Protein AF-0000000069867162 (afdb_homodimer)

Foldseek 3Di:
DQFQVVLCVVVVVCLVVLLVLLVVQWEFATADPSHTDIDHQQPDDDPADDQRSKGKHKDFADDDPPDDAAEEEEEEAQAQLGGRHQCCLFQNDCVVVCLQVLADPNYMYMYITQDGRYRHQLCPPCLPSVVVVVVVVCVVRVHDQLRYEYEYEASRLSSQLLNCLQSQHQYERELYCQACVCQQCDPVRDGNSNSCPVVYDRGCLVVSVVSLVVGDYDQASYEYEDEVLLVVSCVSVVVVCVSHHYHYDYDPDHDPNNVVVSVVRCVVCVVVRSVSVRVSNVD/DQFQVVLCVVVVVCLVVLLVLLVVQWEFATADPSHTDIDHQQPDDDPADDQGSKGKHKDFADDDPPDDAAEEEEEEAQAQLGGRHQCCLFQNDCVVVCLQVLADPNYMYMYITQDGRYRHQLCPPCLPSVVVVVVVVCVVRVHDQLRYEYEYEASRLSSQLLSCLQSQHQYERELYCQACVCQQCDPVRDGNSNSCPVVYDRGCLVVSVVSLVPGDYDQASYEYEDEVLLVVSCVSVVVVCVSHHYHYDYDPDHDPNNVVVSVVRCVVCVVVRSVSVRVSNVD

Organism: Enterococcus faecalis (strain ATCC 700802 / V583) (NCBI:txid226185)

Solvent-accessible surface area (backbone atoms only — not comparable to full-atom values): 29470 Å² total; per-residue (Å²): 134,68,40,42,55,62,52,38,72,76,35,60,71,52,54,58,52,51,53,56,39,28,76,72,45,21,24,46,56,29,69,54,94,93,33,80,33,73,39,46,56,87,73,60,76,70,90,54,47,72,54,89,76,42,38,30,49,76,46,76,57,82,69,58,78,44,51,70,69,35,34,39,38,35,28,38,36,69,72,16,45,46,37,21,38,38,47,30,12,20,40,20,71,69,72,59,80,59,50,67,77,60,38,55,77,30,34,29,41,37,37,38,36,24,57,34,57,54,39,22,43,56,48,63,76,51,47,66,56,51,55,48,50,52,51,51,51,30,59,73,70,69,48,57,73,81,37,34,34,29,29,19,36,34,39,4,4,30,26,19,47,53,50,19,39,61,66,51,28,36,23,43,16,33,50,38,57,40,57,46,56,68,56,34,64,29,87,86,66,53,68,34,64,48,54,44,76,87,81,41,78,53,59,43,58,63,60,49,51,50,41,60,71,72,31,92,46,62,40,90,36,28,35,36,37,40,29,70,45,25,49,76,51,31,67,58,48,57,82,52,40,87,60,29,41,71,45,70,47,78,52,61,58,91,64,86,53,52,70,61,39,48,53,48,55,54,63,77,34,47,42,49,52,44,12,54,53,22,51,52,72,66,95,134,68,40,42,54,62,52,37,71,76,35,61,72,51,55,59,51,51,52,55,41,28,76,72,45,20,24,45,55,30,70,56,95,93,33,81,34,75,39,47,54,87,74,60,78,70,90,54,48,73,55,88,75,42,39,30,50,74,47,77,57,83,70,59,78,44,50,70,69,34,33,39,39,36,28,37,34,70,73,16,46,44,37,23,38,38,46,31,11,19,40,20,74,68,73,60,81,59,51,67,78,61,38,53,78,30,34,29,40,38,37,38,36,25,59,34,56,52,38,24,43,55,47,63,77,51,47,67,56,51,54,49,50,51,51,51,48,30,60,73,70,69,47,56,74,80,36,35,34,29,29,18,37,34,40,4,4,32,26,19,46,54,50,18,40,62,68,51,28,37,22,43,18,33,49,39,57,40,56,44,57,67,57,33,64,26,90,85,67,52,71,35,63,47,54,43,75,86,80,42,78,56,58,42,58,64,59,48,51,51,39,59,71,73,29,91,44,60,40,87,36,27,37,36,36,39,29,73,44,25,50,75,50,32,67,59,47,58,81,51,39,90,62,30,41,71,45,70,48,80,52,59,56,90,63,86,53,53,70,61,39,48,52,48,54,56,64,76,32,48,42,49,52,42,12,55,53,23,50,52,71,68,96

InterPro domains:
  IPR029058 Alpha/Beta hydrolase fold [SSF53474] (63-166)

Sequence (566 aa):
MNDLWNFLDNHPEEKELIKAKALQGYTVDGILNDQLNFVALDTLSIGLEKFGNIHYSIQIPEFNELLSKKMVVLFVPADGVGHSGAKERYFGLRQWNTLSQSVRKNTIILRIADVGFVSGSYYTLFEQEILDLIEAKKTEFGLKHQDIIFYGNSRGGTGALLLGITGNYKTVSVDPVIDREPWVNSADGRIDRQLMFDFVEMDFSNRIKDKMEQSNYELENITVIASEANKKMYEKIYPLSNGFTLKKLELMIDSENTIGIHGLTIMESIHLQLALINNYLFDMNDLWNFLDNHPEEKELIKAKALQGYTVDGILNDQLNFVALDTLSIGLEKFGNIHYSIQIPEFNELLSKKMVVLFVPADGVGHSGAKERYFGLRQWNTLSQSVRKNTIILRIADVGFVSGSYYTLFEQEILDLIEAKKTEFGLKHQDIIFYGNSRGGTGALLLGITGNYKTVSVDPVIDREPWVNSADGRIDRQLMFDFVEMDFSNRIKDKMEQSNYELENITVIASEANKKMYEKIYPLSNGFTLKKLELMIDSENTIGIHGLTIMESIHLQLALINNYLFD

Structure (mmCIF, N/CA/C/O backbone):
data_AF-0000000069867162-model_v1
#
loop_
_entity.id
_entity.type
_entity.pdbx_description
1 polymer 'Uncharacterized protein'
#
loop_
_atom_site.group_PDB
_atom_site.id
_atom_site.type_symbol
_atom_site.label_atom_id
_atom_site.label_alt_id
_atom_site.label_comp_id
_atom_site.label_asym_id
_atom_site.label_entity_id
_atom_site.label_seq_id
_atom_site.pdbx_PDB_ins_code
_atom_site.Cartn_x
_atom_site.Cartn_y
_atom_site.Cartn_z
_atom_site.occupancy
_atom_site.B_iso_or_equiv
_atom_site.auth_seq_id
_atom_site.auth_comp_id
_atom_site.auth_asym_id
_atom_site.auth_atom_id
_atom_site.pdbx_PDB_model_num
ATOM 1 N N . MET A 1 1 ? -1.412 37.344 -8.758 1 46.69 1 MET A N 1
ATOM 2 C CA . MET A 1 1 ? -0.54 36.312 -8.211 1 46.69 1 MET A CA 1
ATOM 3 C C . MET A 1 1 ? -0.609 36.281 -6.688 1 46.69 1 MET A C 1
ATOM 5 O O . MET A 1 1 ? -0.152 37.219 -6.027 1 46.69 1 MET A O 1
ATOM 9 N N . ASN A 1 2 ? -1.767 35.719 -5.938 1 67.12 2 ASN A N 1
ATOM 10 C CA . ASN A 1 2 ? -2.279 35.875 -4.582 1 67.12 2 ASN A CA 1
ATOM 11 C C . ASN A 1 2 ? -1.373 35.219 -3.551 1 67.12 2 ASN A C 1
ATOM 13 O O . ASN A 1 2 ? -1.725 34.188 -2.988 1 67.12 2 ASN A O 1
ATOM 17 N N . ASP A 1 3 ? -0.21 35.75 -3.475 1 87.31 3 ASP A N 1
ATOM 18 C CA . ASP A 1 3 ? 0.905 35.375 -2.621 1 87.31 3 ASP A CA 1
ATOM 19 C C . ASP A 1 3 ? 0.984 36.25 -1.373 1 87.31 3 ASP A C 1
ATOM 21 O O . ASP A 1 3 ? 1.402 37.406 -1.447 1 87.31 3 ASP A O 1
ATOM 25 N N . LEU A 1 4 ? 0.585 35.812 -0.273 1 92.12 4 LEU A N 1
ATOM 26 C CA . LEU A 1 4 ? 0.542 36.531 0.999 1 92.12 4 LEU A CA 1
ATOM 27 C C . LEU A 1 4 ? 1.944 36.938 1.447 1 92.12 4 LEU A C 1
ATOM 29 O O . LEU A 1 4 ? 2.135 38 2.029 1 92.12 4 LEU A O 1
ATOM 33 N N . TRP A 1 5 ? 2.941 36.156 1.087 1 90.19 5 TRP A N 1
ATOM 34 C CA . TRP A 1 5 ? 4.316 36.469 1.473 1 90.19 5 TRP A CA 1
ATOM 35 C C . TRP A 1 5 ? 4.84 37.688 0.719 1 90.19 5 TRP A C 1
ATOM 37 O O . TRP A 1 5 ? 5.402 38.594 1.322 1 90.19 5 TRP A O 1
ATOM 47 N N . ASN A 1 6 ? 4.605 37.625 -0.545 1 89.75 6 ASN A N 1
ATOM 48 C CA . ASN A 1 6 ? 5.02 38.781 -1.354 1 89.75 6 ASN A CA 1
ATOM 49 C C . ASN A 1 6 ? 4.332 40.062 -0.902 1 89.75 6 ASN A C 1
ATOM 51 O O . ASN A 1 6 ? 4.957 41.125 -0.867 1 89.75 6 ASN A O 1
ATOM 55 N N . PHE A 1 7 ? 3.08 40 -0.658 1 93.31 7 PHE A N 1
ATOM 56 C CA . PHE A 1 7 ? 2.332 41.156 -0.16 1 93.31 7 PHE A CA 1
ATOM 57 C C . PHE A 1 7 ? 2.967 41.719 1.113 1 93.31 7 PHE A C 1
ATOM 59 O O . PHE A 1 7 ? 3.186 42.906 1.235 1 93.31 7 PHE A O 1
ATOM 66 N N . LEU A 1 8 ? 3.328 40.812 2.039 1 92.12 8 LEU A N 1
ATOM 67 C CA . LEU A 1 8 ? 3.854 41.219 3.336 1 92.12 8 LEU A CA 1
ATOM 68 C C . LEU A 1 8 ? 5.285 41.75 3.205 1 92.12 8 LEU A C 1
ATOM 70 O O . LEU A 1 8 ? 5.734 42.562 4.008 1 92.12 8 LEU A O 1
ATOM 74 N N . ASP A 1 9 ? 5.984 41.188 2.238 1 89.5 9 ASP A N 1
ATOM 75 C CA . ASP A 1 9 ? 7.312 41.719 1.955 1 89.5 9 ASP A CA 1
ATOM 76 C C . ASP A 1 9 ? 7.238 43.188 1.553 1 89.5 9 ASP A C 1
ATOM 78 O O . ASP A 1 9 ? 8.133 43.969 1.88 1 89.5 9 ASP A O 1
ATOM 82 N N . ASN A 1 10 ? 6.211 43.531 0.871 1 91.31 10 ASN A N 1
ATOM 83 C CA . ASN A 1 10 ? 6.027 44.906 0.378 1 91.31 10 ASN A CA 1
ATOM 84 C C . ASN A 1 10 ? 5.312 45.781 1.401 1 91.31 10 ASN A C 1
ATOM 86 O O . ASN A 1 10 ? 5.383 47 1.334 1 91.31 10 AS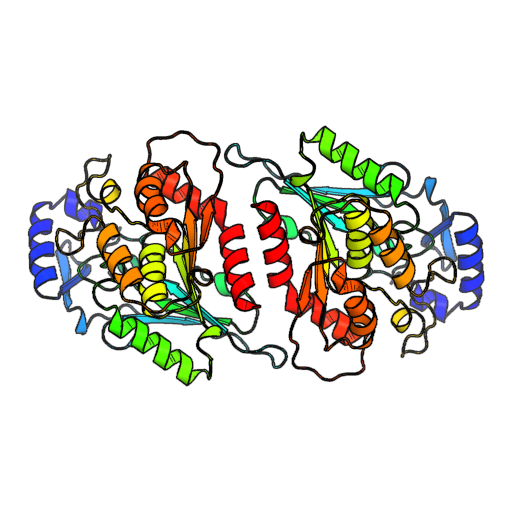N A O 1
ATOM 90 N N . HIS A 1 11 ? 4.59 45.156 2.311 1 92.62 11 HIS A N 1
ATOM 91 C CA . HIS A 1 11 ? 3.842 45.844 3.35 1 92.62 11 HIS A CA 1
ATOM 92 C C . HIS A 1 11 ? 4.094 45.219 4.719 1 92.62 11 HIS A C 1
ATOM 94 O O . HIS A 1 11 ? 3.168 44.719 5.355 1 92.62 11 HIS A O 1
ATOM 100 N N . PRO A 1 12 ? 5.254 45.312 5.27 1 90.38 12 PRO A N 1
ATOM 101 C CA . PRO A 1 12 ? 5.598 44.625 6.516 1 90.38 12 PRO A CA 1
ATOM 102 C C . PRO A 1 12 ? 4.754 45.094 7.699 1 90.38 12 PRO A C 1
ATOM 104 O O . PRO A 1 12 ? 4.523 44.312 8.633 1 90.38 12 PRO A O 1
ATOM 107 N N . GLU A 1 13 ? 4.242 46.281 7.602 1 91.75 13 GLU A N 1
ATOM 108 C CA . GLU A 1 13 ? 3.424 46.812 8.68 1 91.75 13 GLU A CA 1
ATOM 109 C C . GLU A 1 13 ? 2.105 46.062 8.812 1 91.75 13 GLU A C 1
ATOM 111 O O . GLU A 1 13 ? 1.513 46.031 9.891 1 91.75 13 GLU A O 1
ATOM 116 N N . GLU A 1 14 ? 1.674 45.469 7.754 1 93.88 14 GLU A N 1
ATOM 117 C CA . GLU A 1 14 ? 0.401 44.75 7.73 1 93.88 14 GLU A CA 1
ATOM 118 C C . GLU A 1 14 ? 0.459 43.5 8.594 1 93.88 14 GLU A C 1
ATOM 120 O O . GLU A 1 14 ? -0.579 42.938 8.977 1 93.88 14 GLU A O 1
ATOM 125 N N . LYS A 1 15 ? 1.62 43.031 8.922 1 93.31 15 LYS A N 1
ATOM 126 C CA . LYS A 1 15 ? 1.768 41.844 9.758 1 93.31 15 LYS A CA 1
ATOM 127 C C . LYS A 1 15 ? 1.146 42.062 11.141 1 93.31 15 LYS A C 1
ATOM 129 O O . LYS A 1 15 ? 0.477 41.188 11.672 1 93.31 15 LYS A O 1
ATOM 134 N N . GLU A 1 16 ? 1.35 43.25 11.633 1 94.19 16 GLU A N 1
ATOM 135 C CA . GLU A 1 16 ? 0.775 43.562 12.938 1 94.19 16 GLU A CA 1
ATOM 136 C C . GLU A 1 16 ? -0.748 43.656 12.867 1 94.19 16 GLU A C 1
ATOM 138 O O . GLU A 1 16 ? -1.437 43.281 13.82 1 94.19 16 GLU A O 1
ATOM 143 N N . LEU A 1 17 ? -1.17 44.188 11.828 1 95.94 17 LEU A N 1
ATOM 144 C CA . LEU A 1 17 ? -2.613 44.219 11.625 1 95.94 17 LEU A CA 1
ATOM 145 C C . LEU A 1 17 ? -3.201 42.812 11.555 1 95.94 17 LEU A C 1
ATOM 147 O O . LEU A 1 17 ? -4.254 42.562 12.141 1 95.94 17 LEU A O 1
ATOM 151 N N . ILE A 1 18 ? -2.568 41.906 10.852 1 96.38 18 ILE A N 1
ATOM 152 C CA . ILE A 1 18 ? -3.004 40.531 10.742 1 96.38 18 ILE A CA 1
ATOM 153 C C . ILE A 1 18 ? -3.057 39.906 12.133 1 96.38 18 ILE A C 1
ATOM 155 O O . ILE A 1 18 ? -4.031 39.219 12.477 1 96.38 18 ILE A O 1
ATOM 159 N N . LYS A 1 19 ? -2.049 40.125 12.883 1 95.94 19 LYS A N 1
ATOM 160 C CA . LYS A 1 19 ? -1.985 39.562 14.242 1 95.94 19 LYS A CA 1
ATOM 161 C C . LYS A 1 19 ? -3.168 40.062 15.078 1 95.94 19 LYS A C 1
ATOM 163 O O . LYS A 1 19 ? -3.838 39.25 15.727 1 95.94 19 LYS A O 1
ATOM 168 N N . ALA A 1 20 ? -3.447 41.344 15.023 1 96.56 20 ALA A N 1
ATOM 169 C CA . ALA A 1 20 ? -4.531 41.938 15.805 1 96.56 20 ALA A CA 1
ATOM 170 C C . ALA A 1 20 ? -5.887 41.375 15.367 1 96.56 20 ALA A C 1
ATOM 172 O O . ALA A 1 20 ? -6.73 41.062 16.203 1 96.56 20 ALA A O 1
ATOM 173 N N . LYS A 1 21 ? -6.086 41.312 14.117 1 97.12 21 LYS A N 1
ATOM 174 C CA . LYS A 1 21 ? -7.348 40.812 13.578 1 97.12 21 LYS A CA 1
ATOM 175 C C . LYS A 1 21 ? -7.539 39.344 13.898 1 97.12 21 LYS A C 1
ATOM 177 O O . LYS A 1 21 ? -8.656 38.906 14.172 1 97.12 21 LYS A O 1
ATOM 182 N N . ALA A 1 22 ? -6.477 38.562 13.852 1 95.88 22 ALA A N 1
ATOM 183 C CA . ALA A 1 22 ? -6.547 37.156 14.18 1 95.88 22 ALA A CA 1
ATOM 184 C C . ALA A 1 22 ? -7.004 36.938 15.625 1 95.88 22 ALA A C 1
ATOM 186 O O . ALA A 1 22 ? -7.812 36.062 15.906 1 95.88 22 ALA A O 1
ATOM 187 N N . LEU A 1 23 ? -6.551 37.75 16.5 1 93.88 23 LEU A N 1
ATOM 188 C CA . LEU A 1 23 ? -6.926 37.656 17.906 1 93.88 23 LEU A CA 1
ATOM 189 C C . LEU A 1 23 ? -8.406 38 18.094 1 93.88 23 LEU A C 1
ATOM 191 O O . LEU A 1 23 ? -9.023 37.562 19.078 1 93.88 23 LEU A O 1
ATOM 195 N N . GLN A 1 24 ? -8.93 38.719 17.125 1 95.56 24 GLN A N 1
ATOM 196 C CA . GLN A 1 24 ? -10.336 39.125 17.172 1 95.56 24 GLN A CA 1
ATOM 197 C C . GLN A 1 24 ? -11.211 38.094 16.469 1 95.56 24 GLN A C 1
ATOM 199 O O . GLN A 1 24 ? -12.43 38.25 16.359 1 95.56 24 GLN A O 1
ATOM 204 N N . GLY A 1 25 ? -10.602 37.031 15.992 1 93.88 25 GLY A N 1
ATOM 205 C CA . GLY A 1 25 ? -11.383 35.969 15.398 1 93.88 25 GLY A CA 1
ATOM 206 C C . GLY A 1 25 ? -11.516 36.094 13.891 1 93.88 25 GLY A C 1
ATOM 207 O O . GLY A 1 25 ? -12.414 35.5 13.297 1 93.88 25 GLY A O 1
ATOM 208 N N . TYR A 1 26 ? -10.625 36.906 13.328 1 96.69 26 TYR A N 1
ATOM 209 C CA . TYR A 1 26 ? -10.656 37.094 11.883 1 96.69 26 TYR A CA 1
ATOM 210 C C . TYR A 1 26 ? -9.484 36.344 11.219 1 96.69 26 TYR A C 1
ATOM 212 O O . TYR A 1 26 ? -8.492 36.031 11.883 1 96.69 26 TYR A O 1
ATOM 220 N N . THR A 1 27 ? -9.688 36.031 9.938 1 96.69 27 THR A N 1
ATOM 221 C CA . THR A 1 27 ? -8.602 35.531 9.094 1 96.69 27 THR A CA 1
ATOM 222 C C . THR A 1 27 ? -8.508 36.375 7.812 1 96.69 27 THR A C 1
ATOM 224 O O . THR A 1 27 ? -9.273 37.312 7.621 1 96.69 27 THR A O 1
ATOM 227 N N . VAL A 1 28 ? -7.434 36.094 7.066 1 96.44 28 VAL A N 1
ATOM 228 C CA . VAL A 1 28 ? -7.281 36.688 5.754 1 96.44 28 VAL A CA 1
ATOM 229 C C . VAL A 1 28 ? -7.801 35.75 4.676 1 96.44 28 VAL A C 1
ATOM 231 O O . VAL A 1 28 ? -7.434 34.562 4.645 1 96.44 28 VAL A O 1
ATOM 234 N N . ASP A 1 29 ? -8.711 36.281 3.811 1 96.62 29 ASP A N 1
ATOM 235 C CA . ASP A 1 29 ? -9.188 35.469 2.691 1 96.62 29 ASP A CA 1
ATOM 236 C C . ASP A 1 29 ? -9.102 36.25 1.379 1 96.62 29 ASP A C 1
ATOM 238 O O . ASP A 1 29 ? -10.125 36.594 0.791 1 96.62 29 ASP A O 1
ATOM 242 N N . GLY A 1 30 ? -7.859 36.406 0.965 1 95.75 30 GLY A N 1
ATOM 243 C CA . GLY A 1 30 ? -7.617 37.062 -0.303 1 95.75 30 GLY A CA 1
ATOM 244 C C . GLY A 1 30 ? -7.109 38.5 -0.139 1 95.75 30 GLY A C 1
ATOM 245 O O . GLY A 1 30 ? -7.105 39.031 0.97 1 95.75 30 GLY A O 1
ATOM 246 N N . ILE A 1 31 ? -6.57 38.969 -1.239 1 94.81 31 ILE A N 1
ATOM 247 C CA . ILE A 1 31 ? -6.133 40.344 -1.384 1 94.81 31 ILE A CA 1
ATOM 248 C C . ILE A 1 31 ? -6.93 41.031 -2.492 1 94.81 31 ILE A C 1
ATOM 250 O O . ILE A 1 31 ? -6.93 40.562 -3.639 1 94.81 31 ILE A O 1
ATOM 254 N N . LEU A 1 32 ? -7.656 42 -2.074 1 90.94 32 LEU A N 1
ATOM 255 C CA . LEU A 1 32 ? -8.477 42.75 -3.008 1 90.94 32 LEU A CA 1
ATOM 256 C C . LEU A 1 32 ? -8.023 44.219 -3.082 1 90.94 32 LEU A C 1
ATOM 258 O O . LEU A 1 32 ? -7.938 44.906 -2.061 1 90.94 32 LEU A O 1
ATOM 262 N N . ASN A 1 33 ? -7.703 44.719 -4.332 1 90 33 ASN A N 1
ATOM 263 C CA . ASN A 1 33 ? -7.242 46.094 -4.539 1 90 33 ASN A CA 1
ATOM 264 C C . ASN A 1 33 ? -6.09 46.469 -3.605 1 90 33 ASN A C 1
ATOM 266 O O . ASN A 1 33 ? -6.141 47.469 -2.908 1 90 33 ASN A O 1
ATOM 270 N N . ASP A 1 34 ? -5.137 45.531 -3.443 1 90 34 ASP A N 1
ATOM 271 C CA . ASP A 1 34 ? -3.914 45.719 -2.664 1 90 34 ASP A CA 1
ATOM 272 C C . ASP A 1 34 ? -4.227 45.875 -1.179 1 90 34 ASP A C 1
ATOM 274 O O . ASP A 1 34 ? -3.494 46.562 -0.458 1 90 34 ASP A O 1
ATOM 278 N N . GLN A 1 35 ? -5.34 45.344 -0.793 1 94 35 GLN A N 1
ATOM 279 C CA . GLN A 1 35 ? -5.711 45.312 0.618 1 94 35 GLN A CA 1
ATOM 280 C C . GLN A 1 35 ? -6.09 43.906 1.062 1 94 35 GLN A C 1
ATOM 282 O O . GLN A 1 35 ? -6.68 43.156 0.293 1 94 35 GLN A O 1
ATOM 287 N N . LEU A 1 36 ? -5.793 43.625 2.303 1 96.38 36 LEU A N 1
ATOM 288 C CA . LEU A 1 36 ? -6.156 42.344 2.877 1 96.38 36 LEU A CA 1
ATOM 289 C C . LEU A 1 36 ? -7.668 42.25 3.082 1 96.38 36 LEU A C 1
ATOM 291 O O . LEU A 1 36 ? -8.297 43.219 3.529 1 96.38 36 LEU A O 1
ATOM 295 N N . ASN A 1 37 ? -8.203 41.188 2.639 1 96.81 37 ASN A N 1
ATOM 296 C CA . ASN A 1 37 ? -9.609 40.906 2.904 1 96.81 37 ASN A CA 1
ATOM 297 C C . ASN A 1 37 ? -9.789 40.094 4.191 1 96.81 37 ASN A C 1
ATOM 299 O O . ASN A 1 37 ? -9.547 38.906 4.207 1 96.81 37 ASN A O 1
ATOM 303 N N . PHE A 1 38 ? -10.211 40.719 5.32 1 97.5 38 PHE A N 1
ATOM 304 C CA . PHE A 1 38 ? -10.422 40.062 6.602 1 97.5 38 PHE A CA 1
ATOM 305 C C . PHE A 1 38 ? -11.828 39.5 6.695 1 97.5 38 PHE A C 1
ATOM 307 O O . PHE A 1 38 ? -12.805 40.188 6.379 1 97.5 38 PHE A O 1
ATOM 314 N N . VAL A 1 39 ? -11.891 38.281 7.07 1 97.06 39 VAL A N 1
ATOM 315 C CA . VAL A 1 39 ? -13.172 37.594 7.219 1 97.06 39 VAL A CA 1
ATOM 316 C C . VAL A 1 39 ? -13.242 36.938 8.586 1 97.06 39 VAL A C 1
ATOM 318 O O . VAL A 1 39 ? -12.258 36.344 9.047 1 97.06 39 VAL A O 1
ATOM 321 N N . ALA A 1 40 ? -14.391 37.031 9.25 1 96.31 40 ALA A N 1
ATOM 322 C CA . ALA A 1 40 ? -14.57 36.344 10.531 1 96.31 40 ALA A CA 1
ATOM 323 C C . ALA A 1 40 ? -14.562 34.844 10.359 1 96.31 40 ALA A C 1
ATOM 325 O O . ALA A 1 40 ? -15.148 34.312 9.406 1 96.31 40 ALA A O 1
ATOM 326 N N . LEU A 1 41 ? -13.969 34.062 11.352 1 93.62 41 LEU A N 1
ATOM 327 C CA . LEU A 1 41 ? -13.828 32.625 11.258 1 93.62 41 LEU A CA 1
ATOM 328 C C . LEU A 1 41 ? -15.195 31.938 11.289 1 93.62 41 LEU A C 1
ATOM 330 O O . LEU A 1 41 ? -15.414 30.938 10.586 1 93.62 41 LEU A O 1
ATOM 334 N N . ASP A 1 42 ? -16.062 32.438 12.023 1 90.81 42 ASP A N 1
ATOM 335 C CA . ASP A 1 42 ? -17.359 31.797 12.211 1 90.81 42 ASP A CA 1
ATOM 336 C C . ASP A 1 42 ? -18.219 31.891 10.953 1 90.81 42 ASP A C 1
ATOM 338 O O . ASP A 1 42 ? -19.109 31.078 10.742 1 90.81 42 ASP A O 1
ATOM 342 N N . THR A 1 43 ? -17.938 32.906 10.078 1 93.94 43 THR A N 1
ATOM 343 C CA . THR A 1 43 ? -18.734 33.094 8.867 1 93.94 43 THR A CA 1
ATOM 344 C C . THR A 1 43 ? -17.922 32.719 7.633 1 93.94 43 THR A C 1
ATOM 346 O O . THR A 1 43 ? -18.422 32.812 6.504 1 93.94 43 THR A O 1
ATOM 349 N N . LEU A 1 44 ? -16.734 32.344 7.867 1 95.81 44 LEU A N 1
ATOM 350 C CA . LEU A 1 44 ? -15.836 31.984 6.766 1 95.81 44 LEU A CA 1
ATOM 351 C C . LEU A 1 44 ? -16.406 30.828 5.953 1 95.81 44 LEU A C 1
ATOM 353 O O . LEU A 1 44 ? -16.859 29.828 6.52 1 95.81 44 LEU A O 1
ATOM 357 N N . SER A 1 45 ? -16.5 31.016 4.625 1 94.81 45 SER A N 1
ATOM 358 C CA . SER A 1 45 ? -16.891 29.969 3.682 1 94.81 45 SER A CA 1
ATOM 359 C C . SER A 1 45 ? -15.836 29.781 2.6 1 94.81 45 SER A C 1
ATOM 361 O O . SER A 1 45 ? -15.625 30.672 1.771 1 94.81 45 SER A O 1
ATOM 363 N N . ILE A 1 46 ? -15.266 28.609 2.631 1 95.56 46 ILE A N 1
ATOM 364 C CA . ILE A 1 46 ? -14.164 28.422 1.693 1 95.56 46 ILE A CA 1
ATOM 365 C C . ILE A 1 46 ? -14.5 27.281 0.727 1 95.56 46 ILE A C 1
ATOM 367 O O . ILE A 1 46 ? -13.609 26.594 0.23 1 95.56 46 ILE A O 1
ATOM 371 N N . GLY A 1 47 ? -15.742 26.969 0.496 1 95.69 47 GLY A N 1
ATOM 372 C CA . GLY A 1 47 ? -16.188 25.984 -0.478 1 95.69 47 GLY A CA 1
ATOM 373 C C . GLY A 1 47 ? -16.141 24.562 0.055 1 95.69 47 GLY A C 1
ATOM 374 O O . GLY A 1 47 ? -16.156 23.609 -0.718 1 95.69 47 GLY A O 1
ATOM 375 N N . LEU A 1 48 ? -16.062 24.406 1.389 1 97.44 48 LEU A N 1
ATOM 376 C CA . LEU A 1 48 ? -16.078 23.109 2.053 1 97.44 48 LEU A CA 1
ATOM 377 C C . LEU A 1 48 ? -17.312 22.953 2.926 1 97.44 48 LEU A C 1
ATOM 379 O O . LEU A 1 48 ? -18 23.938 3.211 1 97.44 48 LEU A O 1
ATOM 383 N N . GLU A 1 49 ? -17.594 21.75 3.258 1 97.62 49 GLU A N 1
ATOM 384 C CA . GLU A 1 49 ? -18.625 21.531 4.258 1 97.62 49 GLU A CA 1
ATOM 385 C C . GLU A 1 49 ? -18.203 22.047 5.629 1 97.62 49 GLU A C 1
ATOM 387 O O . GLU A 1 49 ? -17 22.219 5.883 1 97.62 49 GLU A O 1
ATOM 392 N N . LYS A 1 50 ? -19.25 22.25 6.449 1 97.06 50 LYS A N 1
ATOM 393 C CA . LYS A 1 50 ? -18.938 22.797 7.77 1 97.06 50 LYS A CA 1
ATOM 394 C C . LYS A 1 50 ? -19.609 21.984 8.875 1 97.06 50 LYS A C 1
ATOM 396 O O . LYS A 1 50 ? -20.734 21.5 8.695 1 97.06 50 LYS A O 1
ATOM 401 N N . PHE A 1 51 ? -19 21.812 9.914 1 97.5 51 PHE A N 1
ATOM 402 C CA . PHE A 1 51 ? -19.453 21.312 11.203 1 97.5 51 PHE A CA 1
ATOM 403 C C . PHE A 1 51 ? -18.922 22.172 12.336 1 97.5 51 PHE A C 1
ATOM 405 O O . PHE A 1 51 ? -17.75 22.062 12.719 1 97.5 51 PHE A O 1
ATOM 412 N N . GLY A 1 52 ? -19.766 23.125 12.82 1 94.94 52 GLY A N 1
ATOM 413 C CA . GLY A 1 52 ? -19.219 24.156 13.695 1 94.94 52 GLY A CA 1
ATOM 414 C C . GLY A 1 52 ? -18.172 25.016 13.023 1 94.94 52 GLY A C 1
ATOM 415 O O . GLY A 1 52 ? -18.406 25.562 11.953 1 94.94 52 GLY A O 1
ATOM 416 N N . ASN A 1 53 ? -17.031 25.031 13.578 1 94.56 53 ASN A N 1
ATOM 417 C CA . ASN A 1 53 ? -15.938 25.812 13.016 1 94.56 53 ASN A CA 1
ATOM 418 C C . ASN A 1 53 ? -15.094 24.984 12.047 1 94.56 53 ASN A C 1
ATOM 420 O O . ASN A 1 53 ? -14.219 25.516 11.367 1 94.56 53 ASN A O 1
ATOM 424 N N . ILE A 1 54 ? -15.406 23.719 11.977 1 97.25 54 ILE A N 1
ATOM 425 C CA . ILE A 1 54 ? -14.555 22.812 11.203 1 97.25 54 ILE A CA 1
ATOM 426 C C . ILE A 1 54 ? -14.992 22.812 9.742 1 97.25 54 ILE A C 1
ATOM 428 O O . ILE A 1 54 ? -16.172 22.719 9.438 1 97.25 54 ILE A O 1
ATOM 432 N N . HIS A 1 55 ? -14.062 23.047 8.883 1 98 55 HIS A N 1
ATOM 433 C CA . HIS A 1 55 ? -14.266 22.875 7.449 1 98 55 HIS A CA 1
ATOM 434 C C . HIS A 1 55 ? -13.734 21.516 6.984 1 98 55 HIS A C 1
ATOM 436 O O . HIS A 1 55 ? -12.664 21.094 7.418 1 98 55 HIS A O 1
ATOM 442 N N . TYR A 1 56 ? -14.492 20.812 6.184 1 98.12 56 TYR A N 1
ATOM 443 C CA . TYR A 1 56 ? -14.07 19.469 5.785 1 98.12 56 TYR A CA 1
ATOM 4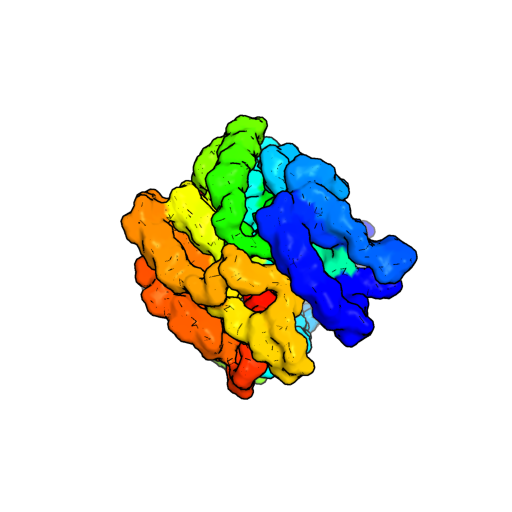44 C C . TYR A 1 56 ? -14.641 19.109 4.422 1 98.12 56 TYR A C 1
ATOM 446 O O . TYR A 1 56 ? -15.555 19.781 3.922 1 98.12 56 TYR A O 1
ATOM 454 N N . SER A 1 57 ? -14.039 18.203 3.762 1 97.69 57 SER A N 1
ATOM 455 C CA . SER A 1 57 ? -14.578 17.547 2.576 1 97.69 57 SER A CA 1
ATOM 456 C C . SER A 1 57 ? -14.719 16.047 2.793 1 97.69 57 SER A C 1
ATOM 458 O O . SER A 1 57 ? -14.023 15.461 3.627 1 97.69 57 SER A O 1
ATOM 460 N N . ILE A 1 58 ? -15.672 15.453 2.125 1 97.94 58 ILE A N 1
ATOM 461 C CA . ILE A 1 58 ? -15.914 14.031 2.301 1 97.94 58 ILE A CA 1
ATOM 462 C C . ILE A 1 58 ? -16.094 13.367 0.937 1 97.94 58 ILE A C 1
ATOM 464 O O . ILE A 1 58 ? -16.781 13.891 0.067 1 97.94 58 ILE A O 1
ATOM 468 N N . GLN A 1 59 ? -15.336 12.352 0.704 1 97.75 59 GLN A N 1
ATOM 469 C CA . GLN A 1 59 ? -15.438 11.516 -0.488 1 97.75 59 GLN A CA 1
ATOM 470 C C . GLN A 1 59 ? -16.016 10.141 -0.151 1 97.75 59 GLN A C 1
ATOM 472 O O . GLN A 1 59 ? -15.406 9.383 0.607 1 97.75 59 GLN A O 1
ATOM 477 N N . ILE A 1 60 ? -17.172 9.852 -0.677 1 98 60 ILE A N 1
ATOM 478 C CA . ILE A 1 60 ? -17.859 8.602 -0.414 1 98 60 ILE A CA 1
ATOM 479 C C . ILE A 1 60 ? -17.719 7.664 -1.613 1 98 60 ILE A C 1
ATOM 481 O O . ILE A 1 60 ? -18.078 8.023 -2.736 1 98 60 ILE A O 1
ATOM 485 N N . PRO A 1 61 ? -17.172 6.477 -1.406 1 97.06 61 PRO A N 1
ATOM 486 C CA . PRO A 1 61 ? -17.016 5.543 -2.525 1 97.06 61 PRO A CA 1
ATOM 487 C C . PRO A 1 61 ? -18.312 4.852 -2.902 1 97.06 61 PRO A C 1
ATOM 489 O O . PRO A 1 61 ? -19.312 4.98 -2.186 1 97.06 61 PRO A O 1
ATOM 492 N N . GLU A 1 62 ? -18.234 4.32 -4.145 1 96.19 62 GLU A N 1
ATOM 493 C CA . GLU A 1 62 ? -19.281 3.332 -4.41 1 96.19 62 GLU A CA 1
ATOM 494 C C . GLU A 1 62 ? -19.062 2.072 -3.572 1 96.19 62 GLU A C 1
ATOM 496 O O . GLU A 1 62 ? -18.062 1.381 -3.725 1 96.19 62 GLU A O 1
ATOM 501 N N . PHE A 1 63 ? -19.984 1.8 -2.734 1 96.25 63 PHE A N 1
ATOM 502 C CA . PHE A 1 63 ? -19.844 0.656 -1.839 1 96.25 63 PHE A CA 1
ATOM 503 C C . PHE A 1 63 ? -20.188 -0.641 -2.566 1 96.25 63 PHE A C 1
ATOM 505 O O . PHE A 1 63 ? -21.078 -0.671 -3.412 1 96.25 63 PHE A O 1
ATOM 512 N N . ASN A 1 64 ? -19.438 -1.672 -2.273 1 93.94 64 ASN A N 1
ATOM 513 C CA . ASN A 1 64 ? -19.844 -3.012 -2.689 1 93.94 64 ASN A CA 1
ATOM 514 C C . ASN A 1 64 ? -20.281 -3.861 -1.5 1 93.94 64 ASN A C 1
ATOM 516 O O . ASN A 1 64 ? -20.031 -3.498 -0.348 1 93.94 64 ASN A O 1
ATOM 520 N N . GLU A 1 65 ? -20.922 -4.93 -1.707 1 95.06 65 GLU A N 1
ATOM 521 C CA . GLU A 1 65 ? -21.531 -5.723 -0.637 1 95.06 65 GLU A CA 1
ATOM 522 C C . GLU A 1 65 ? -20.547 -6.758 -0.098 1 95.06 65 GLU A C 1
ATOM 524 O O . GLU A 1 65 ? -20.828 -7.438 0.89 1 95.06 65 GLU A O 1
ATOM 529 N N . LEU A 1 66 ? -19.375 -6.816 -0.633 1 96.44 66 LEU A N 1
ATOM 530 C CA . LEU A 1 66 ? -18.422 -7.852 -0.269 1 96.44 66 LEU A CA 1
ATOM 531 C C . LEU A 1 66 ? -17.609 -7.438 0.953 1 96.44 66 LEU A C 1
ATOM 533 O O . LEU A 1 66 ? -17.109 -8.289 1.699 1 96.44 66 LEU A O 1
ATOM 537 N N . LEU A 1 67 ? -17.438 -6.102 1.105 1 97.5 67 LEU A N 1
ATOM 538 C CA . LEU A 1 67 ? -16.547 -5.59 2.141 1 97.5 67 LEU A CA 1
ATOM 539 C C . LEU A 1 67 ? -17.297 -4.664 3.096 1 97.5 67 LEU A C 1
ATOM 541 O O . LEU A 1 67 ? -18.234 -3.971 2.689 1 97.5 67 LEU A O 1
ATOM 545 N N . SER A 1 68 ? -16.844 -4.625 4.332 1 97.5 68 SER A N 1
ATOM 546 C CA . SER A 1 68 ? -17.375 -3.676 5.305 1 97.5 68 SER A CA 1
ATOM 547 C C . SER A 1 68 ? -16.922 -2.252 4.992 1 97.5 68 SER A C 1
ATOM 549 O O . SER A 1 68 ? -16 -2.047 4.207 1 97.5 68 SER A O 1
ATOM 551 N N . LYS A 1 69 ? -17.594 -1.301 5.543 1 98.19 69 LYS A N 1
ATOM 552 C CA . LYS A 1 69 ? -17.266 0.108 5.367 1 98.19 69 LYS A CA 1
ATOM 553 C C . LYS A 1 69 ? -16.141 0.528 6.316 1 98.19 69 LYS A C 1
ATOM 555 O O . LYS A 1 69 ? -16.078 0.067 7.457 1 98.19 69 LYS A O 1
ATOM 560 N N . LYS A 1 70 ? -15.281 1.354 5.836 1 98.75 70 LYS A N 1
ATOM 561 C CA . LYS A 1 70 ? -14.203 1.963 6.613 1 98.75 70 LYS A CA 1
ATOM 562 C C . LYS A 1 70 ? -14.109 3.463 6.34 1 98.75 70 LYS A C 1
ATOM 564 O O . LYS A 1 70 ? -14.766 3.977 5.434 1 98.75 70 LYS A O 1
ATOM 569 N N . MET A 1 71 ? -13.305 4.18 7.129 1 98.88 71 MET A N 1
ATOM 570 C CA . MET A 1 71 ? -13.102 5.609 6.918 1 98.88 71 MET A CA 1
ATOM 571 C C . MET A 1 71 ? -11.672 6.012 7.273 1 98.88 71 MET A C 1
ATOM 573 O O . MET A 1 71 ? -11.141 5.586 8.297 1 98.88 71 MET A O 1
ATOM 577 N N . VAL A 1 72 ? -11.078 6.719 6.41 1 98.88 72 VAL A N 1
ATOM 578 C CA . VAL A 1 72 ? -9.82 7.387 6.695 1 98.88 72 VAL A CA 1
ATOM 579 C C . VAL A 1 72 ? -10.062 8.875 6.918 1 98.88 72 VAL A C 1
ATOM 581 O O . VAL A 1 72 ? -10.703 9.539 6.102 1 98.88 72 VAL A O 1
ATOM 584 N N . VAL A 1 73 ? -9.625 9.359 8.039 1 98.88 73 VAL A N 1
ATOM 585 C CA . VAL A 1 73 ? -9.641 10.789 8.328 1 98.88 73 VAL A CA 1
ATOM 586 C C . VAL A 1 73 ? -8.273 11.391 8.031 1 98.88 73 VAL A C 1
ATOM 588 O O . VAL A 1 73 ? -7.289 11.078 8.703 1 98.88 73 VAL A O 1
ATOM 591 N N . LEU A 1 74 ? -8.258 12.227 7.027 1 98.56 74 LEU A N 1
ATOM 592 C CA . LEU A 1 74 ? -7.016 12.867 6.598 1 98.56 74 LEU A CA 1
ATOM 593 C C . LEU A 1 74 ? -6.887 14.266 7.199 1 98.56 74 LEU A C 1
ATOM 595 O O . LEU A 1 74 ? -7.73 15.133 6.957 1 98.56 74 LEU A O 1
ATOM 599 N N . PHE A 1 75 ? -5.883 14.453 8.016 1 98.44 75 PHE A N 1
ATOM 600 C CA . PHE A 1 75 ? -5.461 15.773 8.461 1 98.44 75 PHE A CA 1
ATOM 601 C C . PHE A 1 75 ? -4.484 16.391 7.465 1 98.44 75 PHE A C 1
ATOM 603 O O . PHE A 1 75 ? -3.381 15.875 7.273 1 98.44 75 PHE A O 1
ATOM 610 N N . VAL A 1 76 ? -4.812 17.5 6.93 1 97.31 76 VAL A N 1
ATOM 611 C CA . VAL A 1 76 ? -4.094 18.016 5.762 1 97.31 76 VAL A CA 1
ATOM 612 C C . VAL A 1 76 ? -2.799 18.688 6.203 1 97.31 76 VAL A C 1
ATOM 614 O O . VAL A 1 76 ? -2.756 19.328 7.25 1 97.31 76 VAL A O 1
ATOM 617 N N . PRO A 1 77 ? -1.778 18.578 5.402 1 96.44 77 PRO A N 1
ATOM 618 C CA . PRO A 1 77 ? -0.509 19.25 5.707 1 96.44 77 PRO A CA 1
ATOM 619 C C . PRO A 1 77 ? -0.543 20.75 5.414 1 96.44 77 PRO A C 1
ATOM 621 O O . PRO A 1 77 ? -1.544 21.266 4.906 1 96.44 77 PRO A O 1
ATOM 624 N N . ALA A 1 78 ? 0.526 21.453 5.785 1 93.88 78 ALA A N 1
ATOM 625 C CA . ALA A 1 78 ? 0.641 22.891 5.566 1 93.88 78 ALA A CA 1
ATOM 626 C C . ALA A 1 78 ? 1.41 23.188 4.285 1 93.88 78 ALA A C 1
ATOM 628 O O . ALA A 1 78 ? 2.512 23.734 4.328 1 93.88 78 ALA A O 1
ATOM 629 N N . ASP A 1 79 ? 0.801 23 3.105 1 91.19 79 ASP A N 1
ATOM 630 C CA . ASP A 1 79 ? 1.56 23.156 1.869 1 91.19 79 ASP A CA 1
ATOM 631 C C . ASP A 1 79 ? 1.086 24.391 1.095 1 91.19 79 ASP A C 1
ATOM 633 O O . ASP A 1 79 ? 1.564 24.656 -0.01 1 91.19 79 ASP A O 1
ATOM 637 N N . GLY A 1 80 ? 0.187 25.156 1.715 1 92.5 80 GLY A N 1
ATOM 638 C CA . GLY A 1 80 ? -0.308 26.344 1.038 1 92.5 80 GLY A CA 1
ATOM 639 C C . GLY A 1 80 ? -0.191 27.609 1.878 1 92.5 80 GLY A C 1
ATOM 640 O O . GLY A 1 80 ? -0.964 28.547 1.703 1 92.5 80 GLY A O 1
ATOM 641 N N . VAL A 1 81 ? 0.727 27.688 2.781 1 89.75 81 VAL A N 1
ATOM 642 C CA . VAL A 1 81 ? 0.758 28.703 3.836 1 89.75 81 VAL A CA 1
ATOM 643 C C . VAL A 1 81 ? 1.053 30.062 3.232 1 89.75 81 VAL A C 1
ATOM 645 O O . VAL A 1 81 ? 0.744 31.094 3.834 1 89.75 81 VAL A O 1
ATOM 648 N N . GLY A 1 82 ? 1.541 30.156 2.064 1 90.12 82 GLY A N 1
ATOM 649 C CA . GLY A 1 82 ? 1.883 31.438 1.46 1 90.12 82 GLY A CA 1
ATOM 650 C C . GLY A 1 82 ? 0.744 32.031 0.663 1 90.12 82 GLY A C 1
ATOM 651 O O . GLY A 1 82 ? 0.807 33.219 0.27 1 90.12 82 GLY A O 1
ATOM 652 N N . HIS A 1 83 ? -0.278 31.328 0.498 1 94.56 83 HIS A N 1
ATOM 653 C CA . HIS A 1 83 ? -1.399 31.781 -0.314 1 94.56 83 HIS A CA 1
ATOM 654 C C . HIS A 1 83 ? -2.256 32.781 0.446 1 94.56 83 HIS A C 1
ATOM 656 O O . HIS A 1 83 ? -2.406 32.688 1.665 1 94.56 83 HIS A O 1
ATOM 662 N N . SER A 1 84 ? -2.832 33.656 -0.291 1 95 84 SER A N 1
ATOM 663 C CA . SER A 1 84 ? -3.68 34.656 0.339 1 95 84 SER A CA 1
ATOM 664 C C . SER A 1 84 ? -5.059 34.094 0.66 1 95 84 SER A C 1
ATOM 666 O O . SER A 1 84 ? -5.758 34.625 1.536 1 95 84 SER A O 1
ATOM 668 N N . GLY A 1 85 ? -5.426 33.062 -0.046 1 95.69 85 GLY A N 1
ATOM 669 C CA . GLY A 1 85 ? -6.707 32.438 0.211 1 95.69 85 GLY A CA 1
ATOM 670 C C . GLY A 1 85 ? -6.699 31.547 1.436 1 95.69 85 GLY A C 1
ATOM 671 O O . GLY A 1 85 ? -5.75 30.781 1.647 1 95.69 85 GLY A O 1
ATOM 672 N N . ALA A 1 86 ? -7.723 31.719 2.252 1 96.5 86 ALA A N 1
ATOM 673 C CA . ALA A 1 86 ? -7.836 30.922 3.475 1 96.5 86 ALA A CA 1
ATOM 674 C C . ALA A 1 86 ? -7.926 29.438 3.156 1 96.5 86 ALA A C 1
ATOM 676 O O . ALA A 1 86 ? -7.379 28.594 3.881 1 96.5 86 ALA A O 1
ATOM 677 N N . LYS A 1 87 ? -8.578 29.078 2.072 1 96.44 87 LYS A N 1
ATOM 678 C CA . LYS A 1 87 ? -8.75 27.672 1.709 1 96.44 87 LYS A CA 1
ATOM 679 C C . LYS A 1 87 ? -7.395 26.984 1.534 1 96.44 87 LYS A C 1
ATOM 681 O O . LYS A 1 87 ? -7.156 25.922 2.111 1 96.44 87 LYS A O 1
ATOM 686 N N . GLU A 1 88 ? -6.496 27.641 0.774 1 96.06 88 GLU A N 1
ATOM 687 C CA . GLU A 1 88 ? -5.184 27.062 0.511 1 96.06 88 GLU A CA 1
ATOM 688 C C . GLU A 1 88 ? -4.363 26.953 1.793 1 96.06 88 GLU A C 1
ATOM 690 O O . GLU A 1 88 ? -3.633 25.969 1.987 1 96.06 88 GLU A O 1
ATOM 695 N N . ARG A 1 89 ? -4.516 27.875 2.691 1 96.25 89 ARG A N 1
ATOM 696 C CA . ARG A 1 89 ? -3.725 27.875 3.918 1 96.25 89 ARG A CA 1
ATOM 697 C C . ARG A 1 89 ? -4.234 26.812 4.895 1 96.25 89 ARG A C 1
ATOM 699 O O . ARG A 1 89 ? -3.445 26.125 5.547 1 96.25 89 ARG A O 1
ATOM 706 N N . TYR A 1 90 ? -5.559 26.641 4.906 1 96.88 90 TYR A N 1
ATOM 707 C CA . TYR A 1 90 ? -6.152 25.75 5.895 1 96.88 90 TYR A CA 1
ATOM 708 C C . TYR A 1 90 ? -6.242 24.328 5.355 1 96.88 90 TYR A C 1
ATOM 710 O O . TYR A 1 90 ? -6.125 23.359 6.113 1 96.88 90 TYR A O 1
ATOM 718 N N . PHE A 1 91 ? -6.48 24.172 4.035 1 96.62 91 PHE A N 1
ATOM 719 C CA . PHE A 1 91 ? -6.84 22.891 3.461 1 96.62 91 PHE A CA 1
ATOM 720 C C . PHE A 1 91 ? -5.766 22.406 2.498 1 96.62 91 PHE A C 1
ATOM 722 O O . PHE A 1 91 ? -5.828 21.266 2 1 96.62 91 PHE A O 1
ATOM 729 N N . GLY A 1 92 ? -4.793 23.234 2.361 1 92.12 92 GLY A N 1
ATOM 730 C CA . GLY A 1 92 ? -3.645 22.812 1.575 1 92.12 92 GLY A CA 1
ATOM 731 C C . GLY A 1 92 ? -3.893 22.875 0.079 1 92.12 92 GLY A C 1
ATOM 732 O O . GLY A 1 92 ? -4.988 23.219 -0.36 1 92.12 92 GLY A O 1
ATOM 733 N N . LEU A 1 93 ? -2.799 22.562 -0.646 1 89.88 93 LEU A N 1
ATOM 734 C CA . LEU A 1 93 ? -2.824 22.531 -2.105 1 89.88 93 LEU A CA 1
ATOM 735 C C . LEU A 1 93 ? -3.078 21.125 -2.619 1 89.88 93 LEU A C 1
ATOM 737 O O . LEU A 1 93 ? -3.717 20.938 -3.658 1 89.88 93 LEU A O 1
ATOM 741 N N . ARG A 1 94 ? -2.506 20.172 -1.896 1 80.25 94 ARG A N 1
ATOM 742 C CA . ARG A 1 94 ? -2.639 18.75 -2.252 1 80.25 94 ARG A CA 1
ATOM 743 C C . ARG A 1 94 ? -3.66 18.062 -1.358 1 80.25 94 ARG A C 1
ATOM 745 O O . ARG A 1 94 ? -3.533 18.078 -0.132 1 80.25 94 ARG A O 1
ATOM 752 N N . GLN A 1 95 ? -4.703 17.688 -1.916 1 74 95 GLN A N 1
ATOM 753 C CA . GLN A 1 95 ? -5.801 17.125 -1.141 1 74 95 GLN A CA 1
ATOM 754 C C . GLN A 1 95 ? -5.801 15.594 -1.208 1 74 95 GLN A C 1
ATOM 756 O O . GLN A 1 95 ? -6.758 14.945 -0.783 1 74 95 GLN A O 1
ATOM 761 N N . TRP A 1 96 ? -4.68 15.125 -1.743 1 84.12 96 TRP A N 1
ATOM 762 C CA . TRP A 1 96 ? -4.523 13.672 -1.827 1 84.12 96 TRP A CA 1
ATOM 763 C C . TRP A 1 96 ? -5.746 13.031 -2.473 1 84.12 96 TRP A C 1
ATOM 765 O O . TRP A 1 96 ? -6.293 12.055 -1.95 1 84.12 96 TRP A O 1
ATOM 775 N N . ASN A 1 97 ? -6.176 13.555 -3.52 1 83.62 97 ASN A N 1
ATOM 776 C CA . ASN A 1 97 ? -7.406 13.141 -4.191 1 83.62 97 ASN A CA 1
ATOM 777 C C . ASN A 1 97 ? -7.344 11.688 -4.641 1 83.62 97 ASN A C 1
ATOM 779 O O . ASN A 1 97 ? -8.375 11.039 -4.801 1 83.62 97 ASN A O 1
ATOM 783 N N . THR A 1 98 ? -6.09 11.227 -4.695 1 89 98 THR A N 1
ATOM 784 C CA . THR A 1 98 ? -5.949 9.867 -5.199 1 89 98 THR A CA 1
ATOM 785 C C . THR A 1 98 ? -5.852 8.867 -4.051 1 89 98 THR A C 1
ATOM 787 O O . THR A 1 98 ? -5.691 7.668 -4.277 1 89 98 THR A O 1
ATOM 790 N N . LEU A 1 99 ? -5.977 9.391 -2.859 1 94.75 99 LEU A N 1
ATOM 791 C CA . LEU A 1 99 ? -5.875 8.5 -1.709 1 94.75 99 LEU A CA 1
ATOM 792 C C . LEU A 1 99 ? -6.91 7.383 -1.795 1 94.75 99 LEU A C 1
ATOM 794 O O . LEU A 1 99 ? -6.609 6.227 -1.491 1 94.75 99 LEU A O 1
ATOM 798 N N . SER A 1 100 ? -8.086 7.695 -2.299 1 94.38 100 SER A N 1
ATOM 799 C CA . SER A 1 100 ? -9.188 6.73 -2.375 1 94.38 100 SER A CA 1
ATOM 800 C C . SER A 1 100 ? -8.836 5.574 -3.303 1 94.38 100 SER A C 1
ATOM 802 O O . SER A 1 100 ? -9.352 4.465 -3.143 1 94.38 100 SER A O 1
ATOM 804 N N . GLN A 1 101 ? -7.938 5.797 -4.234 1 94.31 101 GLN A N 1
ATOM 805 C CA . GLN A 1 101 ? -7.547 4.766 -5.188 1 94.31 101 GLN A CA 1
ATOM 806 C C . GLN A 1 101 ? -6.449 3.873 -4.617 1 94.31 101 GLN A C 1
ATOM 808 O O . GLN A 1 101 ? -6.18 2.793 -5.148 1 94.31 101 GLN A O 1
ATOM 813 N N . SER A 1 102 ? -5.898 4.348 -3.547 1 96.25 102 SER A N 1
ATOM 814 C CA . SER A 1 102 ? -4.715 3.672 -3.025 1 96.25 102 SER A CA 1
ATOM 815 C C . SER A 1 102 ? -5.02 2.947 -1.719 1 96.25 102 SER A C 1
ATOM 817 O O . SER A 1 102 ? -4.121 2.393 -1.084 1 96.25 102 SER A O 1
ATOM 819 N N . VAL A 1 103 ? -6.297 2.98 -1.313 1 97.81 103 VAL A N 1
ATOM 820 C CA . VAL A 1 103 ? -6.668 2.295 -0.081 1 97.81 103 VAL A CA 1
ATOM 821 C C . VAL A 1 103 ? -7.785 1.295 -0.361 1 97.81 103 VAL A C 1
ATOM 823 O O . VAL A 1 103 ? -8.336 1.264 -1.464 1 97.81 103 VAL A O 1
ATOM 826 N N . ARG A 1 104 ? -8.078 0.484 0.626 1 97.5 104 ARG A N 1
ATOM 827 C CA . ARG A 1 104 ? -9.102 -0.555 0.569 1 97.5 104 ARG A CA 1
ATOM 828 C C . ARG A 1 104 ? -10.398 -0.013 -0.019 1 97.5 104 ARG A C 1
ATOM 830 O O . ARG A 1 104 ? -10.82 1.094 0.319 1 97.5 104 ARG A O 1
ATOM 837 N N . LYS A 1 105 ? -11.062 -0.792 -0.885 1 97.12 105 LYS A N 1
ATOM 838 C CA . LYS A 1 105 ? -12.398 -0.419 -1.328 1 97.12 105 LYS A CA 1
ATOM 839 C C . LYS A 1 105 ? -13.344 -0.239 -0.14 1 97.12 105 LYS A C 1
ATOM 841 O O . LYS A 1 105 ? -13.039 -0.687 0.969 1 97.12 105 LYS A O 1
ATOM 846 N N . ASN A 1 106 ? -14.422 0.51 -0.313 1 98.31 106 ASN A N 1
ATOM 847 C CA . ASN A 1 106 ? -15.414 0.779 0.721 1 98.31 106 ASN A CA 1
ATOM 848 C C . ASN A 1 106 ? -14.859 1.681 1.816 1 98.31 106 ASN A C 1
ATOM 850 O O . ASN A 1 106 ? -15.258 1.582 2.977 1 98.31 106 ASN A O 1
ATOM 854 N N . THR A 1 107 ? -13.883 2.52 1.441 1 98.69 107 THR A N 1
ATOM 855 C CA . THR A 1 107 ? -13.305 3.422 2.428 1 98.69 107 THR A CA 1
ATOM 856 C C . THR A 1 107 ? -13.711 4.867 2.146 1 98.69 107 THR A C 1
ATOM 858 O O . THR A 1 107 ? -13.406 5.406 1.079 1 98.69 107 THR A O 1
ATOM 861 N N . ILE A 1 108 ? -14.391 5.484 3.068 1 98.81 108 ILE A N 1
ATOM 862 C CA . ILE A 1 108 ? -14.719 6.902 3.039 1 98.81 108 ILE A CA 1
ATOM 863 C C . ILE A 1 108 ? -13.477 7.73 3.361 1 98.81 108 ILE A C 1
ATOM 865 O O . ILE A 1 108 ? -12.695 7.367 4.242 1 98.81 108 ILE A O 1
ATOM 869 N N . ILE A 1 109 ? -13.289 8.812 2.629 1 98.69 109 ILE A N 1
ATOM 870 C CA . ILE A 1 109 ? -12.203 9.734 2.939 1 98.69 109 ILE A CA 1
ATOM 871 C C . ILE A 1 109 ? -12.773 11.039 3.486 1 98.69 109 ILE A C 1
ATOM 873 O O . ILE A 1 109 ? -13.469 11.766 2.773 1 98.69 109 ILE A O 1
ATOM 877 N N . LEU A 1 110 ? -12.531 11.305 4.738 1 98.75 110 LEU A N 1
ATOM 878 C CA . LEU A 1 110 ? -12.859 12.57 5.379 1 98.75 110 LEU A CA 1
ATOM 879 C C . LEU A 1 110 ? -11.625 13.445 5.535 1 98.75 110 LEU A C 1
ATOM 881 O O . LEU A 1 110 ? -10.672 13.07 6.219 1 98.75 110 LEU A O 1
ATOM 885 N N . ARG A 1 111 ? -11.609 14.586 4.91 1 98.44 111 ARG A N 1
ATOM 886 C CA . ARG A 1 111 ? -10.477 15.508 4.992 1 98.44 111 ARG A CA 1
ATOM 887 C C . ARG A 1 111 ? -10.812 16.703 5.867 1 98.44 111 ARG A C 1
ATOM 889 O O . ARG A 1 111 ? -11.82 17.391 5.637 1 98.44 111 ARG A O 1
ATOM 896 N N . ILE A 1 112 ? -9.961 16.969 6.781 1 98.38 112 ILE A N 1
ATOM 897 C CA . ILE A 1 112 ? -10.242 18.031 7.742 1 98.38 112 ILE A CA 1
ATOM 898 C C . ILE A 1 112 ? -9.25 19.172 7.555 1 98.38 112 ILE A C 1
ATOM 900 O O . ILE A 1 112 ? -8.039 18.953 7.551 1 98.38 112 ILE A O 1
ATOM 904 N N . ALA A 1 113 ? -9.758 20.344 7.406 1 97.62 113 ALA A N 1
ATOM 905 C CA . ALA A 1 113 ? -8.93 21.547 7.332 1 97.62 113 ALA A CA 1
ATOM 906 C C . ALA A 1 113 ? -8.43 21.953 8.711 1 97.62 113 ALA A C 1
ATOM 908 O O . ALA A 1 113 ? -9.102 21.719 9.719 1 97.62 113 ALA A O 1
ATOM 909 N N . ASP A 1 114 ? -7.266 22.469 8.75 1 97.38 114 ASP A N 1
ATOM 910 C CA . ASP A 1 114 ? -6.754 23.047 9.992 1 97.38 114 ASP A CA 1
ATOM 911 C C . ASP A 1 114 ? -7.176 24.5 10.133 1 97.38 114 ASP A C 1
ATOM 913 O O . ASP A 1 114 ? -6.371 25.406 9.898 1 97.38 114 ASP A O 1
ATOM 917 N N . VAL A 1 115 ? -8.344 24.625 10.641 1 94.44 115 VAL A N 1
ATOM 918 C CA . VAL A 1 115 ? -8.867 25.984 10.805 1 94.44 115 VAL A CA 1
ATOM 919 C C . VAL A 1 115 ? -8.336 26.594 12.109 1 94.44 115 VAL A C 1
ATOM 921 O O . VAL A 1 115 ? -8.266 25.906 13.133 1 94.44 115 VAL A O 1
ATOM 924 N N . GLY A 1 116 ? -7.836 27.844 11.945 1 91.62 116 GLY A N 1
ATOM 925 C CA . GLY A 1 116 ? -7.363 28.562 13.125 1 91.62 116 GLY A CA 1
ATOM 926 C C . GLY A 1 116 ? -6.531 29.781 12.781 1 91.62 116 GLY A C 1
ATOM 927 O O . GLY A 1 116 ? -5.594 29.703 11.977 1 91.62 116 GLY A O 1
ATOM 928 N N . PHE A 1 117 ? -6.887 30.797 13.32 1 93.19 117 PHE A N 1
ATOM 929 C CA . PHE A 1 117 ? -6.145 32.031 13.148 1 93.19 117 PHE A CA 1
ATOM 930 C C . PHE A 1 117 ? -5.957 32.344 11.672 1 93.19 117 PHE A C 1
ATOM 932 O O . PHE A 1 117 ? -6.934 32.469 10.93 1 93.19 117 PHE A O 1
ATOM 939 N N . VAL A 1 118 ? -4.637 32.406 11.266 1 94.12 118 VAL A N 1
ATOM 940 C CA . VAL A 1 118 ? -4.406 32.844 9.891 1 94.12 118 VAL A CA 1
ATOM 941 C C . VAL A 1 118 ? -4.109 31.641 9 1 94.12 118 VAL A C 1
ATOM 943 O O . VAL A 1 118 ? -4.645 31.547 7.891 1 94.12 118 VAL A O 1
ATOM 946 N N . SER A 1 119 ? -3.258 30.766 9.484 1 94.5 119 SER A N 1
ATOM 947 C CA . SER A 1 119 ? -2.812 29.656 8.664 1 94.5 119 SER A CA 1
ATOM 948 C C . SER A 1 119 ? -2.938 28.328 9.406 1 94.5 119 SER A C 1
ATOM 950 O O . SER A 1 119 ? -2.156 27.406 9.18 1 94.5 119 SER A O 1
ATOM 952 N N . GLY A 1 120 ? -3.91 28.281 10.367 1 94.62 120 GLY A N 1
ATOM 953 C CA . GLY A 1 120 ? -4.102 27.047 11.102 1 94.62 120 GLY A CA 1
ATOM 954 C C . GLY A 1 120 ? -3.494 27.078 12.492 1 94.62 120 GLY A C 1
ATOM 955 O O . GLY A 1 120 ? -3.027 28.125 12.945 1 94.62 120 GLY A O 1
ATOM 956 N N . SER A 1 121 ? -3.582 26.016 13.203 1 95.31 121 SER A N 1
ATOM 957 C CA . SER A 1 121 ? -3.137 25.922 14.594 1 95.31 121 SER A CA 1
ATOM 958 C C . SER A 1 121 ? -2.521 24.547 14.875 1 95.31 121 SER A C 1
ATOM 960 O O . SER A 1 121 ? -2.412 24.141 16.031 1 95.31 121 SER A O 1
ATOM 962 N N . TYR A 1 122 ? -2.234 23.719 13.812 1 97.38 122 TYR A N 1
ATOM 963 C CA . TYR A 1 122 ? -1.796 22.328 13.945 1 97.38 122 TYR A CA 1
ATOM 964 C C . TYR A 1 122 ? -2.85 21.5 14.664 1 97.38 122 TYR A C 1
ATOM 966 O O . TYR A 1 122 ? -2.516 20.625 15.477 1 97.38 122 TYR A O 1
ATOM 974 N N . TYR A 1 123 ? -4.133 21.859 14.492 1 97.75 123 TYR A N 1
ATOM 975 C CA . TYR A 1 123 ? -5.32 21.156 14.961 1 97.75 123 TYR A CA 1
ATOM 976 C C . TYR A 1 123 ? -5.43 21.219 16.484 1 97.75 123 TYR A C 1
ATOM 978 O O . TYR A 1 123 ? -5.98 20.312 17.109 1 97.75 123 TYR A O 1
ATOM 986 N N . THR A 1 124 ? -4.895 22.312 17.062 1 96.44 124 THR A N 1
ATOM 987 C CA . THR A 1 124 ? -4.922 22.406 18.531 1 96.44 124 THR A CA 1
ATOM 988 C C . THR A 1 124 ? -6.07 23.297 18.984 1 96.44 124 THR A C 1
ATOM 990 O O . THR A 1 124 ? -6.441 23.281 20.156 1 96.44 124 THR A O 1
ATOM 993 N N . LEU A 1 125 ? -6.664 24.094 18.141 1 94.19 125 LEU A N 1
ATOM 994 C CA . LEU A 1 125 ? -7.664 25.078 18.547 1 94.19 125 LEU A CA 1
ATOM 995 C C . LEU A 1 125 ? -9.039 24.422 18.672 1 94.19 125 LEU A C 1
ATOM 997 O O . LEU A 1 125 ? -9.781 24.719 19.609 1 94.19 125 LEU A O 1
ATOM 1001 N N . PHE A 1 126 ? -9.438 23.531 17.797 1 95.5 126 PHE A N 1
ATOM 1002 C CA . PHE A 1 126 ? -10.781 22.969 17.766 1 95.5 126 PHE A CA 1
ATOM 1003 C C . PHE A 1 126 ? -10.734 21.453 17.891 1 95.5 126 PHE A C 1
ATOM 1005 O O . PHE A 1 126 ? -11.406 20.734 17.125 1 95.5 126 PHE A O 1
ATOM 1012 N N . GLU A 1 127 ? -10 20.938 18.875 1 97.56 127 GLU A N 1
ATOM 1013 C CA . GLU A 1 127 ? -9.773 19.5 19.016 1 97.56 127 GLU A CA 1
ATOM 1014 C C . GLU A 1 127 ? -11.086 18.75 19.234 1 97.56 127 GLU A C 1
ATOM 1016 O O . GLU A 1 127 ? -11.383 17.781 18.531 1 97.56 127 GLU A O 1
ATOM 1021 N N . GLN A 1 128 ? -11.891 19.266 20.172 1 97.81 128 GLN A N 1
ATOM 1022 C CA . GLN A 1 128 ? -13.117 18.562 20.516 1 97.81 128 GLN A CA 1
ATOM 1023 C C . GLN A 1 128 ? -14.117 18.625 19.359 1 97.81 128 GLN A C 1
ATOM 1025 O O . GLN A 1 128 ? -14.82 17.641 19.094 1 97.81 128 GLN A O 1
ATOM 1030 N N . GLU A 1 129 ? -14.203 19.703 18.703 1 97.81 129 GLU A N 1
ATOM 1031 C CA . GLU A 1 129 ? -15.125 19.828 17.578 1 97.81 129 GLU A CA 1
ATOM 1032 C C . GLU A 1 129 ? -14.742 18.859 16.453 1 97.81 129 GLU A C 1
ATOM 1034 O O . GLU A 1 129 ? -15.617 18.328 15.766 1 97.81 129 GLU A O 1
ATOM 1039 N N . ILE A 1 130 ? -13.477 18.688 16.25 1 98.69 130 ILE A N 1
ATOM 1040 C CA . ILE A 1 130 ? -13.008 17.734 15.242 1 98.69 130 ILE A CA 1
ATOM 1041 C C . ILE A 1 130 ? -13.445 16.328 15.617 1 98.69 130 ILE A C 1
ATOM 1043 O O . ILE A 1 130 ? -13.992 15.602 14.781 1 98.69 130 ILE A O 1
ATOM 1047 N N . LEU A 1 131 ? -13.234 15.922 16.875 1 98.69 131 LEU A N 1
ATOM 1048 C CA . LEU A 1 131 ? -13.625 14.594 17.328 1 98.69 131 LEU A CA 1
ATOM 1049 C C . LEU A 1 131 ? -15.141 14.414 17.25 1 98.69 131 LEU A C 1
ATOM 1051 O O . LEU A 1 131 ? -15.625 13.328 16.906 1 98.69 131 LEU A O 1
ATOM 1055 N N . ASP A 1 132 ? -15.891 15.516 17.484 1 98.81 132 ASP A N 1
ATOM 1056 C CA . ASP A 1 132 ? -17.344 15.461 17.359 1 98.81 132 ASP A CA 1
ATOM 1057 C C . ASP A 1 132 ? -17.766 15.219 15.914 1 98.81 132 ASP A C 1
ATOM 1059 O O . ASP A 1 132 ? -18.719 14.469 15.656 1 98.81 132 ASP A O 1
ATOM 1063 N N . LEU A 1 133 ? -17.125 15.883 15.039 1 98.81 133 LEU A N 1
ATOM 1064 C CA . LEU A 1 133 ? -17.406 15.664 13.625 1 98.81 133 LEU A CA 1
ATOM 1065 C C . LEU A 1 133 ? -17.188 14.203 13.242 1 98.81 133 LEU A C 1
ATOM 1067 O O . LEU A 1 133 ? -18.016 13.602 12.57 1 98.81 133 LEU A O 1
ATOM 1071 N N . ILE A 1 134 ? -16.047 13.633 13.641 1 98.88 134 ILE A N 1
ATOM 1072 C CA . ILE A 1 134 ? -15.695 12.258 13.305 1 98.88 134 ILE A CA 1
ATOM 1073 C C . ILE A 1 134 ? -16.719 11.297 13.898 1 98.88 134 ILE A C 1
ATOM 1075 O O . ILE A 1 134 ? -17.156 10.359 13.234 1 98.88 134 ILE A O 1
ATOM 1079 N N . GLU A 1 135 ? -17.156 11.555 15.109 1 98.69 135 GLU A N 1
ATOM 1080 C CA . GLU A 1 135 ? -18.188 10.742 15.742 1 98.69 135 GLU A CA 1
ATOM 1081 C C . GLU A 1 135 ? -19.516 10.844 15 1 98.69 135 GLU A C 1
ATOM 1083 O O . GLU A 1 135 ? -20.234 9.852 14.867 1 98.69 135 GLU A O 1
ATOM 1088 N N . ALA A 1 136 ? -19.828 12.023 14.609 1 98.81 136 ALA A N 1
ATOM 1089 C CA . ALA A 1 136 ? -21.062 12.211 13.836 1 98.81 136 ALA A CA 1
ATOM 1090 C C . ALA A 1 136 ? -21.016 11.406 12.539 1 98.81 136 ALA A C 1
ATOM 1092 O O . ALA A 1 136 ? -22 10.766 12.172 1 98.81 136 ALA A O 1
ATOM 1093 N N . LYS A 1 137 ? -19.891 11.453 11.859 1 98.88 137 LYS A N 1
ATOM 1094 C CA . LYS A 1 137 ? -19.75 10.711 10.609 1 98.88 137 LYS A CA 1
ATOM 1095 C C . LYS A 1 137 ? -19.734 9.211 10.859 1 98.88 137 LYS A C 1
ATOM 1097 O O . LYS A 1 137 ? -20.281 8.438 10.07 1 98.88 137 LYS A O 1
ATOM 1102 N N . LYS A 1 138 ? -19.078 8.805 11.945 1 98.81 138 LYS A N 1
ATOM 1103 C CA . LYS A 1 138 ? -19.109 7.41 12.375 1 98.81 138 LYS A CA 1
ATOM 1104 C C . LYS A 1 138 ? -20.531 6.902 12.484 1 98.81 138 LYS A C 1
ATOM 1106 O O . LYS A 1 138 ? -20.875 5.844 11.945 1 98.81 138 LYS A O 1
ATOM 1111 N N . THR A 1 139 ? -21.375 7.664 13.117 1 98.69 139 THR A N 1
ATOM 1112 C CA . THR A 1 139 ? -22.781 7.305 13.312 1 98.69 139 THR A CA 1
ATOM 1113 C C . THR A 1 139 ? -23.531 7.332 11.992 1 98.69 139 THR A C 1
ATOM 1115 O O . THR A 1 139 ? -24.281 6.406 11.68 1 98.69 139 THR A O 1
ATOM 1118 N N . GLU A 1 140 ? -23.297 8.359 11.242 1 98.62 140 GLU A N 1
ATOM 1119 C CA . GLU A 1 140 ? -23.984 8.547 9.969 1 98.62 140 GLU A CA 1
ATOM 1120 C C . GLU A 1 140 ? -23.75 7.348 9.047 1 98.62 140 GLU A C 1
ATOM 1122 O O . GLU A 1 140 ? -24.688 6.902 8.367 1 98.62 140 GLU A O 1
ATOM 1127 N N . PHE A 1 141 ? -22.562 6.738 9.07 1 98.56 141 PHE A N 1
ATOM 1128 C CA . PHE A 1 141 ? -22.219 5.695 8.109 1 98.56 141 PHE A CA 1
ATOM 1129 C C . PHE A 1 141 ? -22.25 4.32 8.766 1 98.56 141 PHE A C 1
ATOM 1131 O O . PHE A 1 141 ? -21.891 3.318 8.141 1 98.56 141 PHE A O 1
ATOM 1138 N N . GLY A 1 142 ? -22.594 4.281 10.023 1 98.31 142 GLY A N 1
ATOM 1139 C CA . GLY A 1 142 ? -22.703 3.02 10.734 1 98.31 142 GLY A CA 1
ATOM 1140 C C . GLY A 1 142 ? -21.375 2.334 10.961 1 98.31 142 GLY A C 1
ATOM 1141 O O . GLY A 1 142 ? -21.266 1.115 10.812 1 98.31 142 GLY A O 1
ATOM 1142 N N . LEU A 1 143 ? -20.359 3.086 11.242 1 98.75 143 LEU A N 1
ATOM 1143 C CA . LEU A 1 143 ? -19.016 2.557 11.445 1 98.75 143 LEU A CA 1
ATOM 1144 C C . LEU A 1 143 ? -18.781 2.262 12.922 1 98.75 143 LEU A C 1
ATOM 1146 O O . LEU A 1 143 ? -19.406 2.869 13.797 1 98.75 143 LEU A O 1
ATOM 1150 N N . LYS A 1 144 ? -17.922 1.334 13.156 1 98.44 144 LYS A N 1
ATOM 1151 C CA . LYS A 1 144 ? -17.359 1.13 14.484 1 98.44 144 LYS A CA 1
ATOM 1152 C C . LYS A 1 144 ? -16.094 1.962 14.68 1 98.44 144 LYS A C 1
ATOM 1154 O O . LYS A 1 144 ? -15.484 2.42 13.703 1 98.44 144 LYS A O 1
ATOM 1159 N N . HIS A 1 145 ? -15.672 2.17 15.914 1 98.38 145 HIS A N 1
ATOM 1160 C CA . HIS A 1 145 ? -14.492 2.949 16.25 1 98.38 145 HIS A CA 1
ATOM 1161 C C . HIS A 1 145 ? -13.25 2.406 15.555 1 98.38 145 HIS A C 1
ATOM 1163 O O . HIS A 1 145 ? -12.438 3.174 15.031 1 98.38 145 HIS A O 1
ATOM 1169 N N . GLN A 1 146 ? -13.164 1.055 15.461 1 97.75 146 GLN A N 1
ATOM 1170 C CA . GLN A 1 146 ? -11.992 0.393 14.898 1 97.75 146 GLN A CA 1
ATOM 1171 C C . GLN A 1 146 ? -11.977 0.499 13.375 1 97.75 146 GLN A C 1
ATOM 1173 O O . GLN A 1 146 ? -10.977 0.176 12.734 1 97.75 146 GLN A O 1
ATOM 1178 N N . ASP A 1 147 ? -13.062 0.967 12.766 1 98.44 147 ASP A N 1
ATOM 1179 C CA . ASP A 1 147 ? -13.164 1.11 11.32 1 98.44 147 ASP A CA 1
ATOM 1180 C C . ASP A 1 147 ? -12.555 2.432 10.852 1 98.44 147 ASP A C 1
ATOM 1182 O O . ASP A 1 147 ? -12.461 2.686 9.648 1 98.44 147 ASP A O 1
ATOM 1186 N N . ILE A 1 148 ? -12.141 3.273 11.781 1 98.88 148 ILE A N 1
ATOM 1187 C CA . ILE A 1 148 ? -11.703 4.629 11.453 1 98.88 148 ILE A CA 1
ATOM 1188 C C . ILE A 1 148 ? -10.195 4.754 11.672 1 98.88 148 ILE A C 1
ATOM 1190 O O . ILE A 1 148 ? -9.688 4.391 12.734 1 98.88 148 ILE A O 1
ATOM 1194 N N . ILE A 1 149 ? -9.492 5.23 10.656 1 98.94 149 ILE A N 1
ATOM 1195 C CA . ILE A 1 149 ? -8.047 5.406 10.68 1 98.94 149 ILE A CA 1
ATOM 1196 C C . ILE A 1 149 ? -7.699 6.879 10.492 1 98.94 149 ILE A C 1
ATOM 1198 O O . ILE A 1 149 ? -8.188 7.52 9.555 1 98.94 149 ILE A O 1
ATOM 1202 N N . PHE A 1 150 ? -6.922 7.441 11.398 1 98.94 150 PHE A N 1
ATOM 1203 C CA . PHE A 1 150 ? -6.383 8.789 11.242 1 98.94 150 PHE A CA 1
ATOM 1204 C C . PHE A 1 150 ? -5.078 8.758 10.453 1 98.94 150 PHE A C 1
ATOM 1206 O O . PHE A 1 150 ? -4.246 7.867 10.648 1 98.94 150 PHE A O 1
ATOM 1213 N N . TYR A 1 151 ? -4.961 9.672 9.547 1 98.88 151 TYR A N 1
ATOM 1214 C CA . TYR A 1 151 ? -3.754 9.805 8.742 1 98.88 151 TYR A CA 1
ATOM 1215 C C . TYR A 1 151 ? -3.385 11.266 8.547 1 98.88 151 TYR A C 1
ATOM 1217 O O . TYR A 1 151 ? -4.262 12.117 8.367 1 98.88 151 TYR A O 1
ATOM 1225 N N . GLY A 1 152 ? -2.125 11.555 8.586 1 98.5 152 GLY A N 1
ATOM 1226 C CA . GLY A 1 152 ? -1.616 12.875 8.234 1 98.5 152 GLY A CA 1
ATOM 1227 C C . GLY A 1 152 ? -0.101 12.93 8.18 1 98.5 152 GLY A C 1
ATOM 1228 O O . GLY A 1 152 ? 0.58 12.117 8.805 1 98.5 152 GLY A O 1
ATOM 1229 N N . ASN A 1 153 ? 0.394 13.883 7.438 1 98.19 153 ASN A N 1
ATOM 1230 C CA . ASN A 1 153 ? 1.822 14.18 7.418 1 98.19 153 ASN A CA 1
ATOM 1231 C C . ASN A 1 153 ? 2.098 15.641 7.77 1 98.19 153 ASN A C 1
ATOM 1233 O O . ASN A 1 153 ? 1.193 16.469 7.723 1 98.19 153 ASN A O 1
ATOM 1237 N N . SER A 1 154 ? 3.311 15.93 8.281 1 97.75 154 SER A N 1
ATOM 1238 C CA . SER A 1 154 ? 3.695 17.297 8.609 1 97.75 154 SER A CA 1
ATOM 1239 C C . SER A 1 154 ? 2.742 17.922 9.625 1 97.75 154 SER A C 1
ATOM 1241 O O . SER A 1 154 ? 2.521 17.344 10.695 1 97.75 154 SER A O 1
ATOM 1243 N N . ARG A 1 155 ? 2.135 19.016 9.352 1 97.12 155 ARG A N 1
ATOM 1244 C CA . ARG A 1 155 ? 1.105 19.594 10.203 1 97.12 155 ARG A CA 1
ATOM 1245 C C . ARG A 1 155 ? -0.018 18.609 10.461 1 97.12 155 ARG A C 1
ATOM 1247 O O . ARG A 1 155 ? -0.49 18.469 11.594 1 97.12 155 ARG A O 1
ATOM 1254 N N . GLY A 1 156 ? -0.418 17.969 9.406 1 97.94 156 GLY A N 1
ATOM 1255 C CA . GLY A 1 156 ? -1.453 16.969 9.547 1 97.94 156 GLY A CA 1
ATOM 1256 C C . GLY A 1 156 ? -1.036 15.797 10.422 1 97.94 156 GLY A C 1
ATOM 1257 O O . GLY A 1 156 ? -1.867 15.211 11.117 1 97.94 156 GLY A O 1
ATOM 1258 N N . GLY A 1 157 ? 0.259 15.461 10.344 1 98.75 157 GLY A N 1
ATOM 1259 C CA . GLY A 1 157 ? 0.781 14.43 11.227 1 98.75 157 GLY A CA 1
ATOM 1260 C C . GLY A 1 157 ? 0.648 14.789 12.695 1 98.75 157 GLY A C 1
ATOM 1261 O O . GLY A 1 157 ? 0.341 13.93 13.523 1 98.75 157 GLY A O 1
ATOM 1262 N N . THR A 1 158 ? 0.885 16.047 13 1 98.62 158 THR A N 1
ATOM 1263 C CA . THR A 1 158 ? 0.723 16.531 14.367 1 98.62 158 THR A CA 1
ATOM 1264 C C . THR A 1 158 ? -0.728 16.391 14.82 1 98.62 158 THR A C 1
ATOM 1266 O O . THR A 1 158 ? -1 15.859 15.898 1 98.62 158 THR A O 1
ATOM 1269 N N . GLY A 1 159 ? -1.615 16.828 13.945 1 98.62 159 GLY A N 1
ATOM 1270 C CA . GLY A 1 159 ? -3.031 16.703 14.258 1 98.62 159 GLY A CA 1
ATOM 1271 C C . GLY A 1 159 ? -3.479 15.258 14.438 1 98.62 159 GLY A C 1
ATOM 1272 O O . GLY A 1 159 ? -4.164 14.938 15.414 1 98.62 159 GLY A O 1
ATOM 1273 N N . ALA A 1 160 ? -3.072 14.422 13.516 1 98.88 160 ALA A N 1
ATOM 1274 C CA . ALA A 1 160 ? -3.436 13.008 13.578 1 98.88 160 ALA A CA 1
ATOM 1275 C C . ALA A 1 160 ? -2.924 12.367 14.867 1 98.88 160 ALA A C 1
ATOM 1277 O O . ALA A 1 160 ? -3.641 11.609 15.516 1 98.88 160 ALA A O 1
ATOM 1278 N N . LEU A 1 161 ? -1.697 12.68 15.219 1 98.88 161 LEU A N 1
ATOM 1279 C CA . LEU A 1 161 ? -1.077 12.117 16.406 1 98.88 161 LEU A CA 1
ATOM 1280 C C . LEU A 1 161 ? -1.806 12.57 17.672 1 98.88 161 LEU A C 1
ATOM 1282 O O . LEU A 1 161 ? -2.229 11.742 18.484 1 98.88 161 LEU A O 1
ATOM 1286 N N . LEU A 1 162 ? -2.018 13.883 17.781 1 98.62 162 LEU A N 1
ATOM 1287 C CA . LEU A 1 162 ? -2.662 14.445 18.969 1 98.62 162 LEU A CA 1
ATOM 1288 C C . LEU A 1 162 ? -4.074 13.891 19.125 1 98.62 162 LEU A C 1
ATOM 1290 O O . LEU A 1 162 ? -4.426 13.375 20.188 1 98.62 162 LEU A O 1
ATOM 1294 N N . LEU A 1 163 ? -4.824 13.93 18.062 1 98.69 163 LEU A N 1
ATOM 1295 C CA . LEU A 1 163 ? -6.238 13.562 18.156 1 98.69 163 LEU A CA 1
ATOM 1296 C C . LEU A 1 163 ? -6.414 12.055 18.125 1 98.69 163 LEU A C 1
ATOM 1298 O O . LEU A 1 163 ? -7.363 11.516 18.703 1 98.69 163 LEU A O 1
ATOM 1302 N N . GLY A 1 164 ? -5.496 11.367 17.453 1 98.75 164 GLY A N 1
ATOM 1303 C CA . GLY A 1 164 ? -5.52 9.914 17.5 1 98.75 164 GLY A CA 1
ATOM 1304 C C . GLY A 1 164 ? -5.324 9.359 18.906 1 98.75 164 GLY A C 1
ATOM 1305 O O . GLY A 1 164 ? -6.031 8.438 19.312 1 98.75 164 GLY A O 1
ATOM 1306 N N . ILE A 1 165 ? -4.359 9.938 19.594 1 98.62 165 ILE A N 1
ATOM 1307 C CA . ILE A 1 165 ? -4.109 9.562 20.984 1 98.62 165 ILE A CA 1
ATOM 1308 C C . ILE A 1 165 ? -5.332 9.891 21.844 1 98.62 165 ILE A C 1
ATOM 1310 O O . ILE A 1 165 ? -5.836 9.031 22.562 1 98.62 165 ILE A O 1
ATOM 1314 N N . THR A 1 166 ? -5.867 11.07 21.641 1 98.12 166 THR A N 1
ATOM 1315 C CA . THR A 1 166 ? -6.977 11.562 22.453 1 98.12 166 THR A CA 1
ATOM 1316 C C . THR A 1 166 ? -8.219 10.711 22.234 1 98.12 166 THR A C 1
ATOM 1318 O O . THR A 1 166 ? -8.922 10.367 23.188 1 98.12 166 THR A O 1
ATOM 1321 N N . GLY A 1 167 ? -8.422 10.344 21 1 97.62 167 GLY A N 1
ATOM 1322 C CA . GLY A 1 167 ? -9.633 9.617 20.656 1 97.62 167 GLY A CA 1
ATOM 1323 C C . GLY A 1 167 ? -9.438 8.117 20.578 1 97.62 167 GLY A C 1
ATOM 1324 O O . GLY A 1 167 ? -10.383 7.371 20.328 1 97.62 167 GLY A O 1
ATOM 1325 N N . ASN A 1 168 ? -8.227 7.652 20.734 1 97.94 168 ASN A N 1
ATOM 1326 C CA . ASN A 1 168 ? -7.883 6.238 20.641 1 97.94 168 ASN A CA 1
ATOM 1327 C C . ASN A 1 168 ? -8.242 5.664 19.266 1 97.94 168 ASN A C 1
ATOM 1329 O O . ASN A 1 168 ? -8.938 4.648 19.172 1 97.94 168 ASN A O 1
ATOM 1333 N N . TYR A 1 169 ? -7.852 6.352 18.25 1 98.69 169 TYR A N 1
ATOM 1334 C CA . TYR A 1 169 ? -8.055 5.887 16.891 1 98.69 169 TYR A CA 1
ATOM 1335 C C . TYR A 1 169 ? -6.762 5.316 16.312 1 98.69 169 TYR A C 1
ATOM 1337 O O . TYR A 1 169 ? -5.668 5.801 16.609 1 98.69 169 TYR A O 1
ATOM 1345 N N . LYS A 1 170 ? -6.844 4.293 15.523 1 98.81 170 LYS A N 1
ATOM 1346 C CA . LYS A 1 170 ? -5.695 3.885 14.719 1 98.81 170 LYS A CA 1
ATOM 1347 C C . LYS A 1 170 ? -5.141 5.059 13.922 1 98.81 170 LYS A C 1
ATOM 1349 O O . LYS A 1 170 ? -5.898 5.828 13.328 1 98.81 170 LYS A O 1
ATOM 1354 N N . THR A 1 171 ? -3.805 5.242 13.984 1 98.94 171 THR A N 1
ATOM 1355 C CA . THR A 1 171 ? -3.238 6.48 13.461 1 98.94 171 THR A CA 1
ATOM 1356 C C . THR A 1 171 ? -1.919 6.211 12.742 1 98.94 171 THR A C 1
ATOM 1358 O O . THR A 1 171 ? -1.08 5.457 13.234 1 98.94 171 THR A O 1
ATOM 1361 N N . VAL A 1 172 ? -1.853 6.734 11.562 1 98.94 172 VAL A N 1
ATOM 1362 C CA . VAL A 1 172 ? -0.572 6.848 10.875 1 98.94 172 VAL A CA 1
ATOM 1363 C C . VAL A 1 172 ? -0.154 8.312 10.797 1 98.94 172 VAL A C 1
ATOM 1365 O O . VAL A 1 172 ? -0.79 9.109 10.102 1 98.94 172 VAL A O 1
ATOM 1368 N N . SER A 1 173 ? 0.831 8.695 11.523 1 98.94 173 SER A N 1
ATOM 1369 C CA . SER A 1 173 ? 1.398 10.039 11.57 1 98.94 173 SER A CA 1
ATOM 1370 C C . SER A 1 173 ? 2.785 10.078 10.938 1 98.94 173 SER A C 1
ATOM 1372 O O . SER A 1 173 ? 3.678 9.328 11.336 1 98.94 173 SER A O 1
ATOM 1374 N N . VAL A 1 174 ? 2.977 10.992 9.945 1 98.88 174 VAL A N 1
ATOM 1375 C CA . VAL A 1 174 ? 4.211 10.961 9.164 1 98.88 174 VAL A CA 1
ATOM 1376 C C . VAL A 1 174 ? 5.004 12.25 9.398 1 98.88 174 VAL A C 1
ATOM 1378 O O . VAL A 1 174 ? 4.555 13.336 9.031 1 98.88 174 VAL A O 1
ATOM 1381 N N . ASP A 1 175 ? 6.145 12.062 9.992 1 98.81 175 ASP A N 1
ATOM 1382 C CA . ASP A 1 175 ? 7.062 13.148 10.312 1 98.81 175 ASP A CA 1
ATOM 1383 C C . ASP A 1 175 ? 6.309 14.359 10.875 1 98.81 175 ASP A C 1
ATOM 1385 O O . ASP A 1 175 ? 6.449 15.469 10.375 1 98.81 175 ASP A O 1
ATOM 1389 N N . PRO A 1 176 ? 5.574 14.125 11.938 1 98.81 176 PRO A N 1
ATOM 1390 C CA . PRO A 1 176 ? 4.828 15.242 12.523 1 98.81 176 PRO A CA 1
ATOM 1391 C C . PRO A 1 176 ? 5.734 16.391 12.953 1 98.81 176 PRO A C 1
ATOM 1393 O O . PRO A 1 176 ? 6.797 16.172 13.539 1 98.81 176 PRO A O 1
ATOM 1396 N N . VAL A 1 177 ? 5.289 17.562 12.648 1 98.06 177 VAL A N 1
ATOM 1397 C CA . VAL A 1 177 ? 6.008 18.734 13.133 1 98.06 177 VAL A CA 1
ATOM 1398 C C . VAL A 1 177 ? 5.754 18.906 14.633 1 98.06 177 VAL A C 1
ATOM 1400 O O . VAL A 1 177 ? 4.656 19.281 15.047 1 98.06 177 VAL A O 1
ATOM 1403 N N . ILE A 1 178 ? 6.758 18.594 15.383 1 98.25 178 ILE A N 1
ATOM 1404 C CA . ILE A 1 178 ? 6.648 18.719 16.828 1 98.25 178 ILE A CA 1
ATOM 1405 C C . ILE A 1 178 ? 7.258 20.047 17.281 1 98.25 178 ILE A C 1
ATOM 1407 O O . ILE A 1 178 ? 6.754 20.688 18.203 1 98.25 178 ILE A O 1
ATOM 1411 N N . ASP A 1 179 ? 8.281 20.453 16.531 1 96.62 179 ASP A N 1
ATOM 1412 C CA . ASP A 1 179 ? 8.953 21.734 16.75 1 96.62 179 ASP A CA 1
ATOM 1413 C C . ASP A 1 179 ? 8.82 22.625 15.508 1 96.62 179 ASP A C 1
ATOM 1415 O O . ASP A 1 179 ? 9.375 22.312 14.453 1 96.62 179 ASP A O 1
ATOM 1419 N N . ARG A 1 180 ? 8.227 23.75 15.703 1 94.44 180 ARG A N 1
ATOM 1420 C CA . ARG A 1 180 ? 7.926 24.625 14.57 1 94.44 180 ARG A CA 1
ATOM 1421 C C . ARG A 1 180 ? 9.094 25.562 14.281 1 94.44 180 ARG A C 1
ATOM 1423 O O . ARG A 1 180 ? 9.078 26.281 13.281 1 94.44 180 ARG A O 1
ATOM 1430 N N . GLU A 1 181 ? 10.148 25.484 15.031 1 93.44 181 GLU A N 1
ATOM 1431 C CA . GLU A 1 181 ? 11.242 26.438 14.992 1 93.44 181 GLU A CA 1
ATOM 1432 C C . GLU A 1 181 ? 11.805 26.594 13.578 1 93.44 181 GLU A C 1
ATOM 1434 O O . GLU A 1 181 ? 12.023 27.703 13.102 1 93.44 181 GLU A O 1
ATOM 1439 N N . PRO A 1 182 ? 11.977 25.547 12.859 1 91.69 182 PRO A N 1
ATOM 1440 C CA . PRO A 1 182 ? 12.523 25.688 11.516 1 91.69 182 PRO A CA 1
ATOM 1441 C C . PRO A 1 182 ? 11.617 26.516 10.594 1 91.69 182 PRO A C 1
ATOM 1443 O O . PRO A 1 182 ? 12.102 27.172 9.672 1 91.69 182 PRO A O 1
ATOM 1446 N N . TRP A 1 183 ? 10.344 26.562 10.867 1 90.56 183 TRP A N 1
ATOM 1447 C CA . TRP A 1 183 ? 9.391 27.266 10.016 1 90.56 183 TRP A CA 1
ATOM 1448 C C . TRP A 1 183 ? 9.188 28.688 10.5 1 90.56 183 TRP A C 1
ATOM 1450 O O . TRP A 1 183 ? 8.734 29.547 9.742 1 90.56 183 TRP A O 1
ATOM 1460 N N . VAL A 1 184 ? 9.492 28.906 11.719 1 90.56 184 VAL A N 1
ATOM 1461 C CA . VAL A 1 184 ? 9.352 30.234 12.297 1 90.56 184 VAL A CA 1
ATOM 1462 C C . VAL A 1 184 ? 10.586 31.062 11.984 1 90.56 184 VAL A C 1
ATOM 1464 O O . VAL A 1 184 ? 10.477 32.25 11.609 1 90.56 184 VAL A O 1
ATOM 1467 N N . ASN A 1 185 ? 11.734 30.453 12.156 1 83.62 185 ASN A N 1
ATOM 1468 C CA . ASN A 1 185 ? 12.992 31.125 11.883 1 83.62 185 ASN A CA 1
ATOM 1469 C C . ASN A 1 185 ? 13.625 30.641 10.586 1 83.62 185 ASN A C 1
ATOM 1471 O O . ASN A 1 185 ? 14.727 30.078 10.602 1 83.62 185 ASN A O 1
ATOM 1475 N N . SER A 1 186 ? 12.953 30.969 9.453 1 71.81 186 SER A N 1
ATOM 1476 C CA . SER A 1 186 ? 13.352 30.391 8.172 1 71.81 186 SER A CA 1
ATOM 1477 C C . SER A 1 186 ? 14.688 30.953 7.707 1 71.81 186 SER A C 1
ATOM 1479 O O . SER A 1 186 ? 15.047 32.094 8.039 1 71.81 186 SER A O 1
ATOM 1481 N N . ALA A 1 187 ? 15.367 30.172 6.996 1 65.06 187 ALA A N 1
ATOM 1482 C CA . ALA A 1 187 ? 16.703 30.469 6.5 1 65.06 187 ALA A CA 1
ATOM 1483 C C . ALA A 1 187 ? 16.688 31.641 5.531 1 65.06 187 ALA A C 1
ATOM 1485 O O . ALA A 1 187 ? 17.688 32.344 5.375 1 65.06 187 ALA A O 1
ATOM 1486 N N . ASP A 1 188 ? 15.586 31.75 4.949 1 66.31 188 ASP A N 1
ATOM 1487 C CA . ASP A 1 188 ? 15.531 32.844 3.961 1 66.31 188 ASP A CA 1
ATOM 1488 C C . ASP A 1 188 ? 15.336 34.188 4.637 1 66.31 188 ASP A C 1
ATOM 1490 O O . ASP A 1 188 ? 15.18 35.219 3.959 1 66.31 188 ASP A O 1
ATOM 1494 N N . GLY A 1 189 ? 15.203 34.156 5.93 1 69.06 189 GLY A N 1
ATOM 1495 C CA . GLY A 1 189 ? 15.125 35.406 6.664 1 69.06 189 GLY A CA 1
ATOM 1496 C C . GLY A 1 189 ? 13.703 35.812 7.02 1 69.06 189 GLY A C 1
ATOM 1497 O O . GLY A 1 189 ? 13.492 36.688 7.855 1 69.06 189 GLY A O 1
ATOM 1498 N N . ARG A 1 190 ? 12.695 35.188 6.316 1 72.19 190 ARG A N 1
ATOM 1499 C CA 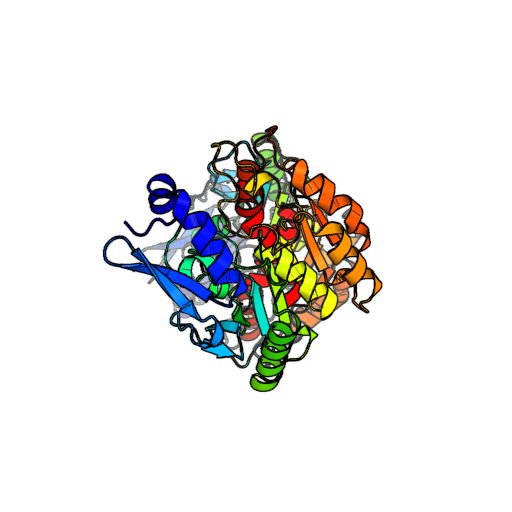. ARG A 1 190 ? 11.312 35.5 6.684 1 72.19 190 ARG A CA 1
ATOM 1500 C C . ARG A 1 190 ? 10.961 34.875 8.031 1 72.19 190 ARG A C 1
ATOM 1502 O O . ARG A 1 190 ? 11.227 33.719 8.273 1 72.19 190 ARG A O 1
ATOM 1509 N N . ILE A 1 191 ? 10.453 35.75 8.867 1 78.5 191 ILE A N 1
ATOM 1510 C CA . ILE A 1 191 ? 10.102 35.281 10.203 1 78.5 191 ILE A CA 1
ATOM 1511 C C . ILE A 1 191 ? 8.625 34.906 10.25 1 78.5 191 ILE A C 1
ATOM 1513 O O . ILE A 1 191 ? 7.77 35.656 9.789 1 78.5 191 ILE A O 1
ATOM 1517 N N . ASP A 1 192 ? 8.328 33.656 10.625 1 85 192 ASP A N 1
ATOM 1518 C CA . ASP A 1 192 ? 6.996 33.125 10.859 1 85 192 ASP A CA 1
ATOM 1519 C C . ASP A 1 192 ? 6.16 33.125 9.578 1 85 192 ASP A C 1
ATOM 1521 O O . ASP A 1 192 ? 5.098 33.75 9.539 1 85 192 ASP A O 1
ATOM 1525 N N . ARG A 1 193 ? 6.543 32.438 8.625 1 82.5 193 ARG A N 1
ATOM 1526 C CA . ARG A 1 193 ? 5.871 32.344 7.336 1 82.5 193 ARG A CA 1
ATOM 1527 C C . ARG A 1 193 ? 4.449 31.812 7.504 1 82.5 193 ARG A C 1
ATOM 1529 O O . ARG A 1 193 ? 3.582 32.094 6.672 1 82.5 193 ARG A O 1
ATOM 1536 N N . GLN A 1 194 ? 4.168 31.25 8.586 1 87.94 194 GLN A N 1
ATOM 1537 C CA . GLN A 1 194 ? 2.85 30.656 8.797 1 87.94 194 GLN A CA 1
ATOM 1538 C C . GLN A 1 194 ? 1.925 31.625 9.523 1 87.94 194 GLN A C 1
ATOM 1540 O O . GLN A 1 194 ? 0.725 31.375 9.656 1 87.94 194 GLN A O 1
ATOM 1545 N N . LEU A 1 195 ? 2.486 32.719 9.984 1 90.62 195 LEU A N 1
ATOM 1546 C CA . LEU A 1 195 ? 1.717 33.781 10.625 1 90.62 195 LEU A CA 1
ATOM 1547 C C . LEU A 1 195 ? 0.903 33.25 11.789 1 90.62 195 LEU A C 1
ATOM 1549 O O . LEU A 1 195 ? -0.299 33.5 11.891 1 90.62 195 LEU A O 1
ATOM 1553 N N . MET A 1 196 ? 1.539 32.469 12.578 1 92.38 196 MET A N 1
ATOM 1554 C CA . MET A 1 196 ? 0.881 31.859 13.742 1 92.38 196 MET A CA 1
ATOM 1555 C C . MET A 1 196 ? 1.239 32.625 15.016 1 92.38 196 MET A C 1
ATOM 1557 O O . MET A 1 196 ? 0.567 32.469 16.031 1 92.38 196 MET A O 1
ATOM 1561 N N . PHE A 1 197 ? 2.295 33.344 14.922 1 90.81 197 PHE A N 1
ATOM 1562 C CA . PHE A 1 197 ? 2.693 34.25 16 1 90.81 197 PHE A CA 1
ATOM 1563 C C . PHE A 1 197 ? 2.852 33.469 17.312 1 90.81 197 PHE A C 1
ATOM 1565 O O . PHE A 1 197 ? 3.508 32.438 17.359 1 90.81 197 PHE A O 1
ATOM 1572 N N . ASP A 1 198 ? 2.41 33.938 18.391 1 90.81 198 ASP A N 1
ATOM 1573 C CA . ASP A 1 198 ? 2.514 33.25 19.672 1 90.81 198 ASP A CA 1
ATOM 1574 C C . ASP A 1 198 ? 1.177 32.625 20.062 1 90.81 198 ASP A C 1
ATOM 1576 O O . ASP A 1 198 ? 0.959 32.312 21.234 1 90.81 198 ASP A O 1
ATOM 1580 N N . PHE A 1 199 ? 0.338 32.469 19.031 1 92.94 199 PHE A N 1
ATOM 1581 C CA . PHE A 1 199 ? -0.973 31.891 19.281 1 92.94 199 PHE A CA 1
ATOM 1582 C C . PHE A 1 199 ? -0.872 30.375 19.438 1 92.94 199 PHE A C 1
ATOM 1584 O O . PHE A 1 199 ? -1.722 29.75 20.078 1 92.94 199 PHE A O 1
ATOM 1591 N N . VAL A 1 200 ? 0.183 29.828 18.75 1 92.81 200 VAL A N 1
ATOM 1592 C CA . VAL A 1 200 ? 0.398 28.391 18.703 1 92.81 200 VAL A CA 1
ATOM 1593 C C . VAL A 1 200 ? 1.744 28.047 19.344 1 92.81 200 VAL A C 1
ATOM 1595 O O . VAL A 1 200 ? 2.734 28.75 19.125 1 92.81 200 VAL A O 1
ATOM 1598 N N . GLU A 1 201 ? 1.751 27.047 20.094 1 94 201 GLU A N 1
ATOM 1599 C CA . GLU A 1 201 ? 2.986 26.656 20.75 1 94 201 GLU A CA 1
ATOM 1600 C C . GLU A 1 201 ? 4.09 26.359 19.75 1 94 201 GLU A C 1
ATOM 1602 O O . GLU A 1 201 ? 3.822 25.828 18.656 1 94 201 GLU A O 1
ATOM 1607 N N . MET A 1 202 ? 5.285 26.656 20.125 1 94.5 202 MET A N 1
ATOM 1608 C CA . MET A 1 202 ? 6.449 26.406 19.297 1 94.5 202 MET A CA 1
ATOM 1609 C C . MET A 1 202 ? 6.809 24.922 19.297 1 94.5 202 MET A C 1
ATOM 1611 O O . MET A 1 202 ? 7.172 24.359 18.266 1 94.5 202 MET A O 1
ATOM 1615 N N . ASP A 1 203 ? 6.691 24.344 20.453 1 97.19 203 ASP A N 1
ATOM 1616 C CA . ASP A 1 203 ? 7.059 22.953 20.719 1 97.19 203 ASP A CA 1
ATOM 1617 C C . ASP A 1 203 ? 5.879 22.172 21.297 1 97.19 203 ASP A C 1
ATOM 1619 O O . ASP A 1 203 ? 5.383 22.5 22.375 1 97.19 203 ASP A O 1
ATOM 1623 N N . PHE A 1 204 ? 5.457 21.109 20.578 1 98.06 204 PHE A N 1
ATOM 1624 C CA . PHE A 1 204 ? 4.262 20.375 20.969 1 98.06 204 PHE A CA 1
ATOM 1625 C C . PHE A 1 204 ? 4.617 19.188 21.859 1 98.06 204 PHE A C 1
ATOM 1627 O O . PHE A 1 204 ? 3.748 18.406 22.234 1 98.06 204 PHE A O 1
ATOM 1634 N N . SER A 1 205 ? 5.902 19.016 22.234 1 98.25 205 SER A N 1
ATOM 1635 C CA . SER A 1 205 ? 6.355 17.844 22.984 1 98.25 205 SER A CA 1
ATOM 1636 C C . SER A 1 205 ? 5.555 17.656 24.266 1 98.25 205 SER A C 1
ATOM 1638 O O . SER A 1 205 ? 5.047 16.562 24.547 1 98.25 205 SER A O 1
ATOM 1640 N N . ASN A 1 206 ? 5.426 18.719 24.984 1 97.94 206 ASN A N 1
ATOM 1641 C CA . ASN A 1 206 ? 4.73 18.609 26.266 1 97.94 206 ASN A CA 1
ATOM 1642 C C . ASN A 1 206 ? 3.246 18.328 26.078 1 97.94 206 ASN A C 1
ATOM 1644 O O . ASN A 1 206 ? 2.652 17.562 26.828 1 97.94 206 ASN A O 1
ATOM 1648 N N . ARG A 1 207 ? 2.652 18.953 25.125 1 97.81 207 ARG A N 1
ATOM 1649 C CA . ARG A 1 207 ? 1.245 18.703 24.828 1 97.81 207 ARG A CA 1
ATOM 1650 C C . ARG A 1 207 ? 1.012 17.234 24.484 1 97.81 207 ARG A C 1
ATOM 1652 O O . ARG A 1 207 ? 0.059 16.625 24.969 1 97.81 207 ARG A O 1
ATOM 1659 N N . ILE A 1 208 ? 1.854 16.672 23.625 1 98.31 208 ILE A N 1
ATOM 1660 C CA . ILE A 1 208 ? 1.739 15.266 23.219 1 98.31 208 ILE A CA 1
ATOM 1661 C C . ILE A 1 208 ? 1.92 14.359 24.438 1 98.31 208 ILE A C 1
ATOM 1663 O O . ILE A 1 208 ? 1.135 13.438 24.656 1 98.31 208 ILE A O 1
ATOM 1667 N N . LYS A 1 209 ? 2.898 14.648 25.234 1 97.81 209 LYS A N 1
ATOM 1668 C CA . LYS A 1 209 ? 3.143 13.867 26.438 1 97.81 209 LYS A CA 1
ATOM 1669 C C . LYS A 1 209 ? 1.928 13.891 27.359 1 97.81 209 LYS A C 1
ATOM 1671 O O . LYS A 1 209 ? 1.534 12.852 27.891 1 97.81 209 LYS A O 1
ATOM 1676 N N . ASP A 1 210 ? 1.406 15.07 27.562 1 97.69 210 ASP A N 1
ATOM 1677 C CA . ASP A 1 210 ? 0.224 15.219 28.406 1 97.69 210 ASP A CA 1
ATOM 1678 C C . ASP A 1 210 ? -0.936 14.375 27.875 1 97.69 210 ASP A C 1
ATOM 1680 O O . ASP A 1 210 ? -1.622 13.703 28.641 1 97.69 210 ASP A O 1
ATOM 1684 N N . LYS A 1 211 ? -1.136 14.438 26.562 1 97.62 211 LYS A N 1
ATOM 1685 C CA . LYS A 1 211 ? -2.201 13.641 25.953 1 97.62 211 LYS A CA 1
ATOM 1686 C C . LYS A 1 211 ? -1.959 12.148 26.156 1 97.62 211 LYS A C 1
ATOM 1688 O O . LYS A 1 211 ? -2.896 11.391 26.422 1 97.62 211 LYS A O 1
ATOM 1693 N N . MET A 1 212 ? -0.728 11.695 25.984 1 97.88 212 MET A N 1
ATOM 1694 C CA . MET A 1 212 ? -0.373 10.297 26.188 1 97.88 212 MET A CA 1
ATOM 1695 C C . MET A 1 212 ? -0.675 9.844 27.609 1 97.88 212 MET A C 1
ATOM 1697 O O . MET A 1 212 ? -1.178 8.742 27.812 1 97.88 212 MET A O 1
ATOM 1701 N N . GLU A 1 213 ? -0.457 10.68 28.531 1 97.31 213 GLU A N 1
ATOM 1702 C CA . GLU A 1 213 ? -0.638 10.359 29.938 1 97.31 213 GLU A CA 1
ATOM 1703 C C . GLU A 1 213 ? -2.115 10.375 30.328 1 97.31 213 GLU A C 1
ATOM 1705 O O . GLU A 1 213 ? -2.547 9.602 31.172 1 97.31 213 GLU A O 1
ATOM 1710 N N . GLN A 1 214 ? -2.857 11.18 29.672 1 96.81 214 GLN A N 1
ATOM 1711 C CA . GLN A 1 214 ? -4.23 11.422 30.094 1 96.81 214 GLN A CA 1
ATOM 1712 C C . GLN A 1 214 ? -5.207 10.523 29.328 1 96.81 214 GLN A C 1
ATOM 1714 O O . GLN A 1 214 ? -6.363 10.375 29.734 1 96.81 214 GLN A O 1
ATOM 1719 N N . SER A 1 215 ? -4.695 9.984 28.281 1 95.62 215 SER A N 1
ATOM 1720 C CA . SER A 1 215 ? -5.602 9.219 27.422 1 95.62 215 SER A CA 1
ATOM 1721 C C . SER A 1 215 ? -5.445 7.723 27.656 1 95.62 215 SER A C 1
ATOM 1723 O O . SER A 1 215 ? -4.379 7.258 28.062 1 95.62 215 SER A O 1
ATOM 1725 N N . ASN A 1 216 ? -6.594 7.012 27.484 1 94.88 216 ASN A N 1
ATOM 1726 C CA . ASN A 1 216 ? -6.586 5.555 27.516 1 94.88 216 ASN A CA 1
ATOM 1727 C C . ASN A 1 216 ? -6.531 4.965 26.109 1 94.88 216 ASN A C 1
ATOM 1729 O O . ASN A 1 216 ? -7.5 4.363 25.641 1 94.88 216 ASN A O 1
ATOM 1733 N N . TYR A 1 217 ? -5.418 5.125 25.422 1 96.81 217 TYR A N 1
ATOM 1734 C CA . TYR A 1 217 ? -5.273 4.621 24.062 1 96.81 217 TYR A CA 1
ATOM 1735 C C . TYR A 1 217 ? -4.352 3.41 24.016 1 96.81 217 TYR A C 1
ATOM 1737 O O . TYR A 1 217 ? -3.615 3.152 24.969 1 96.81 217 TYR A O 1
ATOM 1745 N N . GLU A 1 218 ? -4.43 2.607 23.031 1 96.75 218 GLU A N 1
ATOM 1746 C CA . GLU A 1 218 ? -3.504 1.508 22.766 1 96.75 218 GLU A CA 1
ATOM 1747 C C . GLU A 1 218 ? -2.326 1.965 21.922 1 96.75 218 GLU A C 1
ATOM 1749 O O . GLU A 1 218 ? -2.506 2.348 20.766 1 96.75 218 GLU A O 1
ATOM 1754 N N . LEU A 1 219 ? -1.188 1.908 22.453 1 95.81 219 LEU A N 1
ATOM 1755 C CA . LEU A 1 219 ? -0.026 2.469 21.781 1 95.81 219 LEU A CA 1
ATOM 1756 C C . LEU A 1 219 ? 0.203 1.777 20.438 1 95.81 219 LEU A C 1
ATOM 1758 O O . LEU A 1 219 ? 0.738 2.383 19.516 1 95.81 219 LEU A O 1
ATOM 1762 N N . GLU A 1 220 ? -0.232 0.487 20.297 1 94.69 220 GLU A N 1
ATOM 1763 C CA . GLU A 1 220 ? -0.05 -0.268 19.062 1 94.69 220 GLU A CA 1
ATOM 1764 C C . GLU A 1 220 ? -0.909 0.3 17.938 1 94.69 220 GLU A C 1
ATOM 1766 O O . GLU A 1 220 ? -0.685 -0.006 16.766 1 94.69 220 GLU A O 1
ATOM 1771 N N . ASN A 1 221 ? -1.861 1.159 18.312 1 96.38 221 ASN A N 1
ATOM 1772 C CA . ASN A 1 221 ? -2.762 1.75 17.328 1 96.38 221 ASN A CA 1
ATOM 1773 C C . ASN A 1 221 ? -2.182 3.033 16.734 1 96.38 221 ASN A C 1
ATOM 1775 O O . ASN A 1 221 ? -2.762 3.615 15.82 1 96.38 221 ASN A O 1
ATOM 1779 N N . ILE A 1 222 ? -1.057 3.438 17.281 1 98.69 222 ILE A N 1
ATOM 1780 C CA . ILE A 1 222 ? -0.436 4.672 16.812 1 98.69 222 ILE A CA 1
ATOM 1781 C C . ILE A 1 222 ? 0.927 4.363 16.188 1 98.69 222 ILE A C 1
ATOM 1783 O O . ILE A 1 222 ? 1.813 3.832 16.859 1 98.69 222 ILE A O 1
ATOM 1787 N N . THR A 1 223 ? 1.057 4.648 14.977 1 98.88 223 THR A N 1
ATOM 1788 C CA . THR A 1 223 ? 2.334 4.48 14.289 1 98.88 223 THR A CA 1
ATOM 1789 C C . THR A 1 223 ? 2.846 5.82 13.766 1 98.88 223 THR A C 1
ATOM 1791 O O . THR A 1 223 ? 2.109 6.555 13.109 1 98.88 223 THR A O 1
ATOM 1794 N N . VAL A 1 224 ? 4.062 6.156 14.078 1 98.94 224 VAL A N 1
ATOM 1795 C CA . VAL A 1 224 ? 4.715 7.379 13.617 1 98.94 224 VAL A CA 1
ATOM 1796 C C . VAL A 1 224 ? 5.887 7.027 12.703 1 98.94 224 VAL A C 1
ATOM 1798 O O . VAL A 1 224 ? 6.73 6.199 13.062 1 98.94 224 VAL A O 1
ATOM 1801 N N . ILE A 1 225 ? 5.918 7.594 11.523 1 98.94 225 ILE A N 1
ATOM 1802 C CA . ILE A 1 225 ? 7.059 7.477 10.625 1 98.94 225 ILE A CA 1
ATOM 1803 C C . ILE A 1 225 ? 7.996 8.664 10.82 1 98.94 225 ILE A C 1
ATOM 1805 O O . ILE A 1 225 ? 7.559 9.812 10.828 1 98.94 225 ILE A O 1
ATOM 1809 N N . ALA A 1 226 ? 9.203 8.445 11.016 1 98.81 226 ALA A N 1
ATOM 1810 C CA . ALA A 1 226 ? 10.227 9.477 11.133 1 98.81 226 ALA A CA 1
ATOM 1811 C C . ALA A 1 226 ? 11.555 9.008 10.547 1 98.81 226 ALA A C 1
ATOM 1813 O O . ALA A 1 226 ? 11.711 7.828 10.203 1 98.81 226 ALA A O 1
ATOM 1814 N N . SER A 1 227 ? 12.422 9.922 10.32 1 98.69 227 SER A N 1
ATOM 1815 C CA . SER A 1 227 ? 13.766 9.602 9.844 1 98.69 227 SER A CA 1
ATOM 1816 C C . SER A 1 227 ? 14.828 10.273 10.703 1 98.69 227 SER A C 1
ATOM 1818 O O . SER A 1 227 ? 14.703 11.445 11.047 1 98.69 227 SER A O 1
ATOM 1820 N N . GLU A 1 228 ? 15.891 9.578 11.023 1 98.19 228 GLU A N 1
ATOM 1821 C CA . GLU A 1 228 ? 17.016 10.148 11.742 1 98.19 228 GLU A CA 1
ATOM 1822 C C . GLU A 1 228 ? 17.703 11.234 10.914 1 98.19 228 GLU A C 1
ATOM 1824 O O . GLU A 1 228 ? 18.391 12.102 11.469 1 98.19 228 GLU A O 1
ATOM 1829 N N . ALA A 1 229 ? 17.547 11.117 9.602 1 98.06 229 ALA A N 1
ATOM 1830 C CA . ALA A 1 229 ? 18.125 12.125 8.727 1 98.06 229 ALA A CA 1
ATOM 1831 C C . ALA A 1 229 ? 17.547 13.508 9.023 1 98.06 229 ALA A C 1
ATOM 1833 O O . ALA A 1 229 ? 18.219 14.523 8.828 1 98.06 229 ALA A O 1
ATOM 1834 N N . ASN A 1 230 ? 16.281 13.562 9.422 1 97.88 230 ASN A N 1
ATOM 1835 C CA . ASN A 1 230 ? 15.688 14.812 9.891 1 97.88 230 ASN A CA 1
ATOM 1836 C C . ASN A 1 230 ? 15.992 15.055 11.367 1 97.88 230 ASN A C 1
ATOM 1838 O O . ASN A 1 230 ? 15.117 14.883 12.219 1 97.88 230 ASN A O 1
ATOM 1842 N N . LYS A 1 231 ? 17.141 15.477 11.641 1 97.06 231 LYS A N 1
ATOM 1843 C CA . LYS A 1 231 ? 17.719 15.516 12.977 1 97.06 231 LYS A CA 1
ATOM 1844 C C . LYS A 1 231 ? 16.828 16.312 13.938 1 97.06 231 LYS A C 1
ATOM 1846 O O . LYS A 1 231 ? 16.484 15.828 15.016 1 97.06 231 LYS A O 1
ATOM 1851 N N . LYS A 1 232 ? 16.391 17.453 13.555 1 95 232 LYS A N 1
ATOM 1852 C CA . LYS A 1 232 ? 15.641 18.344 14.43 1 95 232 LYS A CA 1
ATOM 1853 C C . LYS A 1 232 ? 14.305 17.703 14.828 1 95 232 LYS A C 1
ATOM 1855 O O . LYS A 1 232 ? 13.938 17.719 16 1 95 232 LYS A O 1
ATOM 1860 N N . MET A 1 233 ? 13.602 17.125 13.898 1 97.25 233 MET A N 1
ATOM 1861 C CA . MET A 1 233 ? 12.305 16.531 14.203 1 97.25 233 MET A CA 1
ATOM 1862 C C . MET A 1 233 ? 12.484 15.211 14.961 1 97.25 233 MET A C 1
ATOM 1864 O O . MET A 1 233 ? 11.734 14.922 15.891 1 97.25 233 MET A O 1
ATOM 1868 N N . TYR A 1 234 ? 13.469 14.469 14.531 1 98.12 234 TYR A N 1
ATOM 1869 C CA . TYR A 1 234 ? 13.688 13.172 15.164 1 98.12 234 TYR A CA 1
ATOM 1870 C C . TYR A 1 234 ? 14.031 13.328 16.641 1 98.12 234 TYR A C 1
ATOM 1872 O O . TYR A 1 234 ? 13.609 12.523 17.469 1 98.12 234 TYR A O 1
ATOM 1880 N N . GLU A 1 235 ? 14.773 14.328 16.938 1 97.88 235 GLU A N 1
ATOM 1881 C CA . GLU A 1 235 ? 15.156 14.594 18.328 1 97.88 235 GLU A CA 1
ATOM 1882 C C . GLU A 1 235 ? 13.93 14.859 19.203 1 97.88 235 GLU A C 1
ATOM 1884 O O . GLU A 1 235 ? 13.961 14.617 20.406 1 97.88 235 GLU A O 1
ATOM 1889 N N . LYS A 1 236 ? 12.898 15.367 18.594 1 98.25 236 LYS A N 1
ATOM 1890 C CA . LYS A 1 236 ? 11.664 15.641 19.328 1 98.25 236 LYS A CA 1
ATOM 1891 C C . LYS A 1 236 ? 10.75 14.414 19.344 1 98.25 236 LYS A C 1
ATOM 1893 O O . LYS A 1 236 ? 10.047 14.164 20.312 1 98.25 236 LYS A O 1
ATOM 1898 N N . ILE A 1 237 ? 10.773 13.602 18.344 1 98.62 237 ILE A N 1
ATOM 1899 C CA . ILE A 1 237 ? 9.867 12.477 18.156 1 98.62 237 ILE A CA 1
ATOM 1900 C C . ILE A 1 237 ? 10.352 11.289 18.984 1 98.62 237 ILE A C 1
ATOM 1902 O O . ILE A 1 237 ? 9.555 10.633 19.672 1 98.62 237 ILE A O 1
ATOM 1906 N N . TYR A 1 238 ? 11.633 11.062 18.984 1 98.62 238 TYR A N 1
ATOM 1907 C CA . TYR A 1 238 ? 12.195 9.836 19.547 1 98.62 238 TYR A CA 1
ATOM 1908 C C . TYR A 1 238 ? 11.914 9.742 21.031 1 98.62 238 TYR A C 1
ATOM 1910 O O . TYR A 1 238 ? 11.539 8.68 21.531 1 98.62 238 TYR A O 1
ATOM 1918 N N . PRO A 1 239 ? 11.992 10.805 21.797 1 98.31 239 PRO A N 1
ATOM 1919 C CA . PRO A 1 239 ? 11.711 10.711 23.234 1 98.31 239 PRO A CA 1
ATOM 1920 C C . PRO A 1 239 ? 10.258 10.352 23.531 1 98.31 239 PRO A C 1
ATOM 1922 O O . PRO A 1 239 ? 9.938 9.914 24.641 1 98.31 239 PRO A O 1
ATOM 1925 N N . LEU A 1 240 ? 9.391 10.547 22.531 1 98.31 240 LEU A N 1
ATOM 1926 C CA . LEU A 1 240 ? 7.973 10.266 22.703 1 98.31 240 LEU A CA 1
ATOM 1927 C C . LEU A 1 240 ? 7.645 8.844 22.266 1 98.31 240 LEU A C 1
ATOM 1929 O O . LEU A 1 240 ? 6.504 8.398 22.391 1 98.31 240 LEU A O 1
ATOM 1933 N N . SER A 1 241 ? 8.633 8.07 21.828 1 97.81 241 SER A N 1
ATOM 1934 C CA . SER A 1 241 ? 8.406 6.836 21.078 1 97.81 241 SER A CA 1
ATOM 1935 C C . SER A 1 241 ? 7.977 5.699 22 1 97.81 241 SER A C 1
ATOM 1937 O O . SER A 1 241 ? 7.605 4.621 21.531 1 97.81 241 SER A O 1
ATOM 1939 N N . ASN A 1 242 ? 7.93 5.895 23.297 1 96.62 242 ASN A N 1
ATOM 1940 C CA . ASN A 1 242 ? 7.348 4.914 24.219 1 96.62 242 ASN A CA 1
ATOM 1941 C C . ASN A 1 242 ? 5.824 4.906 24.125 1 96.62 242 ASN A C 1
ATOM 1943 O O . ASN A 1 242 ? 5.176 3.975 24.609 1 96.62 242 ASN A O 1
ATOM 1947 N N . GLY A 1 243 ? 5.309 5.945 23.5 1 97.69 243 GLY A N 1
ATOM 1948 C CA . GLY A 1 243 ? 3.861 6.078 23.453 1 97.69 243 GLY A CA 1
ATOM 1949 C C . GLY A 1 243 ? 3.27 5.645 22.125 1 97.69 243 GLY A C 1
ATOM 1950 O O . GLY A 1 243 ? 2.066 5.781 21.891 1 97.69 243 GLY A O 1
ATOM 1951 N N . PHE A 1 244 ? 4.047 5.16 21.188 1 98.56 244 PHE A N 1
ATOM 1952 C CA . PHE A 1 244 ? 3.564 4.723 19.891 1 98.56 244 PHE A CA 1
ATOM 1953 C C . PHE A 1 244 ? 4.586 3.82 19.203 1 98.56 244 PHE A C 1
ATOM 1955 O O . PHE A 1 244 ? 5.707 3.666 19.688 1 98.56 244 PHE A O 1
ATOM 1962 N N . THR A 1 245 ? 4.211 3.152 18.141 1 98.44 245 THR A N 1
ATOM 1963 C CA . THR A 1 245 ? 5.141 2.414 17.281 1 98.44 245 THR A CA 1
ATOM 1964 C C . THR A 1 245 ? 5.898 3.361 16.359 1 98.44 245 THR A C 1
ATOM 1966 O O . THR A 1 245 ? 5.289 4.117 15.602 1 98.44 245 THR A O 1
ATOM 1969 N N . LEU A 1 246 ? 7.199 3.393 16.5 1 98.56 246 LEU A N 1
ATOM 1970 C CA . LEU A 1 246 ? 8.031 4.246 15.656 1 98.56 246 LEU A CA 1
ATOM 1971 C C . LEU A 1 246 ? 8.586 3.465 14.469 1 98.56 246 LEU A C 1
ATOM 1973 O O . LEU A 1 246 ? 9.281 2.463 14.648 1 98.56 246 LEU A O 1
ATOM 1977 N N . LYS A 1 247 ? 8.227 3.82 13.25 1 98.5 247 LYS A N 1
ATOM 1978 C CA . LYS A 1 247 ? 8.805 3.297 12.016 1 98.5 247 LYS A CA 1
ATOM 1979 C C . LYS A 1 247 ? 9.859 4.242 11.461 1 98.5 247 LYS A C 1
ATOM 1981 O O . LYS A 1 247 ? 9.547 5.344 11.008 1 98.5 247 LYS A O 1
ATOM 1986 N N . LYS A 1 248 ? 11.062 3.803 11.484 1 97.94 248 LYS A N 1
ATOM 1987 C CA . LYS A 1 248 ? 12.172 4.645 11.047 1 97.94 248 LYS A CA 1
ATOM 1988 C C . LYS A 1 248 ? 12.445 4.465 9.555 1 97.94 248 LYS A C 1
ATOM 1990 O O . LYS A 1 248 ? 12.695 3.348 9.102 1 97.94 248 LYS A O 1
ATOM 1995 N N . LEU A 1 249 ? 12.328 5.508 8.805 1 98.25 249 LEU A N 1
ATOM 1996 C CA . LEU A 1 249 ? 12.727 5.516 7.406 1 98.25 249 LEU A CA 1
ATOM 1997 C C . LEU A 1 249 ? 14.219 5.793 7.273 1 98.25 249 LEU A C 1
ATOM 1999 O O . LEU A 1 249 ? 14.711 6.82 7.746 1 98.25 249 LEU A O 1
ATOM 2003 N N . GLU A 1 250 ? 14.891 4.945 6.637 1 96.94 250 GLU A N 1
ATOM 2004 C CA . GLU A 1 250 ? 16.312 5.16 6.395 1 96.94 250 GLU A CA 1
ATOM 2005 C C . GLU A 1 250 ? 16.547 5.973 5.121 1 96.94 250 GLU A C 1
ATOM 2007 O O . GLU A 1 250 ? 16.219 5.52 4.023 1 96.94 250 GLU A O 1
ATOM 2012 N N . LEU A 1 251 ? 17.031 7.152 5.297 1 97.56 251 LEU A N 1
ATOM 2013 C CA . LEU A 1 251 ? 17.438 8.016 4.191 1 97.56 251 LEU A CA 1
ATOM 2014 C C . LEU A 1 251 ? 18.953 8.211 4.188 1 97.56 251 LEU A C 1
ATOM 2016 O O . LEU A 1 251 ? 19.531 8.586 5.207 1 97.56 251 LEU A O 1
ATOM 2020 N N . MET A 1 252 ? 19.547 7.965 3.061 1 97.19 252 MET A N 1
ATOM 2021 C CA . MET A 1 252 ? 20.984 8.133 2.93 1 97.19 252 MET A CA 1
ATOM 2022 C C . MET A 1 252 ? 21.344 9.555 2.52 1 97.19 252 MET A C 1
ATOM 2024 O O . MET A 1 252 ? 21.844 9.781 1.42 1 97.19 252 MET A O 1
ATOM 2028 N N . ILE A 1 253 ? 21.156 10.414 3.471 1 96.94 253 ILE A N 1
ATOM 2029 C CA . ILE A 1 253 ? 21.438 11.836 3.266 1 96.94 253 ILE A CA 1
ATOM 2030 C C . ILE A 1 253 ? 21.891 12.461 4.578 1 96.94 253 ILE A C 1
ATOM 2032 O O . ILE A 1 253 ? 21.375 12.141 5.645 1 96.94 253 ILE A O 1
ATOM 2036 N N . ASP A 1 254 ? 22.922 13.266 4.527 1 95.38 254 ASP A N 1
ATOM 2037 C CA . ASP A 1 254 ? 23.406 14.062 5.652 1 95.38 254 ASP A CA 1
ATOM 2038 C C . ASP A 1 254 ? 23.312 15.555 5.34 1 95.38 254 ASP A C 1
ATOM 2040 O O . ASP A 1 254 ? 24.078 16.078 4.539 1 95.38 254 ASP A O 1
ATOM 2044 N N . SER A 1 255 ? 22.266 16.172 5.883 1 94.25 255 SER A N 1
ATOM 2045 C CA . SER A 1 255 ? 22 17.578 5.617 1 94.25 255 SER A CA 1
ATOM 2046 C C . SER A 1 255 ? 21.453 18.281 6.859 1 94.25 255 SER A C 1
ATOM 2048 O O . SER A 1 255 ? 20.797 17.656 7.695 1 94.25 255 SER A O 1
ATOM 2050 N N . GLU A 1 256 ? 21.734 19.562 6.98 1 91.38 256 GLU A N 1
ATOM 2051 C CA . GLU A 1 256 ? 21.188 20.359 8.07 1 91.38 256 GLU A CA 1
ATOM 2052 C C . GLU A 1 256 ? 19.922 21.094 7.652 1 91.38 256 GLU A C 1
ATOM 2054 O O . GLU A 1 256 ? 19.297 21.781 8.461 1 91.38 256 GLU A O 1
ATOM 2059 N N . ASN A 1 257 ? 19.531 20.891 6.398 1 92.94 257 ASN A N 1
ATOM 2060 C CA . ASN A 1 257 ? 18.312 21.5 5.879 1 92.94 257 ASN A CA 1
ATOM 2061 C C . ASN A 1 257 ? 17.062 20.781 6.367 1 92.94 257 ASN A C 1
ATOM 2063 O O . ASN A 1 257 ? 16.5 19.953 5.648 1 92.94 257 ASN A O 1
ATOM 2067 N N . THR A 1 258 ? 16.578 21.188 7.504 1 94 258 THR A N 1
ATOM 2068 C CA . THR A 1 258 ? 15.469 20.516 8.172 1 94 258 THR A CA 1
ATOM 2069 C C . THR A 1 258 ? 14.242 20.469 7.27 1 94 258 THR A C 1
ATOM 2071 O O . THR A 1 258 ? 13.609 19.422 7.133 1 94 258 THR A O 1
ATOM 2074 N N . ILE A 1 259 ? 13.883 21.547 6.637 1 93.38 259 ILE A N 1
ATOM 2075 C CA . ILE A 1 259 ? 12.672 21.625 5.824 1 93.38 259 ILE A CA 1
ATOM 2076 C C . ILE A 1 259 ? 12.812 20.734 4.594 1 93.38 259 ILE A C 1
ATOM 2078 O O . ILE A 1 259 ? 11.859 20.047 4.211 1 93.38 259 ILE A O 1
ATOM 2082 N N . GLY A 1 260 ? 14 20.766 4 1 94.69 260 GLY A N 1
ATOM 2083 C CA . GLY A 1 260 ? 14.25 19.891 2.865 1 94.69 260 GLY A CA 1
ATOM 2084 C C . GLY A 1 260 ? 14.133 18.422 3.211 1 94.69 260 GLY A C 1
ATOM 2085 O O . GLY A 1 260 ? 13.477 17.672 2.498 1 94.69 260 GLY A O 1
ATOM 2086 N N . ILE A 1 261 ? 14.773 18 4.34 1 97.19 261 ILE A N 1
ATOM 2087 C CA . ILE A 1 261 ? 14.758 16.594 4.746 1 97.19 261 ILE A CA 1
ATOM 2088 C C . ILE A 1 261 ? 13.359 16.203 5.195 1 97.19 261 ILE A C 1
ATOM 2090 O O . ILE A 1 261 ? 12.922 15.07 4.973 1 97.19 261 ILE A O 1
ATOM 2094 N N . HIS A 1 262 ? 12.648 17.172 5.785 1 97.31 262 HIS A N 1
ATOM 2095 C CA . HIS A 1 262 ? 11.242 16.969 6.125 1 97.31 262 HIS A CA 1
ATOM 2096 C C . HIS A 1 262 ? 10.43 16.562 4.902 1 97.31 262 HIS A C 1
ATOM 2098 O O . HIS A 1 262 ? 9.711 15.562 4.93 1 97.31 262 HIS A O 1
ATOM 2104 N N . GLY A 1 263 ? 10.57 17.297 3.844 1 96.94 263 GLY A N 1
ATOM 2105 C CA . GLY A 1 263 ? 9.906 16.984 2.594 1 96.94 263 GLY A CA 1
ATOM 2106 C C . GLY A 1 263 ? 10.297 15.625 2.039 1 96.94 263 GLY A C 1
ATOM 2107 O O . GLY A 1 263 ? 9.43 14.852 1.604 1 96.94 263 GLY A O 1
ATOM 2108 N N . LEU A 1 264 ? 11.609 15.297 2.086 1 97.69 264 LEU A N 1
ATOM 2109 C CA . LEU A 1 264 ? 12.109 14.023 1.574 1 97.69 264 LEU A CA 1
ATOM 2110 C C . LEU A 1 264 ? 11.57 12.859 2.395 1 97.69 264 LEU A C 1
ATOM 2112 O O . LEU A 1 264 ? 11.242 11.805 1.844 1 97.69 264 LEU A O 1
ATOM 2116 N N . THR A 1 265 ? 11.484 13.031 3.717 1 98.25 265 THR A N 1
ATOM 2117 C CA . THR A 1 265 ? 10.969 11.984 4.586 1 98.25 265 THR A CA 1
ATOM 2118 C C . THR A 1 265 ? 9.531 11.625 4.207 1 98.25 265 THR A C 1
ATOM 2120 O O . THR A 1 265 ? 9.188 10.445 4.109 1 98.25 265 THR A O 1
ATOM 2123 N N . ILE A 1 266 ? 8.773 12.625 3.926 1 97.75 266 ILE A N 1
ATOM 2124 C CA . ILE A 1 266 ? 7.367 12.422 3.586 1 97.75 266 ILE A CA 1
ATOM 2125 C C . ILE A 1 266 ? 7.258 11.797 2.197 1 97.75 266 ILE A C 1
ATOM 2127 O O . ILE A 1 266 ? 6.551 10.805 2.012 1 97.75 266 ILE A O 1
ATOM 2131 N N . MET A 1 267 ? 8.023 12.273 1.264 1 96.88 267 MET A N 1
ATOM 2132 C CA . MET A 1 267 ? 7.898 11.852 -0.131 1 96.88 267 MET A CA 1
ATOM 2133 C C . MET A 1 267 ? 8.422 10.438 -0.323 1 96.88 267 MET A C 1
ATOM 2135 O O . MET A 1 267 ? 7.797 9.633 -1.021 1 96.88 267 MET A O 1
ATOM 2139 N N . GLU A 1 268 ? 9.5 10.102 0.33 1 97.38 268 GLU A N 1
ATOM 2140 C CA . GLU A 1 268 ? 10.148 8.812 0.099 1 97.38 268 GLU A CA 1
ATOM 2141 C C . GLU A 1 268 ? 9.469 7.699 0.892 1 97.38 268 GLU A C 1
ATOM 2143 O O . GLU A 1 268 ? 9.742 6.52 0.678 1 97.38 268 GLU A O 1
ATOM 2148 N N . SER A 1 269 ? 8.516 8.094 1.756 1 97.75 269 SER A N 1
ATOM 2149 C CA . SER A 1 269 ? 7.848 7.07 2.553 1 97.75 269 SER A CA 1
ATOM 2150 C C . SER A 1 269 ? 6.406 6.867 2.1 1 97.75 269 SER A C 1
ATOM 2152 O O . SER A 1 269 ? 5.621 6.203 2.783 1 97.75 269 SER A O 1
ATOM 2154 N N . ILE A 1 270 ? 6.012 7.395 0.95 1 97.19 270 ILE A N 1
ATOM 2155 C CA . ILE A 1 270 ? 4.613 7.383 0.526 1 97.19 270 ILE A CA 1
ATOM 2156 C C . ILE A 1 270 ? 4.094 5.945 0.504 1 97.19 270 ILE A C 1
ATOM 2158 O O . ILE A 1 270 ? 2.979 5.676 0.954 1 97.19 270 ILE A O 1
ATOM 2162 N N . HIS A 1 271 ? 4.859 4.996 -0.007 1 97.88 271 HIS A N 1
ATOM 2163 C CA . HIS A 1 271 ? 4.395 3.615 -0.108 1 97.88 271 HIS A CA 1
ATOM 2164 C C . HIS A 1 271 ? 4.34 2.951 1.264 1 97.88 271 HIS A C 1
ATOM 2166 O O . HIS A 1 271 ? 3.494 2.084 1.505 1 97.88 271 HIS A O 1
ATOM 2172 N N . LEU A 1 272 ? 5.246 3.365 2.176 1 98.44 272 LEU A N 1
ATOM 2173 C CA . LEU A 1 272 ? 5.156 2.893 3.553 1 98.44 272 LEU A CA 1
ATOM 2174 C C . LEU A 1 272 ? 3.91 3.443 4.238 1 98.44 272 LEU A C 1
ATOM 2176 O O . LEU A 1 272 ? 3.227 2.719 4.965 1 98.44 272 LEU A O 1
ATOM 2180 N N . GLN A 1 273 ? 3.613 4.719 4.016 1 98.56 273 GLN A N 1
ATOM 2181 C CA . GLN A 1 273 ? 2.41 5.344 4.559 1 98.56 273 GLN A CA 1
ATOM 2182 C C . GLN A 1 273 ? 1.159 4.578 4.137 1 98.56 273 GLN A C 1
ATOM 2184 O O . GLN A 1 273 ? 0.342 4.199 4.98 1 98.56 273 GLN A O 1
ATOM 2189 N N . LEU A 1 274 ? 1.059 4.305 2.877 1 98.38 274 LEU A N 1
ATOM 2190 C CA . LEU A 1 274 ? -0.098 3.598 2.34 1 98.38 274 LEU A CA 1
ATOM 2191 C C . LEU A 1 274 ? -0.165 2.174 2.885 1 98.38 274 LEU A C 1
ATOM 2193 O O . LEU A 1 274 ? -1.253 1.656 3.148 1 98.38 274 LEU A O 1
ATOM 2197 N N . ALA A 1 275 ? 1.017 1.569 3.025 1 98.62 275 ALA A N 1
ATOM 2198 C CA . ALA A 1 275 ? 1.063 0.222 3.586 1 98.62 275 ALA A CA 1
ATOM 2199 C C . ALA A 1 275 ? 0.487 0.195 5 1 98.62 275 ALA A C 1
ATOM 2201 O O . ALA A 1 275 ? -0.328 -0.67 5.328 1 98.62 275 ALA A O 1
ATOM 2202 N N . LEU A 1 276 ? 0.872 1.122 5.805 1 98.69 276 LEU A N 1
ATOM 2203 C CA . LEU A 1 276 ? 0.429 1.173 7.195 1 98.69 276 LEU A CA 1
ATOM 2204 C C . LEU A 1 276 ? -1.063 1.472 7.277 1 98.69 276 LEU A C 1
ATOM 2206 O O . LEU A 1 276 ? -1.779 0.86 8.078 1 98.69 276 LEU A O 1
ATOM 2210 N N . ILE A 1 277 ? -1.538 2.391 6.434 1 98.75 277 ILE A N 1
ATOM 2211 C CA . ILE A 1 277 ? -2.961 2.709 6.387 1 98.75 277 ILE A CA 1
ATOM 2212 C C . ILE A 1 277 ? -3.76 1.457 6.031 1 98.75 277 ILE A C 1
ATOM 2214 O O . ILE A 1 277 ? -4.723 1.112 6.723 1 98.75 277 ILE A O 1
ATOM 2218 N N . ASN A 1 278 ? -3.326 0.765 4.992 1 98.69 278 ASN A N 1
ATOM 2219 C CA . ASN A 1 278 ? -4.074 -0.403 4.535 1 98.69 278 ASN A CA 1
ATOM 2220 C C . ASN A 1 278 ? -3.963 -1.56 5.523 1 98.69 278 ASN A C 1
ATOM 2222 O O . ASN A 1 278 ? -4.906 -2.338 5.684 1 98.69 278 ASN A O 1
ATOM 2226 N N . ASN A 1 279 ? -2.824 -1.68 6.199 1 97.81 279 ASN A N 1
ATOM 2227 C CA . ASN A 1 279 ? -2.74 -2.676 7.262 1 97.81 279 ASN A CA 1
ATOM 2228 C C . ASN A 1 279 ? -3.824 -2.465 8.32 1 97.81 279 ASN A C 1
ATOM 2230 O O . ASN A 1 279 ? -4.449 -3.424 8.773 1 97.81 279 ASN A O 1
ATOM 2234 N N . TYR A 1 280 ? -4.07 -1.24 8.648 1 98.19 280 TYR A N 1
ATOM 2235 C CA . TYR A 1 280 ? -5.109 -0.931 9.625 1 98.19 280 TYR A CA 1
ATOM 2236 C C . TYR A 1 280 ? -6.496 -1.169 9.039 1 98.19 280 TYR A C 1
ATOM 2238 O O . TYR A 1 280 ? -7.398 -1.652 9.734 1 98.19 280 TYR A O 1
ATOM 2246 N N . LEU A 1 281 ? -6.656 -0.825 7.758 1 98.19 281 LEU A N 1
ATOM 2247 C CA . LEU A 1 281 ? -7.969 -0.924 7.121 1 98.19 281 LEU A CA 1
ATOM 2248 C C . LEU A 1 281 ? -8.406 -2.379 7.008 1 98.19 281 LEU A C 1
ATOM 2250 O O . LEU A 1 281 ? -9.609 -2.67 7 1 98.19 281 LEU A O 1
ATOM 2254 N N . PHE A 1 282 ? -7.418 -3.287 6.906 1 97.19 282 PHE A N 1
ATOM 2255 C CA . PHE A 1 282 ? -7.758 -4.695 6.727 1 97.19 282 PHE A CA 1
ATOM 2256 C C . PHE A 1 282 ? -7.688 -5.441 8.055 1 97.19 282 PHE A C 1
ATOM 2258 O O . PHE A 1 282 ? -7.973 -6.641 8.117 1 97.19 282 PHE A O 1
ATOM 2265 N N . ASP A 1 283 ? -7.285 -4.789 9.156 1 90.06 283 ASP A N 1
ATOM 2266 C CA . ASP A 1 283 ? -7.266 -5.383 10.484 1 90.06 283 ASP A CA 1
ATOM 2267 C C . ASP A 1 283 ? -8.68 -5.48 11.062 1 90.06 283 ASP A C 1
ATOM 2269 O O . ASP A 1 283 ? -9.5 -4.582 10.867 1 90.06 283 ASP A O 1
ATOM 2273 N N . MET B 1 1 ? -8.117 -16.234 -33.75 1 46.69 1 MET B N 1
ATOM 2274 C CA . MET B 1 1 ? -8.586 -16.219 -32.375 1 46.69 1 MET B CA 1
ATOM 2275 C C . MET B 1 1 ? -7.969 -17.375 -31.578 1 46.69 1 MET B C 1
ATOM 2277 O O . MET B 1 1 ? -8.328 -18.531 -31.766 1 46.69 1 MET B O 1
ATOM 2281 N N . ASN B 1 2 ? -6.516 -17.391 -31.188 1 66.5 2 ASN B N 1
ATOM 2282 C CA . ASN B 1 2 ? -5.605 -18.469 -30.797 1 66.5 2 ASN B CA 1
ATOM 2283 C C . ASN B 1 2 ? -5.926 -19.016 -29.422 1 66.5 2 ASN B C 1
ATOM 2285 O O . ASN B 1 2 ? -5.219 -18.734 -28.453 1 66.5 2 ASN B O 1
ATOM 2289 N N . ASP B 1 3 ? -7.059 -19.656 -29.375 1 87.25 3 ASP B N 1
ATOM 2290 C CA . ASP B 1 3 ? -7.691 -20.25 -28.203 1 87.25 3 ASP B CA 1
ATOM 2291 C C . ASP B 1 3 ? -7.465 -21.766 -28.188 1 87.25 3 ASP B C 1
ATOM 2293 O O . ASP B 1 3 ? -8.078 -22.5 -28.953 1 87.25 3 ASP B O 1
ATOM 2297 N N . LEU B 1 4 ? -6.617 -22.281 -27.422 1 91.94 4 LEU B N 1
ATOM 2298 C CA . LEU B 1 4 ? -6.242 -23.688 -27.297 1 91.94 4 LEU B CA 1
ATOM 2299 C C . LEU B 1 4 ? -7.434 -24.531 -26.859 1 91.94 4 LEU B C 1
ATOM 2301 O O . LEU B 1 4 ? -7.582 -25.672 -27.281 1 91.94 4 LEU B O 1
ATOM 2305 N N . TRP B 1 5 ? -8.344 -23.953 -26.109 1 90 5 TRP B N 1
ATOM 2306 C CA . TRP B 1 5 ? -9.516 -24.688 -25.641 1 90 5 TRP B CA 1
ATOM 2307 C C . TRP B 1 5 ? -10.477 -24.969 -26.781 1 90 5 TRP B C 1
ATOM 2309 O O . TRP B 1 5 ? -10.938 -26.094 -26.953 1 90 5 TRP B O 1
ATOM 2319 N N . ASN B 1 6 ? -10.711 -23.922 -27.516 1 89.56 6 ASN B N 1
ATOM 2320 C CA . ASN B 1 6 ? -11.578 -24.094 -28.672 1 89.56 6 ASN B CA 1
ATOM 2321 C C . ASN B 1 6 ? -11.016 -25.109 -29.656 1 89.56 6 ASN B C 1
ATOM 2323 O O . ASN B 1 6 ? -11.758 -25.922 -30.219 1 89.56 6 ASN B O 1
ATOM 2327 N N . PHE B 1 7 ? -9.773 -25.031 -29.953 1 93.19 7 PHE B N 1
ATOM 2328 C CA . PHE B 1 7 ? -9.109 -26 -30.828 1 93.19 7 PHE B CA 1
ATOM 2329 C C . PHE B 1 7 ? -9.328 -27.422 -30.328 1 93.19 7 PHE B C 1
ATOM 2331 O O . PHE B 1 7 ? -9.695 -28.297 -31.109 1 93.19 7 PHE B O 1
ATOM 2338 N N . LEU B 1 8 ? -9.18 -27.641 -29.016 1 91.94 8 LEU B N 1
ATOM 2339 C CA . LEU B 1 8 ? -9.266 -28.984 -28.453 1 91.94 8 LEU B CA 1
ATOM 2340 C C . LEU B 1 8 ? -10.719 -29.453 -28.391 1 91.94 8 LEU B C 1
ATOM 2342 O O . LEU B 1 8 ? -10.984 -30.656 -28.422 1 91.94 8 LEU B O 1
ATOM 2346 N N . ASP B 1 9 ? -11.609 -28.5 -28.219 1 89.25 9 ASP B N 1
ATOM 2347 C CA . ASP B 1 9 ? -13.023 -28.859 -28.312 1 89.25 9 ASP B CA 1
ATOM 2348 C C . ASP B 1 9 ? -13.352 -29.453 -29.672 1 89.25 9 ASP B C 1
ATOM 2350 O O . ASP B 1 9 ? -14.188 -30.359 -29.781 1 89.25 9 ASP B O 1
ATOM 2354 N N . ASN B 1 10 ? -12.711 -28.969 -30.688 1 91.19 10 ASN B N 1
ATOM 2355 C CA . ASN B 1 10 ? -12.961 -29.406 -32.062 1 91.19 10 ASN B CA 1
ATOM 2356 C C . ASN B 1 10 ? -12.086 -30.609 -32.438 1 91.19 10 ASN B C 1
ATOM 2358 O O . ASN B 1 10 ? -12.391 -31.328 -33.375 1 91.19 10 ASN B O 1
ATOM 2362 N N . HIS B 1 11 ? -11 -30.766 -31.719 1 92.56 11 HIS B N 1
ATOM 2363 C CA . HIS B 1 11 ? -10.062 -31.859 -31.953 1 92.56 11 HIS B CA 1
ATOM 2364 C C . HIS B 1 11 ? -9.688 -32.562 -30.656 1 92.56 11 HIS B C 1
ATOM 2366 O O . HIS B 1 11 ? -8.523 -32.562 -30.25 1 92.56 11 HIS B O 1
ATOM 2372 N N . PRO B 1 12 ? -10.586 -33.25 -30.031 1 90.25 12 PRO B N 1
ATOM 2373 C CA . PRO B 1 12 ? -10.328 -33.844 -28.703 1 90.25 12 PRO B CA 1
ATOM 2374 C C . PRO B 1 12 ? -9.211 -34.875 -28.719 1 90.25 12 PRO B C 1
ATOM 2376 O O . PRO B 1 12 ? -8.523 -35.062 -27.719 1 90.25 12 PRO B O 1
ATOM 2379 N N . GLU B 1 13 ? -8.984 -35.438 -29.844 1 91.69 13 GLU B N 1
ATOM 2380 C CA . GLU B 1 13 ? -7.949 -36.469 -29.984 1 91.69 13 GLU B CA 1
ATOM 2381 C C . GLU B 1 13 ? -6.559 -35.844 -29.797 1 91.69 13 GLU B C 1
ATOM 2383 O O . GLU B 1 13 ? -5.621 -36.562 -29.406 1 91.69 13 GLU B O 1
ATOM 2388 N N . GLU B 1 14 ? -6.426 -34.594 -30.062 1 93.88 14 GLU B N 1
ATOM 2389 C CA . GLU B 1 14 ? -5.141 -33.906 -29.984 1 93.88 14 GLU B CA 1
ATOM 2390 C C . GLU B 1 14 ? -4.66 -33.812 -28.547 1 93.88 14 GLU B C 1
ATOM 2392 O O . GLU B 1 14 ? -3.477 -33.562 -28.297 1 93.88 14 GLU B O 1
ATOM 2397 N N . LYS B 1 15 ? -5.527 -33.969 -27.609 1 93.25 15 LYS B N 1
ATOM 2398 C CA . LYS B 1 15 ? -5.148 -33.906 -26.203 1 93.25 15 LYS B CA 1
ATOM 2399 C C . LYS B 1 15 ? -4.121 -34.969 -25.859 1 93.25 15 LYS B C 1
ATOM 2401 O O . LYS B 1 15 ? -3.158 -34.688 -25.125 1 93.25 15 LYS B O 1
ATOM 2406 N N . GLU B 1 16 ? -4.32 -36.125 -26.406 1 94.19 16 GLU B N 1
ATOM 2407 C CA . GLU B 1 16 ? -3.379 -37.219 -26.156 1 94.19 16 GLU B CA 1
ATOM 2408 C C . GLU B 1 16 ? -2.023 -36.938 -26.797 1 94.19 16 GLU B C 1
ATOM 2410 O O . GLU B 1 16 ? -0.983 -37.281 -26.25 1 94.19 16 GLU B O 1
ATOM 2415 N N . LEU B 1 17 ? -2.098 -36.375 -27.906 1 95.94 17 LEU B N 1
ATOM 2416 C CA . LEU B 1 17 ? -0.857 -36 -28.562 1 95.94 17 LEU B CA 1
ATOM 2417 C C . LEU B 1 17 ? -0.103 -34.969 -27.75 1 95.94 17 LEU B C 1
ATOM 2419 O O . LEU B 1 17 ? 1.117 -35.062 -27.594 1 95.94 17 LEU B O 1
ATOM 2423 N N . ILE B 1 18 ? -0.787 -33.969 -27.219 1 96.38 18 ILE B N 1
ATOM 2424 C CA . ILE B 1 18 ? -0.188 -32.938 -26.375 1 96.38 18 ILE B CA 1
ATOM 2425 C C . ILE B 1 18 ? 0.471 -33.594 -25.156 1 96.38 18 ILE B C 1
ATOM 2427 O O . ILE B 1 18 ? 1.604 -33.25 -24.812 1 96.38 18 ILE B O 1
ATOM 2431 N N . LYS B 1 19 ? -0.223 -34.5 -24.562 1 95.94 19 LYS B N 1
ATOM 2432 C CA . LYS B 1 19 ? 0.3 -35.188 -23.406 1 95.94 19 LYS B CA 1
ATOM 2433 C C . LYS B 1 19 ? 1.605 -35.906 -23.734 1 95.94 19 LYS B C 1
ATOM 2435 O O . LYS B 1 19 ? 2.594 -35.781 -23.016 1 95.94 19 LYS B O 1
ATOM 2440 N N . ALA B 1 20 ? 1.632 -36.625 -24.828 1 96.62 20 ALA B N 1
ATOM 2441 C CA . ALA B 1 20 ? 2.805 -37.375 -25.25 1 96.62 20 ALA B CA 1
ATOM 2442 C C . ALA B 1 20 ? 3.982 -36.469 -25.547 1 96.62 20 ALA B C 1
ATOM 2444 O O . ALA B 1 20 ? 5.113 -36.75 -25.141 1 96.62 20 ALA B O 1
ATOM 2445 N N . LYS B 1 21 ? 3.719 -35.438 -26.266 1 97.19 21 LYS B N 1
ATOM 2446 C CA . LYS B 1 21 ? 4.766 -34.5 -26.625 1 97.19 21 LYS B CA 1
ATOM 2447 C C . LYS B 1 21 ? 5.312 -33.781 -25.391 1 97.19 21 LYS B C 1
ATOM 2449 O O . LYS B 1 21 ? 6.512 -33.531 -25.312 1 97.19 21 LYS B O 1
ATOM 2454 N N . ALA B 1 22 ? 4.453 -33.469 -24.453 1 95.88 22 ALA B N 1
ATOM 2455 C CA . ALA B 1 22 ? 4.883 -32.812 -23.219 1 95.88 22 ALA B CA 1
ATOM 2456 C C . ALA B 1 22 ? 5.855 -33.719 -22.453 1 95.88 22 ALA B C 1
ATOM 2458 O O . ALA B 1 22 ? 6.855 -33.219 -21.906 1 95.88 22 ALA B O 1
ATOM 2459 N N . LEU B 1 23 ? 5.621 -34.938 -22.406 1 93.94 23 LEU B N 1
ATOM 2460 C CA . LEU B 1 23 ? 6.488 -35.906 -21.719 1 93.94 23 LEU B CA 1
ATOM 2461 C C . LEU B 1 23 ? 7.855 -35.969 -22.391 1 93.94 23 LEU B C 1
ATOM 2463 O O . LEU B 1 23 ? 8.844 -36.344 -21.75 1 93.94 23 LEU B O 1
ATOM 2467 N N . GLN B 1 24 ? 7.855 -35.594 -23.672 1 95.56 24 GLN B N 1
ATOM 2468 C CA . GLN B 1 24 ? 9.102 -35.625 -24.438 1 95.56 24 GLN B CA 1
ATOM 2469 C C . GLN B 1 24 ? 9.828 -34.281 -24.328 1 95.56 24 GLN B C 1
ATOM 2471 O O . GLN B 1 24 ? 10.867 -34.094 -24.969 1 95.56 24 GLN B O 1
ATOM 2476 N N . GLY B 1 25 ? 9.266 -33.375 -23.594 1 94 25 GLY B N 1
ATOM 2477 C CA . GLY B 1 25 ? 9.953 -32.125 -23.375 1 94 25 GLY B CA 1
ATOM 2478 C C . GLY B 1 25 ? 9.516 -31.016 -24.328 1 94 25 GLY B C 1
ATOM 2479 O O . GLY B 1 25 ? 10.219 -30.031 -24.516 1 94 25 GLY B O 1
ATOM 2480 N N . TYR B 1 26 ? 8.344 -31.266 -24.953 1 96.75 26 TYR B N 1
ATOM 2481 C CA . TYR B 1 26 ? 7.824 -30.266 -25.859 1 96.75 26 TYR B CA 1
ATOM 2482 C C . TYR B 1 26 ? 6.645 -29.531 -25.25 1 96.75 26 TYR B C 1
ATOM 2484 O O . TYR B 1 26 ? 6.02 -30.016 -24.312 1 96.75 26 TYR B O 1
ATOM 2492 N N . THR B 1 27 ? 6.418 -28.297 -25.75 1 96.75 27 THR B N 1
ATOM 2493 C CA . THR B 1 27 ? 5.203 -27.562 -25.453 1 96.75 27 THR B CA 1
ATOM 2494 C C . THR B 1 27 ? 4.512 -27.109 -26.75 1 96.75 27 THR B C 1
ATOM 2496 O O . THR B 1 27 ? 4.992 -27.406 -27.844 1 96.75 27 THR B O 1
ATOM 2499 N N . VAL B 1 28 ? 3.314 -26.562 -26.547 1 96.5 28 VAL B N 1
ATOM 2500 C CA . VAL B 1 28 ? 2.59 -25.984 -27.656 1 96.5 28 VAL B CA 1
ATOM 2501 C C . VAL B 1 28 ? 2.844 -24.469 -27.703 1 96.5 28 VAL B C 1
ATOM 2503 O O . VAL B 1 28 ? 2.709 -23.781 -26.688 1 96.5 28 VAL B O 1
ATOM 2506 N N . ASP B 1 29 ? 3.27 -23.984 -28.906 1 96.69 29 ASP B N 1
ATOM 2507 C CA . ASP B 1 29 ? 3.441 -22.547 -29.062 1 96.69 29 ASP B CA 1
ATOM 2508 C C . ASP B 1 29 ? 2.752 -22.047 -30.328 1 96.69 29 ASP B C 1
ATOM 2510 O O . ASP B 1 29 ? 3.418 -21.641 -31.297 1 96.69 29 ASP B O 1
ATOM 2514 N N . GLY B 1 30 ? 1.442 -22.047 -30.234 1 95.69 30 GLY B N 1
ATOM 2515 C CA . GLY B 1 30 ? 0.649 -21.547 -31.344 1 95.69 30 GLY B CA 1
ATOM 2516 C C . GLY B 1 30 ? -0.007 -22.656 -32.156 1 95.69 30 GLY B C 1
ATOM 2517 O O . GLY B 1 30 ? 0.289 -23.828 -31.953 1 95.69 30 GLY B O 1
ATOM 2518 N N . ILE B 1 31 ? -0.974 -22.203 -32.906 1 94.81 31 ILE B N 1
ATOM 2519 C CA . ILE B 1 31 ? -1.673 -23.031 -33.875 1 94.81 31 ILE B CA 1
ATOM 2520 C C . ILE B 1 31 ? -1.459 -22.469 -35.281 1 94.81 31 ILE B C 1
ATOM 2522 O O . ILE B 1 31 ? -1.791 -21.312 -35.562 1 94.81 31 ILE B O 1
ATOM 2526 N N . LEU B 1 32 ? -0.814 -23.266 -36.062 1 90.94 32 LEU B N 1
ATOM 2527 C CA . LEU B 1 32 ? -0.529 -22.891 -37.438 1 90.94 32 LEU B CA 1
ATOM 2528 C C . LEU B 1 32 ? -1.232 -23.828 -38.438 1 90.94 32 LEU B C 1
ATOM 2530 O O . LEU B 1 32 ? -1.057 -25.047 -38.375 1 90.94 32 LEU B O 1
ATOM 2534 N N . ASN B 1 33 ? -2.068 -23.25 -39.375 1 90 33 ASN B N 1
ATOM 2535 C CA . ASN B 1 33 ? -2.809 -24.031 -40.375 1 90 33 ASN B CA 1
ATOM 2536 C C . ASN B 1 33 ? -3.586 -25.172 -39.719 1 90 33 ASN B C 1
ATOM 2538 O O . ASN B 1 33 ? -3.469 -26.328 -40.156 1 90 33 ASN B O 1
ATOM 2542 N N . ASP B 1 34 ? -4.246 -24.906 -38.625 1 89.88 34 ASP B N 1
ATOM 2543 C CA . ASP B 1 34 ? -5.109 -25.828 -37.875 1 89.88 34 ASP B CA 1
ATOM 2544 C C . ASP B 1 34 ? -4.316 -27 -37.312 1 89.88 34 ASP B C 1
ATOM 2546 O O . ASP B 1 34 ? -4.848 -28.109 -37.188 1 89.88 34 ASP B O 1
ATOM 2550 N N . GLN B 1 35 ? -3.066 -26.766 -37.125 1 93.94 35 GLN B N 1
ATOM 2551 C CA . GLN B 1 35 ? -2.211 -27.75 -36.469 1 93.94 35 GLN B CA 1
ATOM 2552 C C . GLN B 1 35 ? -1.462 -27.141 -35.281 1 93.94 35 GLN B C 1
ATOM 2554 O O . GLN B 1 35 ? -1.066 -25.969 -35.312 1 93.94 35 GLN B O 1
ATOM 2559 N N . LEU B 1 36 ? -1.229 -27.953 -34.281 1 96.31 36 LEU B N 1
ATOM 2560 C CA . LEU B 1 36 ? -0.463 -27.516 -33.125 1 96.31 36 LEU B CA 1
ATOM 2561 C C . LEU B 1 36 ? 1.011 -27.344 -33.469 1 96.31 36 LEU B C 1
ATOM 2563 O O . LEU B 1 36 ? 1.585 -28.172 -34.188 1 96.31 36 LEU B O 1
ATOM 2567 N N . ASN B 1 37 ? 1.532 -26.25 -33.094 1 96.88 37 ASN B N 1
ATOM 2568 C CA . ASN B 1 37 ? 2.967 -26.016 -33.25 1 96.88 37 ASN B CA 1
ATOM 2569 C C . ASN B 1 37 ? 3.732 -26.469 -32 1 96.88 37 ASN B C 1
ATOM 2571 O O . ASN B 1 37 ? 3.725 -25.781 -30.984 1 96.88 37 ASN B O 1
ATOM 2575 N N . PHE B 1 38 ? 4.418 -27.641 -32.031 1 97.5 38 PHE B N 1
ATOM 2576 C CA . PHE B 1 38 ? 5.188 -28.172 -30.906 1 97.5 38 PHE B CA 1
ATOM 2577 C C . PHE B 1 38 ? 6.613 -27.625 -30.922 1 97.5 38 PHE B C 1
ATOM 2579 O O . PHE B 1 38 ? 7.273 -27.641 -31.969 1 97.5 38 PHE B O 1
ATOM 2586 N N . VAL B 1 39 ? 7.016 -27.141 -29.812 1 97.12 39 VAL B N 1
ATOM 2587 C CA . VAL B 1 39 ? 8.359 -26.594 -29.672 1 97.12 39 VAL B CA 1
ATOM 2588 C C . VAL B 1 39 ? 9.031 -27.203 -28.438 1 97.12 39 VAL B C 1
ATOM 2590 O O . VAL B 1 39 ? 8.406 -27.359 -27.391 1 97.12 39 VAL B O 1
ATOM 2593 N N . ALA B 1 40 ? 10.312 -27.562 -28.578 1 96.5 40 ALA B N 1
ATOM 2594 C CA . ALA B 1 40 ? 11.062 -28.078 -27.422 1 96.5 40 ALA B CA 1
ATOM 2595 C C . ALA B 1 40 ? 11.258 -26.984 -26.375 1 96.5 40 ALA B C 1
ATOM 2597 O O . ALA B 1 40 ? 11.539 -25.844 -26.703 1 96.5 40 ALA B O 1
ATOM 2598 N N . LEU B 1 41 ? 11.203 -27.375 -25.031 1 93.94 41 LEU B N 1
ATOM 2599 C CA . LEU B 1 41 ? 11.289 -26.422 -23.938 1 93.94 41 LEU B CA 1
ATOM 2600 C C . LEU B 1 41 ? 12.672 -25.781 -23.891 1 93.94 41 LEU B C 1
ATOM 2602 O O . LEU B 1 41 ? 12.789 -24.578 -23.594 1 93.94 41 LEU B O 1
ATOM 2606 N N . ASP B 1 42 ? 13.641 -26.5 -24.188 1 91.12 42 ASP B N 1
ATOM 2607 C CA . ASP B 1 42 ? 15.008 -26 -24.047 1 91.12 42 ASP B CA 1
ATOM 2608 C C . ASP B 1 42 ? 15.32 -24.953 -25.125 1 91.12 42 ASP B C 1
ATOM 2610 O O . ASP B 1 42 ? 16.203 -24.109 -24.938 1 91.12 42 ASP B O 1
ATOM 2614 N N . THR B 1 43 ? 14.578 -24.969 -26.281 1 94.12 43 THR B N 1
ATOM 2615 C CA . THR B 1 43 ? 14.836 -24.016 -27.344 1 94.12 43 THR B CA 1
ATOM 2616 C C . THR B 1 43 ? 13.711 -22.984 -27.438 1 94.12 43 THR B C 1
ATOM 2618 O O . THR B 1 43 ? 13.727 -22.109 -28.297 1 94.12 43 THR B O 1
ATOM 2621 N N . LEU B 1 44 ? 12.766 -23.156 -26.594 1 95.94 44 LEU B N 1
ATOM 2622 C CA . LEU B 1 44 ? 11.609 -22.25 -26.594 1 95.94 44 LEU B CA 1
ATOM 2623 C C . LEU B 1 44 ? 12.039 -20.812 -26.359 1 95.94 44 LEU B C 1
ATOM 2625 O O . LEU B 1 44 ? 12.836 -20.547 -25.453 1 95.94 44 LEU B O 1
ATOM 2629 N N . SER B 1 45 ? 11.617 -19.906 -27.25 1 95 45 SER B N 1
ATOM 2630 C CA . SER B 1 45 ? 11.805 -18.469 -27.094 1 95 45 SER B CA 1
ATOM 2631 C C . SER B 1 45 ? 10.477 -17.734 -27.156 1 95 45 SER B C 1
ATOM 2633 O O . SER B 1 45 ? 9.82 -17.703 -28.203 1 95 45 SER B O 1
ATOM 2635 N N . ILE B 1 46 ? 10.18 -17.125 -26.047 1 95.62 46 ILE B N 1
ATOM 2636 C CA . ILE B 1 46 ? 8.867 -16.5 -26.016 1 95.62 46 ILE B CA 1
ATOM 2637 C C . ILE B 1 46 ? 9.023 -14.992 -25.797 1 95.62 46 ILE B C 1
ATOM 2639 O O . ILE B 1 46 ? 8.148 -14.344 -25.219 1 95.62 46 ILE B O 1
ATOM 2643 N N . GLY B 1 47 ? 10.133 -14.391 -26.125 1 95.75 47 GLY B N 1
ATOM 2644 C CA . GLY B 1 47 ? 10.352 -12.953 -26.062 1 95.75 47 GLY B CA 1
ATOM 2645 C C . GLY B 1 47 ? 10.766 -12.484 -24.672 1 95.75 47 GLY B C 1
ATOM 2646 O O . GLY B 1 47 ? 10.656 -11.297 -24.359 1 95.75 47 GLY B O 1
ATOM 2647 N N . LEU B 1 48 ? 11.203 -13.414 -23.812 1 97.5 48 LEU B N 1
ATOM 2648 C CA . LEU B 1 48 ? 11.688 -13.109 -22.469 1 97.5 48 LEU B CA 1
ATOM 2649 C C . LEU B 1 48 ? 13.164 -13.453 -22.328 1 97.5 48 LEU B C 1
ATOM 2651 O O . LEU B 1 48 ? 13.727 -14.156 -23.172 1 97.5 48 LEU B O 1
ATOM 2655 N N . GLU B 1 49 ? 13.758 -12.898 -21.328 1 97.62 49 GLU B N 1
ATOM 2656 C CA . GLU B 1 49 ? 15.109 -13.344 -21 1 97.62 49 GLU B CA 1
ATOM 2657 C C . GLU B 1 49 ? 15.109 -14.781 -20.5 1 97.62 49 GLU B C 1
ATOM 2659 O O . GLU B 1 49 ? 14.078 -15.305 -20.078 1 97.62 49 GLU B O 1
ATOM 2664 N N . LYS B 1 50 ? 16.328 -15.352 -20.594 1 97.12 50 LYS B N 1
ATOM 2665 C CA . LYS B 1 50 ? 16.422 -16.75 -20.188 1 97.12 50 LYS B CA 1
ATOM 2666 C C . LYS B 1 50 ? 17.594 -16.969 -19.234 1 97.12 50 LYS B C 1
ATOM 2668 O O . LYS B 1 50 ? 18.641 -16.344 -19.375 1 97.12 50 LYS B O 1
ATOM 2673 N N . PHE B 1 51 ? 17.422 -17.766 -18.328 1 97.56 51 PHE B N 1
ATOM 2674 C CA . PHE B 1 51 ? 18.406 -18.359 -17.422 1 97.56 51 PHE B CA 1
ATOM 2675 C C . PHE B 1 51 ? 18.172 -19.859 -17.281 1 97.56 51 PHE B C 1
ATOM 2677 O O . PHE B 1 51 ? 17.266 -20.281 -16.562 1 97.56 51 PHE B O 1
ATOM 2684 N N . GLY B 1 52 ? 18.938 -20.672 -18.062 1 95.06 52 GLY B N 1
ATOM 2685 C CA . GLY B 1 52 ? 18.562 -22.078 -18.172 1 95.06 52 GLY B CA 1
ATOM 2686 C C . GLY B 1 52 ? 17.203 -22.281 -18.797 1 95.06 52 GLY B C 1
ATOM 2687 O O . GLY B 1 52 ? 16.938 -21.766 -19.891 1 95.06 52 GLY B O 1
ATOM 2688 N N . ASN B 1 53 ? 16.359 -22.922 -18.109 1 94.75 53 ASN B N 1
ATOM 2689 C CA . ASN B 1 53 ? 15.016 -23.172 -18.609 1 94.75 53 ASN B CA 1
ATOM 2690 C C . ASN B 1 53 ? 14.047 -22.062 -18.203 1 94.75 53 ASN B C 1
ATOM 2692 O O . ASN B 1 53 ? 12.906 -22.031 -18.656 1 94.75 53 ASN B O 1
ATOM 2696 N N . ILE B 1 54 ? 14.539 -21.172 -17.375 1 97.31 54 ILE B N 1
ATOM 2697 C CA . ILE B 1 54 ? 13.648 -20.172 -16.781 1 97.31 54 ILE B CA 1
ATOM 2698 C C . ILE B 1 54 ? 13.516 -18.984 -17.734 1 97.31 54 ILE B C 1
ATOM 2700 O O . ILE B 1 54 ? 14.516 -18.453 -18.219 1 97.31 54 ILE B O 1
ATOM 2704 N N . HIS B 1 55 ? 12.328 -18.641 -18.031 1 98.06 55 HIS B N 1
ATOM 2705 C CA . HIS B 1 55 ? 12.031 -17.406 -18.734 1 98.06 55 HIS B CA 1
ATOM 2706 C C . HIS B 1 55 ? 11.617 -16.312 -17.766 1 98.06 55 HIS B C 1
ATOM 2708 O O . HIS B 1 55 ? 10.867 -16.562 -16.812 1 98.06 55 HIS B O 1
ATOM 2714 N N . TYR B 1 56 ? 12.141 -15.117 -17.938 1 98.19 56 TYR B N 1
ATOM 2715 C CA . TYR B 1 56 ? 11.852 -14.062 -16.969 1 98.19 56 TYR B CA 1
ATOM 2716 C C . TYR B 1 56 ? 11.945 -12.688 -17.625 1 98.19 56 TYR B C 1
ATOM 2718 O O . TYR B 1 56 ? 12.477 -12.555 -18.734 1 98.19 56 TYR B O 1
ATOM 2726 N N . SER B 1 57 ? 11.328 -11.727 -17.078 1 97.81 57 SER B N 1
ATOM 2727 C CA . SER B 1 57 ? 11.516 -10.32 -17.406 1 97.81 57 SER B CA 1
ATOM 2728 C C . SER B 1 57 ? 11.992 -9.531 -16.188 1 97.81 57 SER B C 1
ATOM 2730 O O . SER B 1 57 ? 11.766 -9.938 -15.047 1 97.81 57 SER B O 1
ATOM 2732 N N . ILE B 1 58 ? 12.711 -8.484 -16.438 1 98 58 ILE B N 1
ATOM 2733 C CA . ILE B 1 58 ? 13.258 -7.688 -15.344 1 98 58 ILE B CA 1
ATOM 2734 C C . ILE B 1 58 ? 13.039 -6.203 -15.625 1 98 58 ILE B C 1
ATOM 2736 O O . ILE B 1 58 ? 13.266 -5.742 -16.75 1 98 58 ILE B O 1
ATOM 2740 N N . GLN B 1 59 ? 12.453 -5.539 -14.711 1 97.88 59 GLN B N 1
ATOM 2741 C CA . GLN B 1 59 ? 12.266 -4.094 -14.75 1 97.88 59 GLN B CA 1
ATOM 2742 C C . GLN B 1 59 ? 13.156 -3.393 -13.727 1 97.88 59 GLN B C 1
ATOM 2744 O O . GLN B 1 59 ? 13.016 -3.604 -12.523 1 97.88 59 GLN B O 1
ATOM 2749 N N . ILE B 1 60 ? 14.078 -2.605 -14.203 1 98.06 60 ILE B N 1
ATOM 2750 C CA . ILE B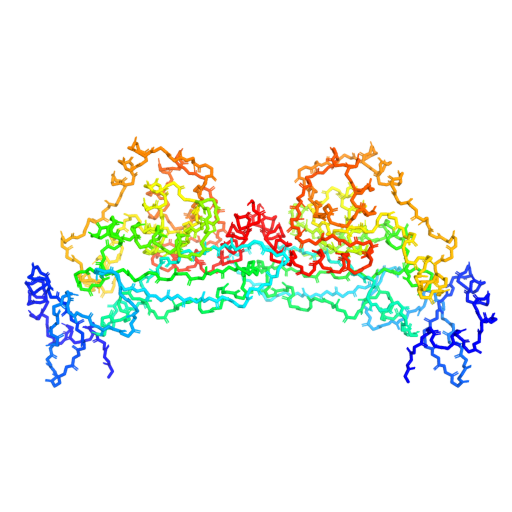 1 60 ? 15.039 -1.901 -13.359 1 98.06 60 ILE B CA 1
ATOM 2751 C C . ILE B 1 60 ? 14.633 -0.434 -13.234 1 98.06 60 ILE B C 1
ATOM 2753 O O . ILE B 1 60 ? 14.484 0.263 -14.242 1 98.06 60 ILE B O 1
ATOM 2757 N N . PRO B 1 61 ? 14.414 0.051 -12.016 1 97.12 61 PRO B N 1
ATOM 2758 C CA . PRO B 1 61 ? 14.039 1.457 -11.852 1 97.12 61 PRO B CA 1
ATOM 2759 C C . PRO B 1 61 ? 15.227 2.408 -12 1 97.12 61 PRO B C 1
ATOM 2761 O O . PRO B 1 61 ? 16.375 1.962 -12.078 1 97.12 61 PRO B O 1
ATOM 2764 N N . GLU B 1 62 ? 14.789 3.674 -12.242 1 96.25 62 GLU B N 1
ATOM 2765 C CA . GLU B 1 62 ? 15.828 4.676 -12.008 1 96.25 62 GLU B CA 1
ATOM 2766 C C . GLU B 1 62 ? 16.172 4.781 -10.523 1 96.25 62 GLU B C 1
ATOM 2768 O O . GLU B 1 62 ? 15.312 5.148 -9.711 1 96.25 62 GLU B O 1
ATOM 2773 N N . PHE B 1 63 ? 17.359 4.465 -10.188 1 96.25 63 PHE B N 1
ATOM 2774 C CA . PHE B 1 63 ? 17.766 4.469 -8.789 1 96.25 63 PHE B CA 1
ATOM 2775 C C . PHE B 1 63 ? 18.047 5.891 -8.312 1 96.25 63 PHE B C 1
ATOM 2777 O O . PHE B 1 63 ? 18.562 6.715 -9.07 1 96.25 63 PHE B O 1
ATOM 2784 N N . ASN B 1 64 ? 17.656 6.172 -7.098 1 93.94 64 ASN B N 1
ATOM 2785 C CA . ASN B 1 64 ? 18.125 7.395 -6.441 1 93.94 64 ASN B CA 1
ATOM 2786 C C . ASN B 1 64 ? 19.109 7.094 -5.316 1 93.94 64 ASN B C 1
ATOM 2788 O O . ASN B 1 64 ? 19.234 5.941 -4.891 1 93.94 64 ASN B O 1
ATOM 2792 N N . GLU B 1 65 ? 19.797 8.039 -4.84 1 95.06 65 GLU B N 1
ATOM 2793 C CA . GLU B 1 65 ? 20.875 7.82 -3.879 1 95.06 65 GLU B CA 1
ATOM 2794 C C . GLU B 1 65 ? 20.359 7.879 -2.445 1 95.06 65 GLU B C 1
ATOM 2796 O O . GLU B 1 65 ? 21.094 7.602 -1.499 1 95.06 65 GLU B O 1
ATOM 2801 N N . LEU B 1 66 ? 19.109 8.109 -2.262 1 96.44 66 LEU B N 1
ATOM 2802 C CA . LEU B 1 66 ? 18.547 8.305 -0.93 1 96.44 66 LEU B CA 1
ATOM 2803 C C . LEU B 1 66 ? 18.172 6.973 -0.295 1 96.44 66 LEU B C 1
ATOM 2805 O O . LEU B 1 66 ? 18.141 6.844 0.931 1 96.44 66 LEU B O 1
ATOM 2809 N N . LEU B 1 67 ? 17.828 5.992 -1.183 1 97.5 67 LEU B N 1
ATOM 2810 C CA . LEU B 1 67 ? 17.297 4.727 -0.694 1 97.5 67 LEU B CA 1
ATOM 2811 C C . LEU B 1 67 ? 18.156 3.559 -1.16 1 97.5 67 LEU B C 1
ATOM 2813 O O . LEU B 1 67 ? 18.75 3.607 -2.246 1 97.5 67 LEU B O 1
ATOM 2817 N N . SER B 1 68 ? 18.188 2.51 -0.367 1 97.5 68 SER B N 1
ATOM 2818 C CA . SER B 1 68 ? 18.859 1.274 -0.766 1 97.5 68 SER B CA 1
ATOM 2819 C C . SER B 1 68 ? 18.078 0.549 -1.855 1 97.5 68 SER B C 1
ATOM 2821 O O . SER B 1 68 ? 16.906 0.851 -2.092 1 97.5 68 SER B O 1
ATOM 2823 N N . LYS B 1 69 ? 18.719 -0.342 -2.531 1 98.25 69 LYS B N 1
ATOM 2824 C CA . LYS B 1 69 ? 18.094 -1.143 -3.578 1 98.25 69 LYS B CA 1
ATOM 2825 C C . LYS B 1 69 ? 17.344 -2.328 -2.986 1 98.25 69 LYS B C 1
ATOM 2827 O O . LYS B 1 69 ? 17.781 -2.922 -1.999 1 98.25 69 LYS B O 1
ATOM 2832 N N . LYS B 1 70 ? 16.219 -2.629 -3.564 1 98.75 70 LYS B N 1
ATOM 2833 C CA . LYS B 1 70 ? 15.406 -3.791 -3.223 1 98.75 70 LYS B CA 1
ATOM 2834 C C . LYS B 1 70 ? 14.961 -4.535 -4.477 1 98.75 70 LYS B C 1
ATOM 2836 O O . LYS B 1 70 ? 15.141 -4.047 -5.594 1 98.75 70 LYS B O 1
ATOM 2841 N N . MET B 1 71 ? 14.383 -5.719 -4.309 1 98.88 71 MET B N 1
ATOM 2842 C CA . MET B 1 71 ? 13.859 -6.484 -5.438 1 98.88 71 MET B CA 1
ATOM 2843 C C . MET B 1 71 ? 12.609 -7.262 -5.035 1 98.88 71 MET B C 1
ATOM 2845 O O . MET B 1 71 ? 12.57 -7.871 -3.965 1 98.88 71 MET B O 1
ATOM 2849 N N . VAL B 1 72 ? 11.625 -7.145 -5.828 1 98.88 72 VAL B N 1
ATOM 2850 C CA . VAL B 1 72 ? 10.453 -8.008 -5.727 1 98.88 72 VAL B CA 1
ATOM 2851 C C . VAL B 1 72 ? 10.492 -9.062 -6.832 1 98.88 72 VAL B C 1
ATOM 2853 O O . VAL B 1 72 ? 10.672 -8.734 -8.008 1 98.88 72 VAL B O 1
ATOM 2856 N N . VAL B 1 73 ? 10.414 -10.289 -6.438 1 98.94 73 VAL B N 1
ATOM 2857 C CA . VAL B 1 73 ? 10.281 -11.398 -7.383 1 98.94 73 VAL B CA 1
ATOM 2858 C C . VAL B 1 73 ? 8.812 -11.789 -7.512 1 98.94 73 VAL B C 1
ATOM 2860 O O . VAL B 1 73 ? 8.211 -12.289 -6.555 1 98.94 73 VAL B O 1
ATOM 2863 N N . LEU B 1 74 ? 8.273 -11.547 -8.68 1 98.62 74 LEU B N 1
ATOM 2864 C CA . LEU B 1 74 ? 6.871 -11.844 -8.953 1 98.62 74 LEU B CA 1
ATOM 2865 C C . LEU B 1 74 ? 6.723 -13.188 -9.648 1 98.62 74 LEU B C 1
ATOM 2867 O O . LEU B 1 74 ? 7.25 -13.391 -10.742 1 98.62 74 LEU B O 1
ATOM 2871 N N . PHE B 1 75 ? 6.062 -14.109 -8.984 1 98.44 75 PHE B N 1
ATOM 2872 C CA . PHE B 1 75 ? 5.602 -15.344 -9.602 1 98.44 75 PHE B CA 1
ATOM 2873 C C . PHE B 1 75 ? 4.234 -15.141 -10.25 1 98.44 75 PHE B C 1
ATOM 2875 O O . PHE B 1 75 ? 3.248 -14.875 -9.562 1 98.44 75 PHE B O 1
ATOM 2882 N N . VAL B 1 76 ? 4.141 -15.359 -11.516 1 97.31 76 VAL B N 1
ATOM 2883 C CA . VAL B 1 76 ? 2.973 -14.914 -12.266 1 97.31 76 VAL B CA 1
ATOM 2884 C C . VAL B 1 76 ? 1.825 -15.906 -12.078 1 97.31 76 VAL B C 1
ATOM 2886 O O . VAL B 1 76 ? 2.051 -17.109 -11.977 1 97.31 76 VAL B O 1
ATOM 2889 N N . PRO B 1 77 ? 0.627 -15.414 -12.07 1 96.38 77 PRO B N 1
ATOM 2890 C CA . PRO B 1 77 ? -0.543 -16.297 -11.953 1 96.38 77 PRO B CA 1
ATOM 2891 C C . PRO B 1 77 ? -0.881 -17 -13.266 1 96.38 77 PRO B C 1
ATOM 2893 O O . PRO B 1 77 ? -0.242 -16.75 -14.289 1 96.38 77 PRO B O 1
ATOM 2896 N N . ALA B 1 78 ? -1.853 -17.922 -13.211 1 93.94 78 ALA B N 1
ATOM 2897 C CA . ALA B 1 78 ? -2.289 -18.672 -14.383 1 93.94 78 ALA B CA 1
ATOM 2898 C C . ALA B 1 78 ? -3.518 -18.031 -15.016 1 93.94 78 ALA B C 1
ATOM 2900 O O . ALA B 1 78 ? -4.602 -18.609 -15.023 1 93.94 78 ALA B O 1
ATOM 2901 N N . ASP B 1 79 ? -3.355 -16.906 -15.727 1 91.38 79 ASP B N 1
ATOM 2902 C CA . ASP B 1 79 ? -4.531 -16.219 -16.234 1 91.38 79 ASP B CA 1
ATOM 2903 C C . ASP B 1 79 ? -4.59 -16.297 -17.766 1 91.38 79 ASP B C 1
ATOM 2905 O O . ASP B 1 79 ? -5.477 -15.711 -18.391 1 91.38 79 ASP B O 1
ATOM 2909 N N . GLY B 1 80 ? -3.674 -17.062 -18.344 1 92.69 80 GLY B N 1
ATOM 2910 C CA . GLY B 1 80 ? -3.67 -17.203 -19.797 1 92.69 80 GLY B CA 1
ATOM 2911 C C . GLY B 1 80 ? -3.697 -18.641 -20.266 1 92.69 80 GLY B C 1
ATOM 2912 O O . GLY B 1 80 ? -3.223 -18.953 -21.359 1 92.69 80 GLY B O 1
ATOM 2913 N N . VAL B 1 81 ? -4.238 -19.547 -19.516 1 89.94 81 VAL B N 1
ATOM 2914 C CA . VAL B 1 81 ? -4.062 -20.984 -19.703 1 89.94 81 VAL B CA 1
ATOM 2915 C C . VAL B 1 81 ? -4.781 -21.438 -20.984 1 89.94 81 VAL B C 1
ATOM 2917 O O . VAL B 1 81 ? -4.453 -22.484 -21.547 1 89.94 81 VAL B O 1
ATOM 2920 N N . GLY B 1 82 ? -5.66 -20.688 -21.5 1 90.12 82 GLY B N 1
ATOM 2921 C CA . GLY B 1 82 ? -6.41 -21.094 -22.672 1 90.12 82 GLY B CA 1
ATOM 2922 C C . GLY B 1 82 ? -5.762 -20.656 -23.969 1 90.12 82 GLY B C 1
ATOM 2923 O O . GLY B 1 82 ? -6.156 -21.094 -25.062 1 90.12 82 GLY B O 1
ATOM 2924 N N . HIS B 1 83 ? -4.77 -19.891 -23.891 1 94.56 83 HIS B N 1
ATOM 2925 C CA . HIS B 1 83 ? -4.113 -19.344 -25.078 1 94.56 83 HIS B CA 1
ATOM 2926 C C . HIS B 1 83 ? -3.236 -20.406 -25.75 1 94.56 83 HIS B C 1
ATOM 2928 O O . HIS B 1 83 ? -2.643 -21.25 -25.062 1 94.56 83 HIS B O 1
ATOM 2934 N N . SER B 1 84 ? -3.131 -20.266 -27 1 95 84 SER B N 1
ATOM 2935 C CA . SER B 1 84 ? -2.305 -21.219 -27.734 1 95 84 SER B CA 1
ATOM 2936 C C . SER B 1 84 ? -0.826 -20.875 -27.641 1 95 84 SER B C 1
ATOM 2938 O O . SER B 1 84 ? 0.038 -21.734 -27.812 1 95 84 SER B O 1
ATOM 2940 N N . GLY B 1 85 ? -0.566 -19.625 -27.359 1 95.69 85 GLY B N 1
ATOM 2941 C CA . GLY B 1 85 ? 0.813 -19.188 -27.203 1 95.69 85 GLY B CA 1
ATOM 2942 C C . GLY B 1 85 ? 1.402 -19.578 -25.859 1 95.69 85 GLY B C 1
ATOM 2943 O O . GLY B 1 85 ? 0.746 -19.422 -24.828 1 95.69 85 GLY B O 1
ATOM 2944 N N . ALA B 1 86 ? 2.604 -20.109 -25.906 1 96.56 86 ALA B N 1
ATOM 2945 C CA . ALA B 1 86 ? 3.287 -20.531 -24.688 1 96.56 86 ALA B CA 1
ATOM 2946 C C . ALA B 1 86 ? 3.518 -19.344 -23.766 1 96.56 86 ALA B C 1
ATOM 2948 O O . ALA B 1 86 ? 3.428 -19.484 -22.531 1 96.56 86 ALA B O 1
ATOM 2949 N N . LYS B 1 87 ? 3.781 -18.188 -24.312 1 96.5 87 LYS B N 1
ATOM 2950 C CA . LYS B 1 87 ? 4.051 -17 -23.484 1 96.5 87 LYS B CA 1
ATOM 2951 C C . LYS B 1 87 ? 2.873 -16.688 -22.562 1 96.5 87 LYS B C 1
ATOM 2953 O O . LYS B 1 87 ? 3.049 -16.516 -21.359 1 96.5 87 LYS B O 1
ATOM 2958 N N . GLU B 1 88 ? 1.662 -16.672 -23.141 1 96.12 88 GLU B N 1
ATOM 2959 C CA . GLU B 1 88 ? 0.467 -16.344 -22.375 1 96.12 88 GLU B CA 1
ATOM 2960 C C . GLU B 1 88 ? 0.197 -17.406 -21.297 1 96.12 88 GLU B C 1
ATOM 2962 O O . GLU B 1 88 ? -0.226 -17.094 -20.188 1 96.12 88 GLU B O 1
ATOM 2967 N N . ARG B 1 89 ? 0.493 -18.641 -21.594 1 96.25 89 ARG B N 1
ATOM 2968 C CA . ARG B 1 89 ? 0.214 -19.719 -20.656 1 96.25 89 ARG B CA 1
ATOM 2969 C C . ARG B 1 89 ? 1.221 -19.719 -19.5 1 96.25 89 ARG B C 1
ATOM 2971 O O . ARG B 1 89 ? 0.854 -19.953 -18.359 1 96.25 89 ARG B O 1
ATOM 2978 N N . TYR B 1 90 ? 2.467 -19.375 -19.844 1 96.94 90 TYR B N 1
ATOM 2979 C CA . TYR B 1 90 ? 3.525 -19.469 -18.844 1 96.94 90 TYR B CA 1
ATOM 2980 C C . TYR B 1 90 ? 3.664 -18.156 -18.078 1 96.94 90 TYR B C 1
ATOM 2982 O O . TYR B 1 90 ? 4.008 -18.156 -16.891 1 96.94 90 TYR B O 1
ATOM 2990 N N . PHE B 1 91 ? 3.432 -17.016 -18.75 1 96.75 91 PHE B N 1
ATOM 2991 C CA . PHE B 1 91 ? 3.781 -15.719 -18.203 1 96.75 91 PHE B CA 1
ATOM 2992 C C . PHE B 1 91 ? 2.531 -14.875 -17.953 1 96.75 91 PHE B C 1
ATOM 2994 O O . PHE B 1 91 ? 2.611 -13.781 -17.406 1 96.75 91 PHE B O 1
ATOM 3001 N N . GLY B 1 92 ? 1.447 -15.461 -18.297 1 92.12 92 GLY B N 1
ATOM 3002 C CA . GLY B 1 92 ? 0.181 -14.812 -17.984 1 92.12 92 GLY B CA 1
ATOM 3003 C C . GLY B 1 92 ? -0.145 -13.656 -18.906 1 92.12 92 GLY B C 1
ATOM 3004 O O . GLY B 1 92 ? 0.639 -13.328 -19.797 1 92.12 92 GLY B O 1
ATOM 3005 N N . LEU B 1 93 ? -1.351 -13.117 -18.656 1 89.81 93 LEU B N 1
ATOM 3006 C CA . LEU B 1 93 ? -1.846 -11.969 -19.406 1 89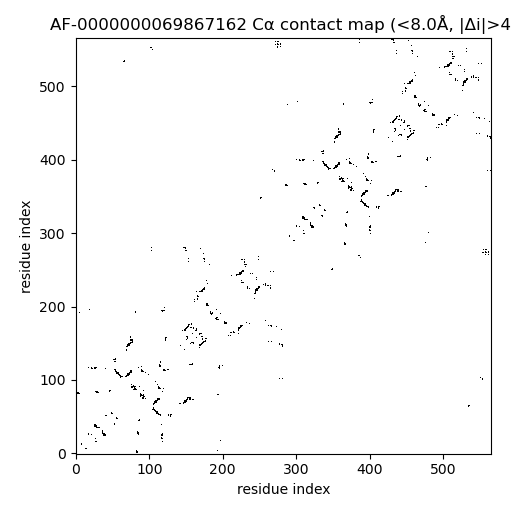.81 93 LEU B CA 1
ATOM 3007 C C . LEU B 1 93 ? -1.556 -10.672 -18.656 1 89.81 93 LEU B C 1
ATOM 3009 O O . LEU B 1 93 ? -1.33 -9.633 -19.281 1 89.81 93 LEU B O 1
ATOM 3013 N N . ARG B 1 94 ? -1.648 -10.766 -17.344 1 80.69 94 ARG B N 1
ATOM 3014 C CA . ARG B 1 94 ? -1.399 -9.617 -16.484 1 80.69 94 ARG B CA 1
ATOM 3015 C C . ARG B 1 94 ? -0.014 -9.703 -15.852 1 80.69 94 ARG B C 1
ATOM 3017 O O . ARG B 1 94 ? 0.294 -10.656 -15.141 1 80.69 94 ARG B O 1
ATOM 3024 N N . GLN B 1 95 ? 0.788 -8.828 -16.203 1 74.88 95 GLN B N 1
ATOM 3025 C CA . GLN B 1 95 ? 2.174 -8.875 -15.758 1 74.88 95 GLN B CA 1
ATOM 3026 C C . GLN B 1 95 ? 2.42 -7.852 -14.648 1 74.88 95 GLN B C 1
ATOM 3028 O O . GLN B 1 95 ? 3.566 -7.598 -14.273 1 74.88 95 GLN B O 1
ATOM 3033 N N . TRP B 1 96 ? 1.279 -7.328 -14.188 1 84.62 96 TRP B N 1
ATOM 3034 C CA . TRP B 1 96 ? 1.365 -6.371 -13.094 1 84.62 96 TRP B CA 1
ATOM 3035 C C . TRP B 1 96 ? 2.363 -5.266 -13.406 1 84.62 96 TRP B C 1
ATOM 3037 O O . TRP B 1 96 ? 3.23 -4.945 -12.594 1 84.62 96 TRP B O 1
ATOM 3047 N N . ASN B 1 97 ? 2.277 -4.727 -14.539 1 84.06 97 ASN B N 1
ATOM 3048 C CA . ASN B 1 97 ? 3.227 -3.748 -15.055 1 84.06 97 ASN B CA 1
ATOM 3049 C C . ASN B 1 97 ? 3.285 -2.504 -14.172 1 84.06 97 ASN B C 1
ATOM 3051 O O . ASN B 1 97 ? 4.293 -1.797 -14.156 1 84.06 97 ASN B O 1
ATOM 3055 N N . THR B 1 98 ? 2.207 -2.381 -13.375 1 89.38 98 THR B N 1
ATOM 3056 C CA . THR B 1 98 ? 2.158 -1.169 -12.57 1 89.38 98 THR B CA 1
ATOM 3057 C C . THR B 1 98 ? 2.672 -1.438 -11.156 1 89.38 98 THR B C 1
ATOM 3059 O O . THR B 1 98 ? 2.664 -0.545 -10.305 1 89.38 98 THR B O 1
ATOM 3062 N N . LEU B 1 99 ? 3.127 -2.652 -10.961 1 94.94 99 LEU B N 1
ATOM 3063 C CA . LEU B 1 99 ? 3.615 -2.992 -9.633 1 94.94 99 LEU B CA 1
ATOM 3064 C C . LEU B 1 99 ? 4.73 -2.045 -9.203 1 94.94 99 LEU B C 1
ATOM 3066 O O . LEU B 1 99 ? 4.77 -1.607 -8.047 1 94.94 99 LEU B O 1
ATOM 3070 N N . SER B 1 100 ? 5.574 -1.647 -10.141 1 94.44 100 SER B N 1
ATOM 3071 C CA . SER B 1 100 ? 6.719 -0.793 -9.844 1 94.44 100 SER B CA 1
ATOM 3072 C C . SER B 1 100 ? 6.273 0.574 -9.336 1 94.44 100 SER B C 1
ATOM 3074 O O . SER B 1 100 ? 7.004 1.235 -8.594 1 94.44 100 SER B O 1
ATOM 3076 N N . GLN B 1 101 ? 5.074 0.983 -9.68 1 94.31 101 GLN B N 1
ATOM 3077 C CA . GLN B 1 101 ? 4.559 2.283 -9.266 1 94.31 101 GLN B CA 1
ATOM 3078 C C . GLN B 1 101 ? 3.92 2.209 -7.883 1 94.31 101 GLN B C 1
ATOM 3080 O O . GLN B 1 101 ? 3.676 3.238 -7.246 1 94.31 101 GLN B O 1
ATOM 3085 N N . SER B 1 102 ? 3.717 0.998 -7.469 1 96.31 102 SER B N 1
ATOM 3086 C CA . SER B 1 102 ? 2.941 0.808 -6.246 1 96.31 102 SER B CA 1
ATOM 3087 C C . SER B 1 102 ? 3.824 0.323 -5.102 1 96.31 102 SER B C 1
ATOM 3089 O O . SER B 1 102 ? 3.33 0.031 -4.008 1 96.31 102 SER B O 1
ATOM 3091 N N . VAL B 1 103 ? 5.137 0.217 -5.371 1 97.81 103 VAL B N 1
ATOM 3092 C CA . VAL B 1 103 ? 6.043 -0.232 -4.32 1 97.81 103 VAL B CA 1
ATOM 3093 C C . VAL B 1 103 ? 7.148 0.802 -4.117 1 97.81 103 VAL B C 1
ATOM 3095 O O . VAL B 1 103 ? 7.262 1.761 -4.883 1 97.81 103 VAL B O 1
ATOM 3098 N N . ARG B 1 104 ? 7.914 0.6 -3.078 1 97.5 104 ARG B N 1
ATOM 3099 C CA . ARG B 1 104 ? 9.016 1.472 -2.688 1 97.5 104 ARG B CA 1
ATOM 3100 C C . ARG B 1 104 ? 9.891 1.816 -3.887 1 97.5 104 ARG B C 1
ATOM 3102 O O . ARG B 1 104 ? 10.203 0.948 -4.703 1 97.5 104 ARG B O 1
ATOM 3109 N N . LYS B 1 105 ? 10.328 3.078 -3.998 1 97.12 105 LYS B N 1
ATOM 3110 C CA . LYS B 1 105 ? 11.328 3.422 -5.004 1 97.12 105 LYS B CA 1
ATOM 3111 C C . LYS B 1 105 ? 12.586 2.572 -4.848 1 97.12 105 LYS B C 1
ATOM 3113 O O . LYS B 1 105 ? 12.789 1.95 -3.803 1 97.12 105 LYS B O 1
ATOM 3118 N N . ASN B 1 106 ? 13.383 2.432 -5.906 1 98.31 106 ASN B N 1
ATOM 3119 C CA . ASN B 1 106 ? 14.617 1.654 -5.914 1 98.31 106 ASN B CA 1
ATOM 3120 C C . ASN B 1 106 ? 14.336 0.157 -5.816 1 98.31 106 ASN B C 1
ATOM 3122 O O . ASN B 1 106 ? 15.148 -0.595 -5.27 1 98.31 106 ASN B O 1
ATOM 3126 N N . THR B 1 107 ? 13.156 -0.252 -6.305 1 98.75 107 THR B N 1
ATOM 3127 C CA . THR B 1 107 ? 12.812 -1.67 -6.254 1 98.75 107 THR B CA 1
ATOM 3128 C C . THR B 1 107 ? 12.828 -2.279 -7.652 1 98.75 107 THR B C 1
ATOM 3130 O O . THR B 1 107 ? 12.07 -1.854 -8.523 1 98.75 107 THR B O 1
ATOM 3133 N N . ILE B 1 108 ? 13.672 -3.244 -7.875 1 98.81 108 ILE B N 1
ATOM 3134 C CA . ILE B 1 108 ? 13.703 -4.043 -9.094 1 98.81 108 ILE B CA 1
ATOM 3135 C C . ILE B 1 108 ? 12.531 -5.023 -9.102 1 98.81 108 ILE B C 1
ATOM 3137 O O . ILE B 1 108 ? 12.203 -5.609 -8.07 1 98.81 108 ILE B O 1
ATOM 3141 N N . ILE B 1 109 ? 11.906 -5.176 -10.258 1 98.69 109 ILE B N 1
ATOM 3142 C CA . ILE B 1 109 ? 10.859 -6.18 -10.398 1 98.69 109 ILE B CA 1
ATOM 3143 C C . ILE B 1 109 ? 11.344 -7.305 -11.305 1 98.69 109 ILE B C 1
ATOM 3145 O O . ILE B 1 109 ? 11.602 -7.086 -12.492 1 98.69 109 ILE B O 1
ATOM 3149 N N . LEU B 1 110 ? 11.531 -8.469 -10.742 1 98.75 110 LEU B N 1
ATOM 3150 C CA . LEU B 1 110 ? 11.844 -9.688 -11.484 1 98.75 110 LEU B CA 1
ATOM 3151 C C . LEU B 1 110 ? 10.609 -10.57 -11.625 1 98.75 110 LEU B C 1
ATOM 3153 O O . LEU B 1 110 ? 10.055 -11.031 -10.617 1 98.75 110 LEU B O 1
ATOM 3157 N N . ARG B 1 111 ? 10.148 -10.797 -12.828 1 98.5 111 ARG B N 1
ATOM 3158 C CA . ARG B 1 111 ? 8.984 -11.633 -13.078 1 98.5 111 ARG B CA 1
ATOM 3159 C C . ARG B 1 111 ? 9.398 -12.992 -13.641 1 98.5 111 ARG B C 1
ATOM 3161 O O . ARG B 1 111 ? 10.109 -13.055 -14.648 1 98.5 111 ARG B O 1
ATOM 3168 N N . ILE B 1 112 ? 8.898 -14 -13.039 1 98.44 112 ILE B N 1
ATOM 3169 C CA . ILE B 1 112 ? 9.312 -15.344 -13.43 1 98.44 112 ILE B CA 1
ATOM 3170 C C . ILE B 1 112 ? 8.141 -16.094 -14.047 1 98.44 112 ILE B C 1
ATOM 3172 O O . ILE B 1 112 ? 7.059 -16.172 -13.453 1 98.44 112 ILE B O 1
ATOM 3176 N N . ALA B 1 113 ? 8.336 -16.609 -15.203 1 97.75 113 ALA B N 1
ATOM 3177 C CA . ALA B 1 113 ? 7.332 -17.453 -15.859 1 97.75 113 ALA B CA 1
ATOM 3178 C C . ALA B 1 113 ? 7.305 -18.859 -15.25 1 97.75 113 ALA B C 1
ATOM 3180 O O . ALA B 1 113 ? 8.328 -19.344 -14.781 1 97.75 113 ALA B O 1
ATOM 3181 N N . ASP B 1 114 ? 6.172 -19.422 -15.203 1 97.38 114 ASP B N 1
ATOM 3182 C CA . ASP B 1 114 ? 6.047 -20.812 -14.797 1 97.38 114 ASP B CA 1
ATOM 3183 C C . ASP B 1 114 ? 6.227 -21.75 -15.984 1 97.38 114 ASP B C 1
ATOM 3185 O O . ASP B 1 114 ? 5.246 -22.297 -16.5 1 97.38 114 ASP B O 1
ATOM 3189 N N . VAL B 1 115 ? 7.461 -22 -16.219 1 94.56 115 VAL B N 1
ATOM 3190 C CA . VAL B 1 115 ? 7.758 -22.875 -17.359 1 94.56 115 VAL B CA 1
ATOM 3191 C C . VAL B 1 115 ? 7.629 -24.328 -16.938 1 94.56 115 VAL B C 1
ATOM 3193 O O . VAL B 1 115 ? 8.078 -24.703 -15.844 1 94.56 115 VAL B O 1
ATOM 3196 N N . GLY B 1 116 ? 6.883 -25.078 -17.797 1 91.88 116 GLY B N 1
ATOM 3197 C CA . GLY B 1 116 ? 6.742 -26.516 -17.531 1 91.88 116 GLY B CA 1
ATOM 3198 C C . GLY B 1 116 ? 5.633 -27.156 -18.344 1 91.88 116 GLY B C 1
ATOM 3199 O O . GLY B 1 116 ? 4.508 -26.656 -18.375 1 91.88 116 GLY B O 1
ATOM 3200 N N . PHE B 1 117 ? 5.973 -28.141 -18.953 1 93.19 117 PHE B N 1
ATOM 3201 C CA . PHE B 1 117 ? 5.004 -28.906 -19.734 1 93.19 117 PHE B CA 1
ATOM 3202 C C . PHE B 1 117 ? 4.246 -28 -20.703 1 93.19 117 PHE B C 1
ATOM 3204 O O . PHE B 1 117 ? 4.852 -27.344 -21.531 1 93.19 117 PHE B O 1
ATOM 3211 N N . VAL B 1 118 ? 2.877 -27.969 -20.484 1 94.12 118 VAL B N 1
ATOM 3212 C CA . VAL B 1 118 ? 2.1 -27.234 -21.484 1 94.12 118 VAL B CA 1
ATOM 3213 C C . VAL B 1 118 ? 1.72 -25.859 -20.922 1 94.12 118 VAL B C 1
ATOM 3215 O O . VAL B 1 118 ? 1.826 -24.844 -21.625 1 94.12 118 VAL B O 1
ATOM 3218 N N . SER B 1 119 ? 1.268 -25.844 -19.703 1 94.44 119 SER B N 1
ATOM 3219 C CA . SER B 1 119 ? 0.76 -24.609 -19.125 1 94.44 119 SER B CA 1
ATOM 3220 C C . SER B 1 119 ? 1.378 -24.344 -17.75 1 94.44 119 SER B C 1
ATOM 3222 O O . SER B 1 119 ? 0.739 -23.75 -16.875 1 94.44 119 SER B O 1
ATOM 3224 N N . GLY B 1 120 ? 2.625 -24.844 -17.547 1 94.69 120 GLY B N 1
ATOM 3225 C CA . GLY B 1 120 ? 3.287 -24.609 -16.281 1 94.69 120 GLY B CA 1
ATOM 3226 C C . GLY B 1 120 ? 3.232 -25.797 -15.344 1 94.69 120 GLY B C 1
ATOM 3227 O O . GLY B 1 120 ? 2.785 -26.875 -15.734 1 94.69 120 GLY B O 1
ATOM 3228 N N . SER B 1 121 ? 3.758 -25.656 -14.188 1 95.38 121 SER B N 1
ATOM 3229 C CA . SER B 1 121 ? 3.873 -26.734 -13.211 1 95.38 121 SER B CA 1
ATOM 3230 C C . SER B 1 121 ? 3.66 -26.219 -11.789 1 95.38 121 SER B C 1
ATOM 3232 O O . SER B 1 121 ? 4.055 -26.875 -10.82 1 95.38 121 SER B O 1
ATOM 3234 N N . TYR B 1 122 ? 3.164 -24.953 -11.625 1 97.38 122 TYR B N 1
ATOM 3235 C CA . TYR B 1 122 ? 3.064 -24.266 -10.336 1 97.38 122 TYR B CA 1
ATOM 3236 C C . TYR B 1 122 ? 4.441 -24.109 -9.695 1 97.38 122 TYR B C 1
ATOM 3238 O O . TYR B 1 122 ? 4.586 -24.25 -8.477 1 97.38 122 TYR B O 1
ATOM 3246 N N . TYR B 1 123 ? 5.488 -23.969 -10.531 1 97.81 123 TYR B N 1
ATOM 3247 C CA . TYR B 1 123 ? 6.871 -23.672 -10.172 1 97.81 123 TYR B CA 1
ATOM 3248 C C . TYR B 1 123 ? 7.512 -24.844 -9.453 1 97.81 123 TYR B C 1
ATOM 3250 O O . TYR B 1 123 ? 8.414 -24.672 -8.625 1 97.81 123 TYR B O 1
ATOM 3258 N N . THR B 1 124 ? 7.039 -26.078 -9.758 1 96.44 124 THR B N 1
ATOM 3259 C CA . THR B 1 124 ? 7.582 -27.234 -9.055 1 96.44 124 THR B CA 1
ATOM 3260 C C . THR B 1 124 ? 8.641 -27.938 -9.906 1 96.44 124 THR B C 1
ATOM 3262 O O . THR B 1 124 ? 9.414 -28.75 -9.398 1 96.44 124 THR B O 1
ATOM 3265 N N . LEU B 1 125 ? 8.719 -27.688 -11.195 1 94.25 125 LEU B N 1
ATOM 3266 C CA . LEU B 1 125 ? 9.609 -28.422 -12.086 1 94.25 125 LEU B CA 1
ATOM 3267 C C . LEU B 1 125 ? 11.031 -27.875 -12.023 1 94.25 125 LEU B C 1
ATOM 3269 O O . LEU B 1 125 ? 12 -28.641 -12.016 1 94.25 125 LEU B O 1
ATOM 3273 N N . PHE B 1 126 ? 11.25 -26.578 -11.953 1 95.62 126 PHE B N 1
ATOM 3274 C CA . PHE B 1 126 ? 12.562 -25.953 -12.023 1 95.62 126 PHE B CA 1
ATOM 3275 C C . PHE B 1 126 ? 12.836 -25.109 -10.789 1 95.62 126 PHE B C 1
ATOM 3277 O O . PHE B 1 126 ? 13.297 -23.969 -10.891 1 95.62 126 PHE B O 1
ATOM 3284 N N . GLU B 1 127 ? 12.602 -25.688 -9.594 1 97.62 127 GLU B N 1
ATOM 3285 C CA . GLU B 1 127 ? 12.703 -24.938 -8.344 1 97.62 127 GLU B CA 1
ATOM 3286 C C . GLU B 1 127 ? 14.117 -24.406 -8.133 1 97.62 127 GLU B C 1
ATOM 3288 O O . GLU B 1 127 ? 14.312 -23.219 -7.875 1 97.62 127 GLU B O 1
ATOM 3293 N N . GLN B 1 128 ? 15.094 -25.297 -8.312 1 97.88 128 GLN B N 1
ATOM 3294 C CA . GLN B 1 128 ? 16.469 -24.891 -8.039 1 97.88 128 GLN B CA 1
ATOM 3295 C C . GLN B 1 128 ? 16.969 -23.875 -9.055 1 97.88 128 GLN B C 1
ATOM 3297 O O . GLN B 1 128 ? 17.688 -22.938 -8.703 1 97.88 128 GLN B O 1
ATOM 3302 N N . GLU B 1 129 ? 16.594 -24.031 -10.281 1 97.88 129 GLU B N 1
ATOM 3303 C CA . GLU B 1 129 ? 17.016 -23.078 -11.305 1 97.88 129 GLU B CA 1
ATOM 3304 C C . GLU B 1 129 ? 16.438 -21.688 -11.039 1 97.88 129 GLU B C 1
ATOM 3306 O O . GLU B 1 129 ? 17.078 -20.672 -11.305 1 97.88 129 GLU B O 1
ATOM 3311 N N . ILE B 1 130 ? 15.234 -21.656 -10.539 1 98.69 130 ILE B N 1
ATOM 3312 C CA . ILE B 1 130 ? 14.609 -20.391 -10.188 1 98.69 130 ILE B CA 1
ATOM 3313 C C . ILE B 1 130 ? 15.398 -19.719 -9.07 1 98.69 130 ILE B C 1
ATOM 3315 O O . ILE B 1 130 ? 15.727 -18.531 -9.164 1 98.69 130 ILE B O 1
ATOM 3319 N N . LEU B 1 131 ? 15.742 -20.453 -8.008 1 98.69 131 LEU B N 1
ATOM 3320 C CA . LEU B 1 131 ? 16.5 -19.906 -6.895 1 98.69 131 LEU B CA 1
ATOM 3321 C C . LEU B 1 131 ? 17.891 -19.453 -7.352 1 98.69 131 LEU B C 1
ATOM 3323 O O . LEU B 1 131 ? 18.406 -18.438 -6.883 1 98.69 131 LEU B O 1
ATOM 3327 N N . ASP B 1 132 ? 18.469 -20.188 -8.344 1 98.81 132 ASP B N 1
ATOM 3328 C CA . ASP B 1 132 ? 19.766 -19.797 -8.891 1 98.81 132 ASP B CA 1
ATOM 3329 C C . ASP B 1 132 ? 19.672 -18.469 -9.633 1 98.81 132 ASP B C 1
ATOM 3331 O O . ASP B 1 132 ? 20.562 -17.641 -9.539 1 98.81 132 ASP B O 1
ATOM 3335 N N . LEU B 1 133 ? 18.641 -18.328 -10.375 1 98.81 133 LEU B N 1
ATOM 3336 C CA . LEU B 1 133 ? 18.422 -17.078 -11.07 1 98.81 133 LEU B CA 1
ATOM 3337 C C . LEU B 1 133 ? 18.344 -15.914 -10.078 1 98.81 133 LEU B C 1
ATOM 3339 O O . LEU B 1 133 ? 18.969 -14.875 -10.281 1 98.81 133 LEU B O 1
ATOM 3343 N N . ILE B 1 134 ? 17.562 -16.078 -9.023 1 98.88 134 ILE B N 1
ATOM 3344 C CA . ILE B 1 134 ? 17.359 -15.023 -8.031 1 98.88 134 ILE B CA 1
ATOM 3345 C C . ILE B 1 134 ? 18.688 -14.695 -7.348 1 98.88 134 ILE B C 1
ATOM 3347 O O . ILE B 1 134 ? 19.016 -13.523 -7.145 1 98.88 134 ILE B O 1
ATOM 3351 N N . GLU B 1 135 ? 19.469 -15.695 -7.051 1 98.69 135 GLU B N 1
ATOM 3352 C CA . GLU B 1 135 ? 20.797 -15.484 -6.461 1 98.69 135 GLU B CA 1
ATOM 3353 C C . GLU B 1 135 ? 21.719 -14.742 -7.422 1 98.69 135 GLU B C 1
ATOM 3355 O O . GLU B 1 135 ? 22.5 -13.891 -7 1 98.69 135 GLU B O 1
ATOM 3360 N N . ALA B 1 136 ? 21.641 -15.117 -8.648 1 98.81 136 ALA B N 1
ATOM 3361 C CA . ALA B 1 136 ? 22.453 -14.43 -9.648 1 98.81 136 ALA B CA 1
ATOM 3362 C C . ALA B 1 136 ? 22.094 -12.945 -9.719 1 98.81 136 ALA B C 1
ATOM 3364 O O . ALA B 1 136 ? 22.984 -12.086 -9.789 1 98.81 136 ALA B O 1
ATOM 3365 N N . LYS B 1 137 ? 20.812 -12.672 -9.711 1 98.88 137 LYS B N 1
ATOM 3366 C CA . LYS B 1 137 ? 20.359 -11.281 -9.758 1 98.88 137 LYS B CA 1
ATOM 3367 C C . LYS B 1 137 ? 20.719 -10.539 -8.477 1 98.88 137 LYS B C 1
ATOM 3369 O O . LYS B 1 137 ? 21.078 -9.359 -8.508 1 98.88 137 LYS B O 1
ATOM 3374 N N . LYS B 1 138 ? 20.578 -11.234 -7.34 1 98.81 138 LYS B N 1
ATOM 3375 C CA . LYS B 1 138 ? 21.016 -10.695 -6.055 1 98.81 138 LYS B CA 1
ATOM 3376 C C . LYS B 1 138 ? 22.453 -10.203 -6.129 1 98.81 138 LYS B C 1
ATOM 3378 O O . LYS B 1 138 ? 22.75 -9.078 -5.73 1 98.81 138 LYS B O 1
ATOM 3383 N N . THR B 1 139 ? 23.312 -11.008 -6.68 1 98.69 139 THR B N 1
ATOM 3384 C CA . THR B 1 139 ? 24.719 -10.68 -6.812 1 98.69 139 THR B CA 1
ATOM 3385 C C . THR B 1 139 ? 24.922 -9.547 -7.812 1 98.69 139 THR B C 1
ATOM 3387 O O . THR B 1 139 ? 25.672 -8.602 -7.547 1 98.69 139 THR B O 1
ATOM 3390 N N . GLU B 1 140 ? 24.266 -9.656 -8.898 1 98.62 140 GLU B N 1
ATOM 3391 C CA . GLU B 1 140 ? 24.375 -8.672 -9.977 1 98.62 140 GLU B CA 1
ATOM 3392 C C . GLU B 1 140 ? 24.062 -7.27 -9.477 1 98.62 140 GLU B C 1
ATOM 3394 O O . GLU B 1 140 ? 24.734 -6.305 -9.836 1 98.62 140 GLU B O 1
ATOM 3399 N N . PHE B 1 141 ? 23.078 -7.121 -8.562 1 98.56 141 PHE B N 1
ATOM 3400 C CA . PHE B 1 141 ? 22.609 -5.801 -8.156 1 98.56 141 PHE B CA 1
ATOM 3401 C C . PHE B 1 141 ? 23.109 -5.449 -6.766 1 98.56 141 PHE B C 1
ATOM 3403 O O . PHE B 1 141 ? 22.75 -4.414 -6.207 1 98.56 141 PHE B O 1
ATOM 3410 N N . GLY B 1 142 ? 23.906 -6.32 -6.188 1 98.31 142 GLY B N 1
ATOM 3411 C CA . GLY B 1 142 ? 24.5 -6.059 -4.887 1 98.31 142 GLY B CA 1
ATOM 3412 C C . GLY B 1 142 ? 23.469 -6.043 -3.762 1 98.31 142 GLY B C 1
ATOM 3413 O O . GLY B 1 142 ? 23.547 -5.195 -2.869 1 98.31 142 GLY B O 1
ATOM 3414 N N . LEU B 1 143 ? 22.516 -6.918 -3.822 1 98.69 143 LEU B N 1
ATOM 3415 C CA . LEU B 1 143 ? 21.469 -6.984 -2.822 1 98.69 143 LEU B CA 1
ATOM 3416 C C . LEU B 1 143 ? 21.828 -7.973 -1.718 1 98.69 143 LEU B C 1
ATOM 3418 O O . LEU B 1 143 ? 22.594 -8.906 -1.94 1 98.69 143 LEU B O 1
ATOM 3422 N N . LYS B 1 144 ? 21.297 -7.727 -0.567 1 98.44 144 LYS B N 1
ATOM 3423 C CA . LYS B 1 144 ? 21.281 -8.719 0.506 1 98.44 144 LYS B CA 1
ATOM 3424 C C . LYS B 1 144 ? 20.047 -9.609 0.43 1 98.44 144 LYS B C 1
ATOM 3426 O O . LYS B 1 144 ? 19.062 -9.258 -0.222 1 98.44 144 LYS B O 1
ATOM 3431 N N . HIS B 1 145 ? 20.078 -10.758 1.086 1 98.38 145 HIS B N 1
ATOM 3432 C CA . HIS B 1 145 ? 18.984 -11.719 1.104 1 98.38 145 HIS B CA 1
ATOM 3433 C C . HIS B 1 145 ? 17.688 -11.07 1.591 1 98.38 145 HIS B C 1
ATOM 3435 O O . HIS B 1 145 ? 16.625 -11.289 1.015 1 98.38 145 HIS B O 1
ATOM 3441 N N . GLN B 1 146 ? 17.812 -10.164 2.598 1 97.81 146 GLN B N 1
ATOM 3442 C CA . GLN B 1 146 ? 16.656 -9.539 3.225 1 97.81 146 GLN B CA 1
ATOM 3443 C C . GLN B 1 146 ? 16.078 -8.445 2.334 1 97.81 146 GLN B C 1
ATOM 3445 O O . GLN B 1 146 ? 14.984 -7.934 2.6 1 97.81 146 GLN B O 1
ATOM 3450 N N . ASP B 1 147 ? 16.766 -8.07 1.26 1 98.5 147 ASP B N 1
ATOM 3451 C CA . ASP B 1 147 ? 16.312 -7.039 0.339 1 98.5 147 ASP B CA 1
ATOM 3452 C C . ASP B 1 147 ? 15.352 -7.609 -0.702 1 98.5 147 ASP B C 1
ATOM 3454 O O . ASP B 1 147 ? 14.789 -6.867 -1.506 1 98.5 147 ASP B O 1
ATOM 3458 N N . ILE B 1 148 ? 15.156 -8.906 -0.699 1 98.88 148 ILE B N 1
ATOM 3459 C CA . ILE B 1 148 ? 14.398 -9.586 -1.748 1 98.88 148 ILE B CA 1
ATOM 3460 C C . ILE B 1 148 ? 13.078 -10.094 -1.181 1 98.88 148 ILE B C 1
ATOM 3462 O O . ILE B 1 148 ? 13.062 -10.781 -0.154 1 98.88 148 ILE B O 1
ATOM 3466 N N . ILE B 1 149 ? 11.984 -9.742 -1.84 1 98.94 149 ILE B N 1
ATOM 3467 C CA . ILE B 1 149 ? 10.633 -10.133 -1.434 1 98.94 149 ILE B CA 1
ATOM 3468 C C . ILE B 1 149 ? 9.984 -10.961 -2.537 1 98.94 149 ILE B C 1
ATOM 3470 O O . ILE B 1 149 ? 9.969 -10.555 -3.703 1 98.94 149 ILE B O 1
ATOM 3474 N N . PHE B 1 150 ? 9.5 -12.148 -2.193 1 98.94 150 PHE B N 1
ATOM 3475 C CA . PHE B 1 150 ? 8.703 -12.961 -3.109 1 98.94 150 PHE B CA 1
ATOM 3476 C C . PHE B 1 150 ? 7.234 -12.57 -3.039 1 98.94 150 PHE B C 1
ATOM 3478 O O . PHE B 1 150 ? 6.703 -12.32 -1.956 1 98.94 150 PHE B O 1
ATOM 3485 N N . TYR B 1 151 ? 6.633 -12.484 -4.188 1 98.81 151 TYR B N 1
ATOM 3486 C CA . TYR B 1 151 ? 5.215 -12.164 -4.285 1 98.81 151 TYR B CA 1
ATOM 3487 C C . TYR B 1 151 ? 4.543 -13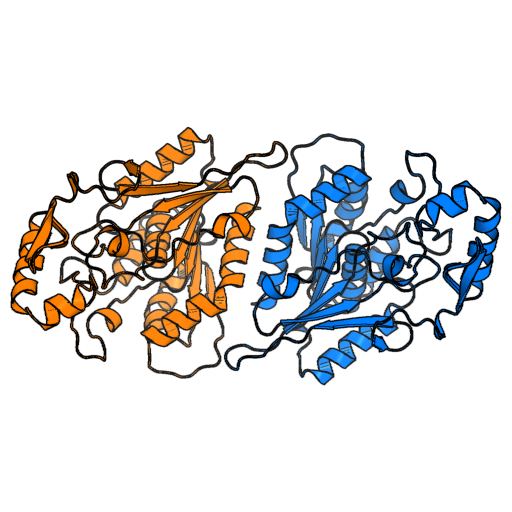 -5.371 1 98.81 151 TYR B C 1
ATOM 3489 O O . TYR B 1 151 ? 5.129 -13.234 -6.434 1 98.81 151 TYR B O 1
ATOM 3497 N N . GLY B 1 152 ? 3.355 -13.422 -5.109 1 98.5 152 GLY B N 1
ATOM 3498 C CA . GLY B 1 152 ? 2.531 -14.07 -6.117 1 98.5 152 GLY B CA 1
ATOM 3499 C C . GLY B 1 152 ? 1.112 -14.336 -5.648 1 98.5 152 GLY B C 1
ATOM 3500 O O . GLY B 1 152 ? 0.857 -14.43 -4.449 1 98.5 152 GLY B O 1
ATOM 3501 N N . ASN B 1 153 ? 0.229 -14.453 -6.602 1 98.19 153 ASN B N 1
ATOM 3502 C CA . ASN B 1 153 ? -1.14 -14.875 -6.328 1 98.19 153 ASN B CA 1
ATOM 3503 C C . ASN B 1 153 ? -1.528 -16.094 -7.156 1 98.19 153 ASN B C 1
ATOM 3505 O O . ASN B 1 153 ? -0.879 -16.406 -8.156 1 98.19 153 ASN B O 1
ATOM 3509 N N . SER B 1 154 ? -2.518 -16.891 -6.66 1 97.75 154 SER B N 1
ATOM 3510 C CA . SER B 1 154 ? -2.996 -18.062 -7.391 1 97.75 154 SER B CA 1
ATOM 3511 C C . SER B 1 154 ? -1.865 -19.047 -7.652 1 97.75 154 SER B C 1
ATOM 3513 O O . SER B 1 154 ? -1.179 -19.469 -6.723 1 97.75 154 SER B O 1
ATOM 3515 N N . ARG B 1 155 ? -1.604 -19.406 -8.867 1 97.06 155 ARG B N 1
ATOM 3516 C CA . ARG B 1 155 ? -0.456 -20.234 -9.219 1 97.06 155 ARG B CA 1
ATOM 3517 C C . ARG B 1 155 ? 0.843 -19.609 -8.719 1 97.06 155 ARG B C 1
ATOM 3519 O O . ARG B 1 155 ? 1.704 -20.312 -8.172 1 97.06 155 ARG B O 1
ATOM 3526 N N . GLY B 1 156 ? 0.935 -18.344 -8.945 1 97.94 156 GLY B N 1
ATOM 3527 C CA . GLY B 1 156 ? 2.113 -17.641 -8.477 1 97.94 156 GLY B CA 1
ATOM 3528 C C . GLY B 1 156 ? 2.258 -17.656 -6.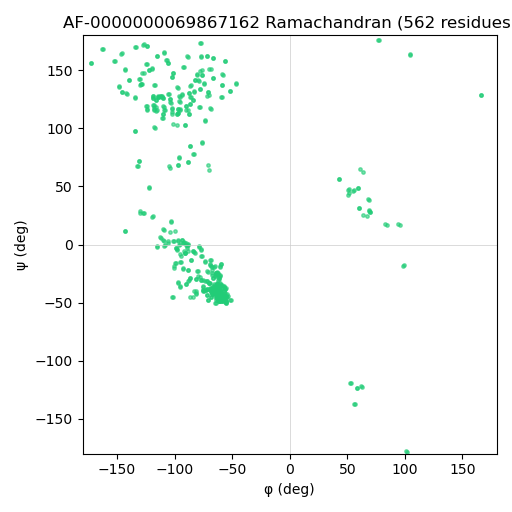965 1 97.94 156 GLY B C 1
ATOM 3529 O O . GLY B 1 156 ? 3.373 -17.672 -6.441 1 97.94 156 GLY B O 1
ATOM 3530 N N . GLY B 1 157 ? 1.11 -17.625 -6.277 1 98.75 157 GLY B N 1
ATOM 3531 C CA . GLY B 1 157 ? 1.139 -17.75 -4.828 1 98.75 157 GLY B CA 1
ATOM 3532 C C . GLY B 1 157 ? 1.728 -19.078 -4.359 1 98.75 157 GLY B C 1
ATOM 3533 O O . GLY B 1 157 ? 2.465 -19.109 -3.373 1 98.75 157 GLY B O 1
ATOM 3534 N N . THR B 1 158 ? 1.395 -20.125 -5.066 1 98.69 158 THR B N 1
ATOM 3535 C CA . THR B 1 158 ? 1.951 -21.438 -4.762 1 98.69 158 THR B CA 1
ATOM 3536 C C . THR B 1 158 ? 3.467 -21.438 -4.941 1 98.69 158 THR B C 1
ATOM 3538 O O . THR B 1 158 ? 4.203 -21.875 -4.055 1 98.69 158 THR B O 1
ATOM 3541 N N . GLY B 1 159 ? 3.879 -20.875 -6.059 1 98.62 159 GLY B N 1
ATOM 3542 C CA . GLY B 1 159 ? 5.309 -20.781 -6.312 1 98.62 159 GLY B CA 1
ATOM 3543 C C . GLY B 1 159 ? 6.043 -19.938 -5.281 1 98.62 159 GLY B C 1
ATOM 3544 O O . GLY B 1 159 ? 7.082 -20.359 -4.762 1 98.62 159 GLY B O 1
ATOM 3545 N N . ALA B 1 160 ? 5.5 -18.781 -4.996 1 98.88 160 ALA B N 1
ATOM 3546 C CA . ALA B 1 160 ? 6.109 -17.891 -4.012 1 98.88 160 ALA B CA 1
ATOM 3547 C C . ALA B 1 160 ? 6.219 -18.578 -2.65 1 98.88 160 ALA B C 1
ATOM 3549 O O . ALA B 1 160 ? 7.25 -18.469 -1.979 1 98.88 160 ALA B O 1
ATOM 3550 N N . LEU B 1 161 ? 5.172 -19.25 -2.258 1 98.88 161 LEU B N 1
ATOM 3551 C CA . LEU B 1 161 ? 5.141 -19.922 -0.962 1 98.88 161 LEU B CA 1
ATOM 3552 C C . LEU B 1 161 ? 6.18 -21.031 -0.897 1 98.88 161 LEU B C 1
ATOM 3554 O O . LEU B 1 161 ? 7.008 -21.062 0.015 1 98.88 161 LEU B O 1
ATOM 3558 N N . LEU B 1 162 ? 6.18 -21.891 -1.914 1 98.62 162 LEU B N 1
ATOM 3559 C CA . LEU B 1 162 ? 7.094 -23.031 -1.943 1 98.62 162 LEU B CA 1
ATOM 3560 C C . LEU B 1 162 ? 8.547 -22.562 -1.947 1 98.62 162 LEU B C 1
ATOM 3562 O O . LEU B 1 162 ? 9.344 -22.984 -1.108 1 98.62 162 LEU B O 1
ATOM 3566 N N . LEU B 1 163 ? 8.836 -21.641 -2.818 1 98.69 163 LEU B N 1
ATOM 3567 C CA . LEU B 1 163 ? 10.227 -21.234 -3.004 1 98.69 163 LEU B CA 1
ATOM 3568 C C . LEU B 1 163 ? 10.648 -20.234 -1.934 1 98.69 163 LEU B C 1
ATOM 3570 O O . LEU B 1 163 ? 11.82 -20.172 -1.562 1 98.69 163 LEU B O 1
ATOM 3574 N N . GLY B 1 164 ? 9.688 -19.453 -1.441 1 98.75 164 GLY B N 1
ATOM 3575 C CA . GLY B 1 164 ? 9.984 -18.594 -0.316 1 98.75 164 GLY B CA 1
ATOM 3576 C C . GLY B 1 164 ? 10.414 -19.344 0.926 1 98.75 164 GLY B C 1
ATOM 3577 O O . GLY B 1 164 ? 11.383 -18.969 1.593 1 98.75 164 GLY B O 1
ATOM 3578 N N . ILE B 1 165 ? 9.688 -20.406 1.214 1 98.62 165 ILE B N 1
ATOM 3579 C CA . ILE B 1 165 ? 10.031 -21.266 2.338 1 98.62 165 ILE B CA 1
ATOM 3580 C C . ILE B 1 165 ? 11.398 -21.906 2.1 1 98.62 165 ILE B C 1
ATOM 3582 O O . ILE B 1 165 ? 12.281 -21.844 2.961 1 98.62 165 ILE B O 1
ATOM 3586 N N . THR B 1 166 ? 11.602 -22.391 0.904 1 98.12 166 THR B N 1
ATOM 3587 C CA . THR B 1 166 ? 12.82 -23.109 0.562 1 98.12 166 THR B CA 1
ATOM 3588 C C . THR B 1 166 ? 14.031 -22.203 0.644 1 98.12 166 THR B C 1
ATOM 3590 O O . THR B 1 166 ? 15.078 -22.578 1.163 1 98.12 166 THR B O 1
ATOM 3593 N N . GLY B 1 167 ? 13.836 -20.984 0.184 1 97.69 167 GLY B N 1
ATOM 3594 C CA . GLY B 1 167 ? 14.953 -20.062 0.114 1 97.69 167 GLY B CA 1
ATOM 3595 C C . GLY B 1 167 ? 15.016 -19.109 1.289 1 97.69 167 GLY B C 1
ATOM 3596 O O . GLY B 1 167 ? 15.906 -18.266 1.367 1 97.69 167 GLY B O 1
ATOM 3597 N N . ASN B 1 168 ? 14.047 -19.156 2.172 1 98 168 ASN B N 1
ATOM 3598 C CA . ASN B 1 168 ? 13.953 -18.266 3.324 1 98 168 ASN B CA 1
ATOM 3599 C C . ASN B 1 168 ? 13.883 -16.812 2.9 1 98 168 ASN B C 1
ATOM 3601 O O . ASN B 1 168 ? 14.664 -15.984 3.383 1 98 168 ASN B O 1
ATOM 3605 N N . TYR B 1 169 ? 13.023 -16.531 1.975 1 98.69 169 TYR B N 1
ATOM 3606 C CA . TYR B 1 169 ? 12.797 -15.164 1.524 1 98.69 169 TYR B CA 1
ATOM 3607 C C . TYR B 1 169 ? 11.508 -14.609 2.123 1 98.69 169 TYR B C 1
ATOM 3609 O O . TYR B 1 169 ? 10.539 -15.336 2.316 1 98.69 169 TYR B O 1
ATOM 3617 N N . LYS B 1 170 ? 11.484 -13.359 2.449 1 98.81 170 LYS B N 1
ATOM 3618 C CA . LYS B 1 170 ? 10.219 -12.695 2.74 1 98.81 170 LYS B CA 1
ATOM 3619 C C . LYS B 1 170 ? 9.211 -12.922 1.618 1 98.81 170 LYS B C 1
ATOM 3621 O O . LYS B 1 170 ? 9.547 -12.812 0.439 1 98.81 170 LYS B O 1
ATOM 3626 N N . THR B 1 171 ? 7.973 -13.305 1.999 1 98.94 171 THR B N 1
ATOM 3627 C CA . THR B 1 171 ? 7.043 -13.781 0.979 1 98.94 171 THR B CA 1
ATOM 3628 C C . THR B 1 171 ? 5.625 -13.305 1.274 1 98.94 171 THR B C 1
ATOM 3630 O O . THR B 1 171 ? 5.172 -13.367 2.418 1 98.94 171 THR B O 1
ATOM 3633 N N . VAL B 1 172 ? 5.047 -12.75 0.264 1 98.94 172 VAL B N 1
ATOM 3634 C CA . VAL B 1 172 ? 3.604 -12.523 0.27 1 98.94 172 VAL B CA 1
ATOM 3635 C C . VAL B 1 172 ? 2.932 -13.445 -0.74 1 98.94 172 VAL B C 1
ATOM 3637 O O . VAL B 1 172 ? 3.125 -13.305 -1.949 1 98.94 172 VAL B O 1
ATOM 3640 N N . SER B 1 173 ? 2.227 -14.414 -0.288 1 98.94 173 SER B N 1
ATOM 3641 C CA . SER B 1 173 ? 1.482 -15.383 -1.083 1 98.94 173 SER B CA 1
ATOM 3642 C C . SER B 1 173 ? -0.022 -15.172 -0.95 1 98.94 173 SER B C 1
ATOM 3644 O O . SER B 1 173 ? -0.559 -15.172 0.159 1 98.94 173 SER B O 1
ATOM 3646 N N . VAL B 1 174 ? -0.714 -15.023 -2.119 1 98.88 174 VAL B N 1
ATOM 3647 C CA . VAL B 1 174 ? -2.121 -14.633 -2.068 1 98.88 174 VAL B CA 1
ATOM 3648 C C . VAL B 1 174 ? -2.988 -15.758 -2.629 1 98.88 174 VAL B C 1
ATOM 3650 O O . VAL B 1 174 ? -2.904 -16.078 -3.816 1 98.88 174 VAL B O 1
ATOM 3653 N N . ASP B 1 175 ? -3.789 -16.297 -1.759 1 98.81 175 ASP B N 1
ATOM 3654 C CA . ASP B 1 175 ? -4.707 -17.375 -2.078 1 98.81 175 ASP B CA 1
ATOM 3655 C C . ASP B 1 175 ? -4.031 -18.422 -2.967 1 98.81 175 ASP B C 1
ATOM 3657 O O . ASP B 1 175 ? -4.543 -18.766 -4.035 1 98.81 175 ASP B O 1
ATOM 3661 N N . PRO B 1 176 ? -2.934 -18.953 -2.484 1 98.81 176 PRO B N 1
ATOM 3662 C CA . PRO B 1 176 ? -2.24 -19.953 -3.293 1 98.81 176 PRO B CA 1
ATOM 3663 C C . PRO B 1 176 ? -3.119 -21.172 -3.615 1 98.81 176 PRO B C 1
ATOM 3665 O O . PRO B 1 176 ? -3.84 -21.656 -2.744 1 98.81 176 PRO B O 1
ATOM 3668 N N . VAL B 1 177 ? -3.029 -21.578 -4.832 1 98.06 177 VAL B N 1
ATOM 3669 C CA . VAL B 1 177 ? -3.719 -22.812 -5.203 1 98.06 177 VAL B CA 1
ATOM 3670 C C . VAL B 1 177 ? -2.977 -24.016 -4.621 1 98.06 177 VAL B C 1
ATOM 3672 O O . VAL B 1 177 ? -1.893 -24.359 -5.09 1 98.06 177 VAL B O 1
ATOM 3675 N N . ILE B 1 178 ? -3.562 -24.578 -3.627 1 98.25 178 ILE B N 1
ATOM 3676 C CA . ILE B 1 178 ? -2.961 -25.734 -2.988 1 98.25 178 ILE B CA 1
ATOM 3677 C C . ILE B 1 178 ? -3.592 -27.016 -3.541 1 98.25 178 ILE B C 1
ATOM 3679 O O . ILE B 1 178 ? -2.91 -28.031 -3.711 1 98.25 178 ILE B O 1
ATOM 3683 N N . ASP B 1 179 ? -4.863 -26.875 -3.867 1 96.56 179 ASP B N 1
ATOM 3684 C CA . ASP B 1 179 ? -5.629 -27.953 -4.492 1 96.56 179 ASP B CA 1
ATOM 3685 C C . ASP B 1 179 ? -6.117 -27.547 -5.879 1 96.56 179 ASP B C 1
ATOM 3687 O O . ASP B 1 179 ? -6.953 -26.641 -6.008 1 96.56 179 ASP B O 1
ATOM 3691 N N . ARG B 1 180 ? -5.711 -28.281 -6.852 1 94.25 180 ARG B N 1
ATOM 3692 C CA . ARG B 1 180 ? -6.004 -27.906 -8.227 1 94.25 180 ARG B CA 1
ATOM 3693 C C . ARG B 1 180 ? -7.344 -28.484 -8.68 1 94.25 180 ARG B C 1
ATOM 3695 O O . ARG B 1 180 ? -7.82 -28.172 -9.773 1 94.25 180 ARG B O 1
ATOM 3702 N N . GLU B 1 181 ? -8.031 -29.188 -7.836 1 93.12 181 GLU B N 1
ATOM 3703 C CA . GLU B 1 181 ? -9.219 -29.953 -8.203 1 93.12 181 GLU B CA 1
ATOM 3704 C C . GLU B 1 181 ? -10.266 -29.062 -8.867 1 93.12 181 GLU B C 1
ATOM 3706 O O . GLU B 1 181 ? -10.836 -29.422 -9.898 1 93.12 181 GLU B O 1
ATOM 3711 N N . PRO B 1 182 ? -10.484 -27.906 -8.391 1 91.38 182 PRO B N 1
ATOM 3712 C CA . PRO B 1 182 ? -11.508 -27.062 -9.031 1 91.38 182 PRO B CA 1
ATOM 3713 C C . PRO B 1 182 ? -11.156 -26.703 -10.469 1 91.38 182 PRO B C 1
ATOM 3715 O O . PRO B 1 182 ? -12.047 -26.484 -11.297 1 91.38 182 PRO B O 1
ATOM 3718 N N . TRP B 1 183 ? -9.891 -26.703 -10.828 1 90.19 183 TRP B N 1
ATOM 3719 C CA . TRP B 1 183 ? -9.453 -26.328 -12.156 1 90.19 183 TRP B CA 1
ATOM 3720 C C . TRP B 1 183 ? -9.344 -27.531 -13.07 1 90.19 183 TRP B C 1
ATOM 3722 O O . TRP B 1 183 ? -9.328 -27.406 -14.297 1 90.19 183 TRP B O 1
ATOM 3732 N N . VAL B 1 184 ? -9.25 -28.656 -12.469 1 90.06 184 VAL B N 1
ATOM 3733 C CA . VAL B 1 184 ? -9.141 -29.891 -13.242 1 90.06 184 VAL B CA 1
ATOM 3734 C C . VAL B 1 184 ? -10.531 -30.406 -13.594 1 90.06 184 VAL B C 1
ATOM 3736 O O . VAL B 1 184 ? -10.781 -30.812 -14.734 1 90.06 184 VAL B O 1
ATOM 3739 N N . ASN B 1 185 ? -11.406 -30.391 -12.617 1 82.56 185 ASN B N 1
ATOM 3740 C CA . ASN B 1 185 ? -12.773 -30.844 -12.82 1 82.56 185 ASN B CA 1
ATOM 3741 C C . ASN B 1 185 ? -13.75 -29.672 -12.914 1 82.56 185 ASN B C 1
ATOM 3743 O O . ASN B 1 185 ? -14.664 -29.562 -12.094 1 82.56 185 ASN B O 1
ATOM 3747 N N . SER B 1 186 ? -13.578 -28.875 -14 1 69.81 186 SER B N 1
ATOM 3748 C CA . SER B 1 186 ? -14.312 -27.625 -14.109 1 69.81 186 SER B CA 1
ATOM 3749 C C . SER B 1 186 ? -15.805 -27.875 -14.312 1 69.81 186 SER B C 1
ATOM 3751 O O . SER B 1 186 ? -16.203 -28.906 -14.859 1 69.81 186 SER B O 1
ATOM 3753 N N . ALA B 1 187 ? -16.562 -26.953 -13.852 1 63.31 187 ALA B N 1
ATOM 3754 C CA . ALA B 1 187 ? -18.016 -27.016 -13.859 1 63.31 187 ALA B CA 1
ATOM 3755 C C . ALA B 1 187 ? -18.562 -27.031 -15.289 1 63.31 187 ALA B C 1
ATOM 3757 O O . ALA B 1 187 ? -19.656 -27.531 -15.539 1 63.31 187 ALA B O 1
ATOM 3758 N N . ASP B 1 188 ? -17.781 -26.453 -16.094 1 64.69 188 ASP B N 1
ATOM 3759 C CA . ASP B 1 188 ? -18.281 -26.375 -17.453 1 64.69 188 ASP B CA 1
ATOM 3760 C C . ASP B 1 188 ? -18.094 -27.703 -18.188 1 64.69 188 ASP B C 1
ATOM 3762 O O . ASP B 1 188 ? -18.375 -27.797 -19.375 1 64.69 188 ASP B O 1
ATOM 3766 N N . GLY B 1 189 ? -17.516 -28.625 -17.5 1 68.31 189 GLY B N 1
ATOM 3767 C CA . GLY B 1 189 ? -17.391 -29.953 -18.078 1 68.31 189 GLY B CA 1
ATOM 3768 C C . GLY B 1 189 ? -16.031 -30.219 -18.703 1 68.31 189 GLY B C 1
ATOM 3769 O O . GLY B 1 189 ? -15.68 -31.359 -19 1 68.31 189 GLY B O 1
ATOM 3770 N N . ARG B 1 190 ? -15.273 -29.109 -19 1 70.56 190 ARG B N 1
ATOM 3771 C CA . ARG B 1 190 ? -13.93 -29.328 -19.531 1 70.56 190 ARG B CA 1
ATOM 3772 C C . ARG B 1 190 ? -13 -29.891 -18.469 1 70.56 190 ARG B C 1
ATOM 3774 O O . ARG B 1 190 ? -12.969 -29.406 -17.328 1 70.56 190 ARG B O 1
ATOM 3781 N N . ILE B 1 191 ? -12.359 -30.969 -18.844 1 77.69 191 ILE B N 1
ATOM 3782 C CA . ILE B 1 191 ? -11.469 -31.625 -17.891 1 77.69 191 ILE B CA 1
ATOM 3783 C C . ILE B 1 191 ? -10.031 -31.156 -18.125 1 77.69 191 ILE B C 1
ATOM 3785 O O . ILE B 1 191 ? -9.555 -31.156 -19.266 1 77.69 191 ILE B O 1
ATOM 3789 N N . ASP B 1 192 ? -9.391 -30.625 -17.125 1 84.5 192 ASP B N 1
ATOM 3790 C CA . ASP B 1 192 ? -7.992 -30.203 -17.062 1 84.5 192 ASP B CA 1
ATOM 3791 C C . ASP B 1 192 ? -7.695 -29.109 -18.078 1 84.5 192 ASP B C 1
ATOM 3793 O O . ASP B 1 192 ? -6.855 -29.297 -18.969 1 84.5 192 ASP B O 1
ATOM 3797 N N . ARG B 1 193 ? -8.266 -28.016 -17.922 1 81.94 193 ARG B N 1
ATOM 3798 C CA . ARG B 1 193 ? -8.094 -26.859 -18.781 1 81.94 193 ARG B CA 1
ATOM 3799 C C . ARG B 1 193 ? -6.641 -26.391 -18.812 1 81.94 193 ARG B C 1
ATOM 3801 O O . ARG B 1 193 ? -6.195 -25.766 -19.766 1 81.94 193 ARG B O 1
ATOM 3808 N N . GLN B 1 194 ? -5.887 -26.812 -17.891 1 87.69 194 GLN B N 1
ATOM 3809 C CA . GLN B 1 194 ? -4.496 -26.375 -17.797 1 87.69 194 GLN B CA 1
ATOM 3810 C C . GLN B 1 194 ? -3.561 -27.359 -18.484 1 87.69 194 GLN B C 1
ATOM 3812 O O . GLN B 1 194 ? -2.375 -27.078 -18.672 1 87.69 194 GLN B O 1
ATOM 3817 N N . LEU B 1 195 ? -4.109 -28.5 -18.859 1 90.5 195 LEU B N 1
ATOM 3818 C CA . LEU B 1 195 ? -3.359 -29.516 -19.609 1 90.5 195 LEU B CA 1
ATOM 3819 C C . LEU B 1 195 ? -2.094 -29.906 -18.844 1 90.5 195 LEU B C 1
ATOM 3821 O O . LEU B 1 195 ? -1.005 -29.922 -19.422 1 90.5 195 LEU B O 1
ATOM 3825 N N . MET B 1 196 ? -2.262 -30.141 -17.594 1 92.31 196 MET B N 1
ATOM 3826 C CA . MET B 1 196 ? -1.137 -30.531 -16.75 1 92.31 196 MET B CA 1
ATOM 3827 C C . MET B 1 196 ? -1.145 -32.031 -16.516 1 92.31 196 MET B C 1
ATOM 3829 O O . MET B 1 196 ? -0.141 -32.625 -16.078 1 92.31 196 MET B O 1
ATOM 3833 N N . PHE B 1 197 ? -2.268 -32.625 -16.75 1 90.75 197 PHE B N 1
ATOM 3834 C CA . PHE B 1 197 ? -2.404 -34.062 -16.703 1 90.75 197 PHE B CA 1
ATOM 3835 C C . PHE B 1 197 ? -1.946 -34.625 -15.359 1 90.75 197 PHE B C 1
ATOM 3837 O O . PHE B 1 197 ? -2.348 -34.094 -14.305 1 90.75 197 PHE B O 1
ATOM 3844 N N . ASP B 1 198 ? -1.244 -35.656 -15.289 1 90.75 198 ASP B N 1
ATOM 3845 C CA . ASP B 1 198 ? -0.762 -36.219 -14.039 1 90.75 198 ASP B CA 1
ATOM 3846 C C . ASP B 1 198 ? 0.716 -35.906 -13.82 1 90.75 198 ASP B C 1
ATOM 3848 O O . ASP B 1 198 ? 1.389 -36.562 -13.023 1 90.75 198 ASP B O 1
ATOM 3852 N N . PHE B 1 199 ? 1.143 -34.844 -14.562 1 92.94 199 PHE B N 1
ATOM 3853 C CA . PHE B 1 199 ? 2.541 -34.469 -14.445 1 92.94 199 PHE B CA 1
ATOM 3854 C C . PHE B 1 199 ? 2.773 -33.656 -13.18 1 92.94 199 PHE B C 1
ATOM 3856 O O . PHE B 1 199 ? 3.893 -33.594 -12.664 1 92.94 199 PHE B O 1
ATOM 3863 N N . VAL B 1 200 ? 1.662 -32.969 -12.758 1 92.81 200 VAL B N 1
ATOM 3864 C CA . VAL B 1 200 ? 1.706 -32.062 -11.602 1 92.81 200 VAL B CA 1
ATOM 3865 C C . VAL B 1 200 ? 0.765 -32.594 -10.516 1 92.81 200 VAL B C 1
ATOM 3867 O O . VAL B 1 200 ? -0.349 -33.031 -10.805 1 92.81 200 VAL B O 1
ATOM 3870 N N . GLU B 1 201 ? 1.201 -32.562 -9.352 1 94.06 201 GLU B N 1
ATOM 3871 C CA . GLU B 1 201 ? 0.379 -33.031 -8.25 1 94.06 201 GLU B CA 1
ATOM 3872 C C . GLU B 1 201 ? -0.935 -32.281 -8.156 1 94.06 201 GLU B C 1
ATOM 3874 O O . GLU B 1 201 ? -0.976 -31.078 -8.422 1 94.06 201 GLU B O 1
ATOM 3879 N N . MET B 1 202 ? -1.954 -32.969 -7.754 1 94.44 202 MET B N 1
ATOM 3880 C CA . MET B 1 202 ? -3.273 -32.375 -7.586 1 94.44 202 MET B CA 1
ATOM 3881 C C . MET B 1 202 ? -3.33 -31.516 -6.32 1 94.44 202 MET B C 1
ATOM 3883 O O . MET B 1 202 ? -3.918 -30.438 -6.32 1 94.44 202 MET B O 1
ATOM 3887 N N . ASP B 1 203 ? -2.705 -32 -5.309 1 97.12 203 ASP B N 1
ATOM 3888 C CA . ASP B 1 203 ? -2.699 -31.406 -3.979 1 97.12 203 ASP B CA 1
ATOM 3889 C C . ASP B 1 203 ? -1.271 -31.156 -3.5 1 97.12 203 ASP B C 1
ATOM 3891 O O . ASP B 1 203 ? -0.487 -32.094 -3.34 1 97.12 203 ASP B O 1
ATOM 3895 N N . PHE B 1 204 ? -0.949 -29.875 -3.23 1 98.06 204 PHE B N 1
ATOM 3896 C CA . PHE B 1 204 ? 0.419 -29.5 -2.893 1 98.06 204 PHE B CA 1
ATOM 3897 C C . PHE B 1 204 ? 0.625 -29.5 -1.382 1 98.06 204 PHE B C 1
ATOM 3899 O O . PHE B 1 204 ? 1.698 -29.141 -0.895 1 98.06 204 PHE B O 1
ATOM 3906 N N . SER B 1 205 ? -0.373 -29.906 -0.568 1 98.25 205 SER B N 1
ATOM 3907 C CA . SER B 1 205 ? -0.31 -29.828 0.887 1 98.25 205 SER B CA 1
ATOM 3908 C C . SER B 1 205 ? 0.92 -30.547 1.429 1 98.25 205 SER B C 1
ATOM 3910 O O . SER B 1 205 ? 1.679 -29.984 2.221 1 98.25 205 SER B O 1
ATOM 3912 N N . ASN B 1 206 ? 1.111 -31.734 0.955 1 97.94 206 ASN B N 1
ATOM 3913 C CA . ASN B 1 206 ? 2.229 -32.531 1.471 1 97.94 206 ASN B CA 1
ATOM 3914 C C . ASN B 1 206 ? 3.57 -31.922 1.047 1 97.94 206 ASN B C 1
ATOM 3916 O O . ASN B 1 206 ? 4.523 -31.922 1.826 1 97.94 206 ASN B O 1
ATOM 3920 N N . ARG B 1 207 ? 3.652 -31.484 -0.144 1 97.81 207 ARG B N 1
ATOM 3921 C CA . ARG B 1 207 ? 4.883 -30.859 -0.617 1 97.81 207 ARG B CA 1
ATOM 3922 C C . ARG B 1 207 ? 5.234 -29.641 0.232 1 97.81 207 ARG B C 1
ATOM 3924 O O . ARG B 1 207 ? 6.391 -29.469 0.621 1 97.81 207 ARG B O 1
ATOM 3931 N N . ILE B 1 208 ? 4.258 -28.781 0.501 1 98.31 208 ILE B N 1
ATOM 3932 C CA . ILE B 1 208 ? 4.469 -27.578 1.305 1 98.31 208 ILE B CA 1
ATOM 3933 C C . ILE B 1 208 ? 4.902 -27.969 2.715 1 98.31 208 ILE B C 1
ATOM 3935 O O . ILE B 1 208 ? 5.863 -27.422 3.254 1 98.31 208 ILE B O 1
ATOM 3939 N N . LYS B 1 209 ? 4.238 -28.938 3.271 1 97.81 209 LYS B N 1
ATOM 3940 C CA . LYS B 1 209 ? 4.59 -29.406 4.605 1 97.81 209 LYS B CA 1
ATOM 3941 C C . LYS B 1 209 ? 6.035 -29.906 4.648 1 97.81 209 LYS B C 1
ATOM 3943 O O . LYS B 1 209 ? 6.773 -29.594 5.582 1 97.81 209 LYS B O 1
ATOM 3948 N N . ASP B 1 210 ? 6.367 -30.703 3.666 1 97.69 210 ASP B N 1
ATOM 3949 C CA . ASP B 1 210 ? 7.727 -31.219 3.578 1 97.69 210 ASP B CA 1
ATOM 3950 C C . ASP B 1 210 ? 8.75 -30.094 3.518 1 97.69 210 ASP B C 1
ATOM 3952 O O . ASP B 1 210 ? 9.781 -30.141 4.195 1 97.69 210 ASP B O 1
ATOM 3956 N N . LYS B 1 211 ? 8.453 -29.094 2.701 1 97.62 211 LYS B N 1
ATOM 3957 C CA . LYS B 1 211 ? 9.352 -27.953 2.592 1 97.62 211 LYS B CA 1
ATOM 3958 C C . LYS B 1 211 ? 9.469 -27.219 3.924 1 97.62 211 LYS B C 1
ATOM 3960 O O . LYS B 1 211 ? 10.562 -26.781 4.301 1 97.62 211 LYS B O 1
ATOM 3965 N N . MET B 1 212 ? 8.367 -27.031 4.629 1 97.88 212 MET B N 1
ATOM 3966 C CA . MET B 1 212 ? 8.367 -26.359 5.926 1 97.88 212 MET B CA 1
ATOM 3967 C C . MET B 1 212 ? 9.242 -27.109 6.926 1 97.88 212 MET B C 1
ATOM 3969 O O . MET B 1 212 ? 9.977 -26.5 7.703 1 97.88 212 MET B O 1
ATOM 3973 N N . GLU B 1 213 ? 9.219 -28.375 6.855 1 97.31 213 GLU B N 1
ATOM 3974 C CA . GLU B 1 213 ? 9.953 -29.219 7.797 1 97.31 213 GLU B CA 1
ATOM 3975 C C . GLU B 1 213 ? 11.445 -29.25 7.457 1 97.31 213 GLU B C 1
ATOM 3977 O O . GLU B 1 213 ? 12.289 -29.344 8.352 1 97.31 213 GLU B O 1
ATOM 3982 N N . GLN B 1 214 ? 11.742 -29.125 6.223 1 96.81 214 GLN B N 1
ATOM 3983 C CA . GLN B 1 214 ? 13.109 -29.344 5.777 1 96.81 214 GLN B CA 1
ATOM 3984 C C . GLN B 1 214 ? 13.891 -28.047 5.699 1 96.81 214 GLN B C 1
ATOM 3986 O O . GLN B 1 214 ? 15.117 -28.047 5.609 1 96.81 214 GLN B O 1
ATOM 3991 N N . SER B 1 215 ? 13.133 -26.984 5.727 1 95.56 215 SER B N 1
ATOM 3992 C CA . SER B 1 215 ? 13.789 -25.703 5.52 1 95.56 215 SER B CA 1
ATOM 3993 C C . SER B 1 215 ? 14 -24.969 6.84 1 95.56 215 SER B C 1
ATOM 3995 O O . SER B 1 215 ? 13.258 -25.188 7.805 1 95.56 215 SER B O 1
ATOM 3997 N N . ASN B 1 216 ? 15.109 -24.203 6.883 1 94.69 216 ASN B N 1
ATOM 3998 C C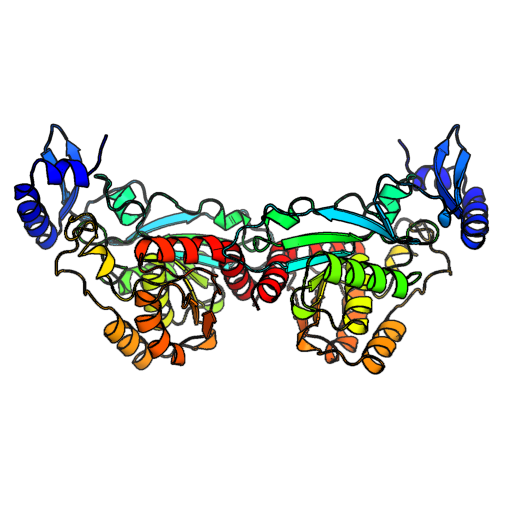A . ASN B 1 216 ? 15.367 -23.328 8.016 1 94.69 216 ASN B CA 1
ATOM 3999 C C . ASN B 1 216 ? 14.914 -21.891 7.727 1 94.69 216 ASN B C 1
ATOM 4001 O O . ASN B 1 216 ? 15.742 -20.984 7.602 1 94.69 216 ASN B O 1
ATOM 4005 N N . TYR B 1 217 ? 13.625 -21.672 7.621 1 96.75 217 TYR B N 1
ATOM 4006 C CA . TYR B 1 217 ? 13.094 -20.344 7.328 1 96.75 217 TYR B CA 1
ATOM 4007 C C . TYR B 1 217 ? 12.453 -19.719 8.562 1 96.75 217 TYR B C 1
ATOM 4009 O O . TYR B 1 217 ? 12.18 -20.422 9.547 1 96.75 217 TYR B O 1
ATOM 4017 N N . GLU B 1 218 ? 12.312 -18.453 8.609 1 96.75 218 GLU B N 1
ATOM 4018 C CA . GLU B 1 218 ? 11.57 -17.75 9.648 1 96.75 218 GLU B CA 1
ATOM 4019 C C . GLU B 1 218 ? 10.102 -17.594 9.266 1 96.75 218 GLU B C 1
ATOM 4021 O O . GLU B 1 218 ? 9.773 -16.891 8.305 1 96.75 218 GLU B O 1
ATOM 4026 N N . LEU B 1 219 ? 9.25 -18.188 10.008 1 95.81 219 LEU B N 1
ATOM 4027 C CA . LEU B 1 219 ? 7.844 -18.234 9.633 1 95.81 219 LEU B CA 1
ATOM 4028 C C . LEU B 1 219 ? 7.262 -16.828 9.539 1 95.81 219 LEU B C 1
ATOM 4030 O O . LEU B 1 219 ? 6.324 -16.594 8.781 1 95.81 219 LEU B O 1
ATOM 4034 N N . GLU B 1 220 ? 7.848 -15.844 10.297 1 94.56 220 GLU B N 1
ATOM 4035 C CA . GLU B 1 220 ? 7.363 -14.469 10.289 1 94.56 220 GLU B CA 1
ATOM 4036 C C . GLU B 1 220 ? 7.637 -13.789 8.953 1 94.56 220 GLU B C 1
ATOM 4038 O O . GLU B 1 220 ? 7.059 -12.742 8.648 1 94.56 220 GLU B O 1
ATOM 4043 N N . ASN B 1 221 ? 8.492 -14.43 8.148 1 96.38 221 ASN B N 1
ATOM 4044 C CA . ASN B 1 221 ? 8.844 -13.867 6.852 1 96.38 221 ASN B CA 1
ATOM 4045 C C . ASN B 1 221 ? 7.883 -14.328 5.758 1 96.38 221 ASN B C 1
ATOM 4047 O O . ASN B 1 221 ? 7.984 -13.883 4.613 1 96.38 221 ASN B O 1
ATOM 4051 N N . ILE B 1 222 ? 6.973 -15.18 6.137 1 98.69 222 ILE B N 1
ATOM 4052 C CA . ILE B 1 222 ? 6.016 -15.703 5.164 1 98.69 222 ILE B CA 1
ATOM 4053 C C . ILE B 1 222 ? 4.602 -15.289 5.559 1 98.69 222 ILE B C 1
ATOM 4055 O O . ILE B 1 222 ? 4.125 -15.633 6.645 1 98.69 222 ILE B O 1
ATOM 4059 N N . THR B 1 223 ? 3.992 -14.57 4.738 1 98.88 223 THR B N 1
ATOM 4060 C CA . THR B 1 223 ? 2.605 -14.172 4.961 1 98.88 223 THR B CA 1
ATOM 4061 C C . THR B 1 223 ? 1.708 -14.695 3.844 1 98.88 223 THR B C 1
ATOM 4063 O O . THR B 1 223 ? 2.012 -14.516 2.662 1 98.88 223 THR B O 1
ATOM 4066 N N . VAL B 1 224 ? 0.65 -15.359 4.188 1 98.94 224 VAL B N 1
ATOM 4067 C CA . VAL B 1 224 ? -0.331 -15.891 3.246 1 98.94 224 VAL B CA 1
ATOM 4068 C C . VAL B 1 224 ? -1.673 -15.188 3.449 1 98.94 224 VAL B C 1
ATOM 4070 O O . VAL B 1 224 ? -2.172 -15.102 4.574 1 98.94 224 VAL B O 1
ATOM 4073 N N . ILE B 1 225 ? -2.225 -14.648 2.391 1 98.94 225 ILE B N 1
ATOM 4074 C CA . ILE B 1 225 ? -3.574 -14.094 2.414 1 98.94 225 ILE B CA 1
ATOM 4075 C C . ILE B 1 225 ? -4.574 -15.156 1.956 1 98.94 225 ILE B C 1
ATOM 4077 O O . ILE B 1 225 ? -4.379 -15.789 0.92 1 98.94 225 ILE B O 1
ATOM 4081 N N . ALA B 1 226 ? -5.574 -15.375 2.666 1 98.81 226 ALA B N 1
ATOM 4082 C CA . ALA B 1 226 ? -6.652 -16.297 2.314 1 98.81 226 ALA B CA 1
ATOM 4083 C C . ALA B 1 226 ? -7.992 -15.797 2.838 1 98.81 226 ALA B C 1
ATOM 4085 O O . ALA B 1 226 ? -8.047 -14.828 3.607 1 98.81 226 ALA B O 1
ATOM 4086 N N . SER B 1 227 ? -9.023 -16.344 2.318 1 98.69 227 SER B N 1
ATOM 4087 C CA . SER B 1 227 ? -10.367 -16.016 2.789 1 98.69 227 SER B CA 1
ATOM 4088 C C . SER B 1 227 ? -11.156 -17.281 3.125 1 98.69 227 SER B C 1
ATOM 4090 O O . SER B 1 227 ? -11.133 -18.25 2.369 1 98.69 227 SER B O 1
ATOM 4092 N N . GLU B 1 228 ? -11.891 -17.281 4.211 1 98.19 228 GLU B N 1
ATOM 4093 C CA . GLU B 1 228 ? -12.773 -18.375 4.57 1 98.19 228 GLU B CA 1
ATOM 4094 C C . GLU B 1 228 ? -13.898 -18.547 3.551 1 98.19 228 GLU B C 1
ATOM 4096 O O . GLU B 1 228 ? -14.484 -19.625 3.432 1 98.19 228 GLU B O 1
ATOM 4101 N N . ALA B 1 229 ? -14.203 -17.453 2.885 1 98.06 229 ALA B N 1
ATOM 4102 C CA . ALA B 1 229 ? -15.234 -17.516 1.853 1 98.06 229 ALA B CA 1
ATOM 4103 C C . ALA B 1 229 ? -14.844 -18.5 0.75 1 98.06 229 ALA B C 1
ATOM 4105 O O . ALA B 1 229 ? -15.711 -19.094 0.111 1 98.06 229 ALA B O 1
ATOM 4106 N N . ASN B 1 230 ? -13.539 -18.609 0.445 1 97.88 230 ASN B N 1
ATOM 4107 C CA . ASN B 1 230 ? -13.055 -19.641 -0.469 1 97.88 230 ASN B CA 1
ATOM 4108 C C . ASN B 1 230 ? -12.844 -20.969 0.249 1 97.88 230 ASN B C 1
ATOM 4110 O O . ASN B 1 230 ? -11.703 -21.344 0.521 1 97.88 230 ASN B O 1
ATOM 4114 N N . LYS B 1 231 ? -13.859 -21.641 0.49 1 97.06 231 LYS B N 1
ATOM 4115 C CA . LYS B 1 231 ? -13.906 -22.797 1.387 1 97.06 231 LYS B CA 1
ATOM 4116 C C . LYS B 1 231 ? -12.898 -23.859 0.975 1 97.06 231 LYS B C 1
ATOM 4118 O O . LYS B 1 231 ? -12.102 -24.328 1.798 1 97.06 231 LYS B O 1
ATOM 4123 N N . LYS B 1 232 ? -12.852 -24.188 -0.258 1 95 232 LYS B N 1
ATOM 4124 C CA . LYS B 1 232 ? -11.992 -25.281 -0.738 1 95 232 LYS B CA 1
ATOM 4125 C C . LYS B 1 232 ? -10.516 -24.953 -0.523 1 95 232 LYS B C 1
ATOM 4127 O O . LYS B 1 232 ? -9.758 -25.781 -0.021 1 95 232 LYS B O 1
ATOM 4132 N N . MET B 1 233 ? -10.102 -23.75 -0.829 1 97.25 233 MET B N 1
ATOM 4133 C CA . MET B 1 233 ? -8.703 -23.391 -0.673 1 97.25 233 MET B CA 1
ATOM 4134 C C . MET B 1 233 ? -8.352 -23.172 0.797 1 97.25 233 MET B C 1
ATOM 4136 O O . MET B 1 233 ? -7.281 -23.578 1.25 1 97.25 233 MET B O 1
ATOM 4140 N N . TYR B 1 234 ? -9.281 -22.562 1.479 1 98.19 234 TYR B N 1
ATOM 4141 C CA . TYR B 1 234 ? -9.023 -22.281 2.885 1 98.19 234 TYR B CA 1
ATOM 4142 C C . TYR B 1 234 ? -8.836 -23.562 3.68 1 98.19 234 TYR B C 1
ATOM 4144 O O . TYR B 1 234 ? -8 -23.625 4.586 1 98.19 234 TYR B O 1
ATOM 4152 N N . GLU B 1 235 ? -9.578 -24.547 3.352 1 97.88 235 GLU B N 1
ATOM 4153 C CA . GLU B 1 235 ? -9.477 -25.828 4.027 1 97.88 235 GLU B CA 1
ATOM 4154 C C . GLU B 1 235 ? -8.086 -26.438 3.85 1 97.88 235 GLU B C 1
ATOM 4156 O O . GLU B 1 235 ? -7.633 -27.219 4.691 1 97.88 235 GLU B O 1
ATOM 4161 N N . LYS B 1 236 ? -7.457 -26.125 2.771 1 98.25 236 LYS B N 1
ATOM 4162 C CA . LYS B 1 236 ? -6.109 -26.625 2.508 1 98.25 236 LYS B CA 1
ATOM 4163 C C . LYS B 1 236 ? -5.051 -25.703 3.115 1 98.25 236 LYS B C 1
ATOM 4165 O O . LYS B 1 236 ? -4.008 -26.172 3.574 1 98.25 236 LYS B O 1
ATOM 4170 N N . ILE B 1 237 ? -5.289 -24.453 3.211 1 98.62 237 ILE B N 1
ATOM 4171 C CA . ILE B 1 237 ? -4.316 -23.453 3.646 1 98.62 237 ILE B CA 1
ATOM 4172 C C . ILE B 1 237 ? -4.242 -23.438 5.172 1 98.62 237 ILE B C 1
ATOM 4174 O O . ILE B 1 237 ? -3.154 -23.406 5.746 1 98.62 237 ILE B O 1
ATOM 4178 N N . TYR B 1 238 ? -5.379 -23.516 5.809 1 98.62 238 TYR B N 1
ATOM 4179 C CA . TYR B 1 238 ? -5.477 -23.297 7.246 1 98.62 238 TYR B CA 1
ATOM 4180 C C . TYR B 1 238 ? -4.656 -24.328 8.016 1 98.62 238 TYR B C 1
ATOM 4182 O O . TYR B 1 238 ? -3.939 -23.969 8.953 1 98.62 238 TYR B O 1
ATOM 4190 N N . PRO B 1 239 ? -4.633 -25.578 7.641 1 98.31 239 PRO B N 1
ATOM 4191 C CA . PRO B 1 239 ? -3.844 -26.562 8.383 1 98.31 239 PRO B CA 1
ATOM 4192 C C . PRO B 1 239 ? -2.342 -26.297 8.289 1 98.31 239 PRO B C 1
ATOM 4194 O O . PRO B 1 239 ? -1.571 -26.828 9.102 1 98.31 239 PRO B O 1
ATOM 4197 N N . LEU B 1 240 ? -1.954 -25.516 7.285 1 98.31 240 LEU B N 1
ATOM 4198 C CA . LEU B 1 240 ? -0.542 -25.219 7.082 1 98.31 240 LEU B CA 1
ATOM 4199 C C . LEU B 1 240 ? -0.15 -23.938 7.812 1 98.31 240 LEU B C 1
ATOM 4201 O O . LEU B 1 240 ? 1.021 -23.547 7.809 1 98.31 240 LEU B O 1
ATOM 4205 N N . SER B 1 241 ? -1.062 -23.297 8.531 1 97.81 241 SER B N 1
ATOM 4206 C CA . SER B 1 241 ? -0.912 -21.922 8.992 1 97.81 241 SER B CA 1
ATOM 4207 C C . SER B 1 241 ? 0.028 -21.844 10.188 1 97.81 241 SER B C 1
ATOM 4209 O O . SER B 1 241 ? 0.391 -20.734 10.625 1 97.81 241 SER B O 1
ATOM 4211 N N . ASN B 1 242 ? 0.509 -22.938 10.727 1 96.62 242 ASN B N 1
ATOM 4212 C CA . ASN B 1 242 ? 1.547 -22.922 11.75 1 96.62 242 ASN B CA 1
ATOM 4213 C C . ASN B 1 242 ? 2.912 -22.578 11.156 1 96.62 242 ASN B C 1
ATOM 4215 O O . ASN B 1 242 ? 3.848 -22.25 11.891 1 96.62 242 ASN B O 1
ATOM 4219 N N . GLY B 1 243 ? 2.963 -22.656 9.844 1 97.62 243 GLY B N 1
ATOM 4220 C CA . GLY B 1 243 ? 4.242 -22.438 9.188 1 97.62 243 GLY B CA 1
ATOM 4221 C C . GLY B 1 243 ? 4.375 -21.047 8.594 1 97.62 243 GLY B C 1
ATOM 4222 O O . GLY B 1 243 ? 5.371 -20.734 7.93 1 97.62 243 GLY B O 1
ATOM 4223 N N . PHE B 1 244 ? 3.418 -20.172 8.758 1 98.56 244 PHE B N 1
ATOM 4224 C CA . PHE B 1 244 ? 3.465 -18.812 8.219 1 98.56 244 PHE B CA 1
ATOM 4225 C C . PHE B 1 244 ? 2.443 -17.922 8.914 1 98.56 244 PHE B C 1
ATOM 4227 O O . PHE B 1 244 ? 1.624 -18.406 9.703 1 98.56 244 PHE B O 1
ATOM 4234 N N . THR B 1 245 ? 2.516 -16.625 8.711 1 98.44 245 THR B N 1
ATOM 4235 C CA . THR B 1 245 ? 1.489 -15.688 9.156 1 98.44 245 THR B CA 1
ATOM 4236 C C . THR B 1 245 ? 0.291 -15.711 8.211 1 98.44 245 THR B C 1
ATOM 4238 O O . THR B 1 245 ? 0.439 -15.484 7.008 1 98.44 245 THR B O 1
ATOM 4241 N N . LEU B 1 246 ? -0.853 -16.078 8.734 1 98.56 246 LEU B N 1
ATOM 4242 C CA . LEU B 1 246 ? -2.072 -16.109 7.934 1 98.56 246 LEU B CA 1
ATOM 4243 C C . LEU B 1 246 ? -2.867 -14.82 8.094 1 98.56 246 LEU B C 1
ATOM 4245 O O . LEU B 1 246 ? -3.258 -14.461 9.203 1 98.56 246 LEU B O 1
ATOM 4249 N N . LYS B 1 247 ? -3.033 -14.047 7.035 1 98.56 247 LYS B N 1
ATOM 4250 C CA . LYS B 1 247 ? -3.912 -12.883 6.984 1 98.56 247 LYS B CA 1
ATOM 4251 C C . LYS B 1 247 ? -5.254 -13.234 6.348 1 98.56 247 LYS B C 1
ATOM 4253 O O . LYS B 1 247 ? -5.324 -13.508 5.148 1 98.56 247 LYS B O 1
ATOM 4258 N N . LYS B 1 248 ? -6.266 -13.203 7.125 1 97.94 248 LYS B N 1
ATOM 4259 C CA . LYS B 1 248 ? -7.59 -13.594 6.648 1 97.94 248 LYS B CA 1
ATOM 4260 C C . LYS B 1 248 ? -8.344 -12.391 6.086 1 97.94 248 LYS B C 1
ATOM 4262 O O . LYS B 1 248 ? -8.539 -11.391 6.781 1 97.94 248 LYS B O 1
ATOM 4267 N N . LEU B 1 249 ? -8.695 -12.445 4.836 1 98.25 249 LEU B N 1
ATOM 4268 C CA . LEU B 1 249 ? -9.57 -11.453 4.223 1 98.25 249 LEU B CA 1
ATOM 4269 C C . LEU B 1 249 ? -11.039 -11.789 4.477 1 98.25 249 LEU B C 1
ATOM 4271 O O . LEU B 1 249 ? -11.492 -12.883 4.125 1 98.25 249 LEU B O 1
ATOM 4275 N N . GLU B 1 250 ? -11.734 -10.891 5.027 1 96.94 250 GLU B N 1
ATOM 4276 C CA . GLU B 1 250 ? -13.164 -11.094 5.254 1 96.94 250 GLU B CA 1
ATOM 4277 C C . GLU B 1 250 ? -13.977 -10.672 4.035 1 96.94 250 GLU B C 1
ATOM 4279 O O . GLU B 1 250 ? -13.992 -9.492 3.674 1 96.94 250 GLU B O 1
ATOM 4284 N N . LEU B 1 251 ? -14.562 -11.625 3.402 1 97.56 251 LEU B N 1
ATOM 4285 C CA . LEU B 1 251 ? -15.492 -11.391 2.305 1 97.56 251 LEU B CA 1
ATOM 4286 C C . LEU B 1 251 ? -16.922 -11.773 2.701 1 97.56 251 LEU B C 1
ATOM 4288 O O . LEU B 1 251 ? -17.156 -12.891 3.172 1 97.56 251 LEU B O 1
ATOM 4292 N N . MET B 1 252 ? -17.812 -10.867 2.496 1 97.19 252 MET B N 1
ATOM 4293 C CA . MET B 1 252 ? -19.219 -11.125 2.826 1 97.19 252 MET B CA 1
ATOM 4294 C C . MET B 1 252 ? -19.953 -11.758 1.647 1 97.19 252 MET B C 1
ATOM 4296 O O . MET B 1 252 ? -20.844 -11.156 1.066 1 97.19 252 MET B O 1
ATOM 4300 N N . ILE B 1 253 ? -19.594 -12.977 1.441 1 96.88 253 ILE B N 1
ATOM 4301 C CA . ILE B 1 253 ? -20.188 -13.758 0.357 1 96.88 253 ILE B CA 1
ATOM 4302 C C . ILE B 1 253 ? -20.25 -15.227 0.749 1 96.88 253 ILE B C 1
ATOM 4304 O O . ILE B 1 253 ? -19.312 -15.75 1.375 1 96.88 253 ILE B O 1
ATOM 4308 N N . ASP B 1 254 ? -21.344 -15.875 0.483 1 95.25 254 ASP B N 1
ATOM 4309 C CA . ASP B 1 254 ? -21.516 -17.312 0.653 1 95.25 254 ASP B CA 1
ATOM 4310 C C . ASP B 1 254 ? -21.797 -18 -0.683 1 95.25 254 ASP B C 1
ATOM 4312 O O . ASP B 1 254 ? -22.906 -17.859 -1.23 1 95.25 254 ASP B O 1
ATOM 4316 N N . SER B 1 255 ? -20.766 -18.594 -1.236 1 94.12 255 SER B N 1
ATOM 4317 C CA . SER B 1 255 ? -20.875 -19.234 -2.547 1 94.12 255 SER B CA 1
ATOM 4318 C C . SER B 1 255 ? -20.047 -20.516 -2.609 1 94.12 255 SER B C 1
ATOM 4320 O O . SER B 1 255 ? -19.031 -20.641 -1.916 1 94.12 255 SER B O 1
ATOM 4322 N N . GLU B 1 256 ? -20.469 -21.453 -3.422 1 91.31 256 GLU B N 1
ATOM 4323 C CA . GLU B 1 256 ? -19.719 -22.688 -3.643 1 91.31 256 GLU B CA 1
ATOM 4324 C C . GLU B 1 256 ? -18.844 -22.578 -4.887 1 91.31 256 GLU B C 1
ATOM 4326 O O . GLU B 1 256 ? -18.109 -23.516 -5.211 1 91.31 256 GLU B O 1
ATOM 4331 N N . ASN B 1 257 ? -18.906 -21.438 -5.543 1 92.75 257 ASN B N 1
ATOM 4332 C CA . ASN B 1 257 ? -18.094 -21.203 -6.734 1 92.75 257 ASN B CA 1
ATOM 4333 C C . ASN B 1 257 ? -16.641 -20.906 -6.379 1 92.75 257 ASN B C 1
ATOM 4335 O O . ASN B 1 257 ? -16.234 -19.734 -6.336 1 92.75 257 ASN B O 1
ATOM 4339 N N . THR B 1 258 ? -15.859 -21.938 -6.262 1 93.81 258 THR B N 1
ATOM 4340 C CA . THR B 1 258 ? -14.484 -21.828 -5.797 1 93.81 258 THR B CA 1
ATOM 4341 C C . THR B 1 258 ? -13.688 -20.875 -6.691 1 93.81 258 THR B C 1
ATOM 4343 O O . THR B 1 258 ? -12.961 -20.016 -6.195 1 93.81 258 THR B O 1
ATOM 4346 N N . ILE B 1 259 ? -13.773 -21 -7.977 1 93.19 259 ILE B N 1
ATOM 4347 C CA . ILE B 1 259 ? -12.984 -20.219 -8.922 1 93.19 259 ILE B CA 1
ATOM 4348 C C . ILE B 1 259 ? -13.398 -18.75 -8.852 1 93.19 259 ILE B C 1
ATOM 4350 O O . ILE B 1 259 ? -12.547 -17.859 -8.867 1 93.19 259 ILE B O 1
ATOM 4354 N N . GLY B 1 260 ? -14.711 -18.547 -8.766 1 94.56 260 GLY B N 1
ATOM 4355 C CA . GLY B 1 260 ? -15.195 -17.172 -8.609 1 94.56 260 GLY B CA 1
ATOM 4356 C C . GLY B 1 260 ? -14.703 -16.5 -7.348 1 94.56 260 GLY B C 1
ATOM 4357 O O . GLY B 1 260 ? -14.219 -15.375 -7.387 1 94.56 260 GLY B O 1
ATOM 4358 N N . ILE B 1 261 ? -14.797 -17.219 -6.199 1 97.19 261 ILE B N 1
ATOM 4359 C CA . ILE B 1 261 ? -14.391 -16.656 -4.914 1 97.19 261 ILE B CA 1
ATOM 4360 C C . ILE B 1 261 ? -12.875 -16.5 -4.879 1 97.19 261 ILE B C 1
ATOM 4362 O O . ILE B 1 261 ? -12.352 -15.547 -4.285 1 97.19 261 ILE B O 1
ATOM 4366 N N . HIS B 1 262 ? -12.188 -17.422 -5.559 1 97.25 262 HIS B N 1
ATOM 4367 C CA . HIS B 1 262 ? -10.742 -17.297 -5.734 1 97.25 262 HIS B CA 1
ATOM 4368 C C . HIS B 1 262 ? -10.367 -15.969 -6.375 1 97.25 262 HIS B C 1
ATOM 4370 O O . HIS B 1 262 ? -9.523 -15.242 -5.852 1 97.25 262 HIS B O 1
ATOM 4376 N N . GLY B 1 263 ? -11.008 -15.641 -7.453 1 96.88 263 GLY B N 1
ATOM 4377 C CA . GLY B 1 263 ? -10.789 -14.367 -8.117 1 96.88 263 GLY B CA 1
ATOM 4378 C C . GLY B 1 263 ? -11.102 -13.172 -7.238 1 96.88 263 GLY B C 1
ATOM 4379 O O . GLY B 1 263 ? -10.336 -12.211 -7.199 1 96.88 263 GLY B O 1
ATOM 4380 N N . LEU B 1 264 ? -12.227 -13.234 -6.488 1 97.69 264 LEU B N 1
ATOM 4381 C CA . LEU B 1 264 ? -12.641 -12.148 -5.609 1 97.69 264 LEU B CA 1
ATOM 4382 C C . LEU B 1 264 ? -11.641 -11.953 -4.473 1 97.69 264 LEU B C 1
ATOM 4384 O O . LEU B 1 264 ? -11.352 -10.82 -4.086 1 97.69 264 LEU B O 1
ATOM 4388 N N . THR B 1 265 ? -11.117 -13.062 -3.939 1 98.25 265 THR B N 1
ATOM 4389 C CA . THR B 1 265 ? -10.141 -12.984 -2.859 1 98.25 265 THR B CA 1
ATOM 4390 C C . THR B 1 265 ? -8.898 -12.211 -3.311 1 98.25 265 THR B C 1
ATOM 4392 O O . THR B 1 265 ? -8.406 -11.344 -2.586 1 98.25 265 THR B O 1
ATOM 4395 N N . ILE B 1 266 ? -8.484 -12.484 -4.5 1 97.75 266 ILE B N 1
ATOM 4396 C CA . ILE B 1 266 ? -7.289 -11.844 -5.035 1 97.75 266 ILE B CA 1
ATOM 4397 C C . ILE B 1 266 ? -7.578 -10.375 -5.34 1 97.75 266 ILE B C 1
ATOM 4399 O O . ILE B 1 266 ? -6.824 -9.492 -4.934 1 97.75 266 ILE B O 1
ATOM 4403 N N . MET B 1 267 ? -8.695 -10.094 -5.926 1 96.88 267 MET B N 1
ATOM 4404 C CA . MET B 1 267 ? -9.016 -8.75 -6.402 1 96.88 267 MET B CA 1
ATOM 4405 C C . MET B 1 267 ? -9.312 -7.812 -5.234 1 96.88 267 MET B C 1
ATOM 4407 O O . MET B 1 267 ? -8.859 -6.668 -5.223 1 96.88 267 MET B O 1
ATOM 4411 N N . GLU B 1 268 ? -10 -8.297 -4.227 1 97.44 268 GLU B N 1
ATOM 4412 C CA . GLU B 1 268 ? -10.453 -7.438 -3.137 1 97.44 268 GLU B CA 1
ATOM 4413 C C . GLU B 1 268 ? -9.344 -7.23 -2.107 1 97.44 268 GLU B C 1
ATOM 4415 O O . GLU B 1 268 ? -9.469 -6.387 -1.219 1 97.44 268 GLU B O 1
ATOM 4420 N N . SER B 1 269 ? -8.227 -7.961 -2.295 1 97.81 269 SER B N 1
ATOM 4421 C CA . SER B 1 269 ? -7.145 -7.812 -1.324 1 97.81 269 SER B CA 1
ATOM 4422 C C . SER B 1 269 ? -5.949 -7.086 -1.933 1 97.81 269 SER B C 1
ATOM 4424 O O . SER B 1 269 ? -4.867 -7.062 -1.348 1 97.81 269 SER B O 1
ATOM 4426 N N . ILE B 1 270 ? -6.102 -6.465 -3.086 1 97.25 270 ILE B N 1
ATOM 4427 C CA . ILE B 1 270 ? -4.973 -5.883 -3.805 1 97.25 270 ILE B CA 1
ATOM 4428 C C . ILE B 1 270 ? -4.25 -4.879 -2.908 1 97.25 270 ILE B C 1
ATOM 4430 O O . ILE B 1 270 ? -3.02 -4.855 -2.861 1 97.25 270 ILE B O 1
ATOM 4434 N N . HIS B 1 271 ? -4.961 -4.035 -2.186 1 97.94 271 HIS B N 1
ATOM 4435 C CA . HIS B 1 271 ? -4.324 -3.021 -1.353 1 97.94 271 HIS B CA 1
ATOM 4436 C C . HIS B 1 271 ? -3.66 -3.648 -0.132 1 97.94 271 HIS B C 1
ATOM 4438 O O . HIS B 1 271 ? -2.646 -3.143 0.355 1 97.94 271 HIS B O 1
ATOM 4444 N N . LEU B 1 272 ? -4.234 -4.766 0.365 1 98.5 272 LEU B N 1
ATOM 4445 C CA . LEU B 1 272 ? -3.576 -5.508 1.431 1 98.5 272 LEU B CA 1
ATOM 4446 C C . LEU B 1 272 ? -2.285 -6.148 0.929 1 98.5 272 LEU B C 1
ATOM 4448 O O . LEU B 1 272 ? -1.267 -6.129 1.625 1 98.5 272 LEU B O 1
ATOM 4452 N N . GLN B 1 273 ? -2.322 -6.719 -0.263 1 98.62 273 GLN B N 1
ATOM 4453 C CA . GLN B 1 273 ? -1.137 -7.305 -0.882 1 98.62 273 GLN B CA 1
ATOM 4454 C C . GLN B 1 273 ? -0.006 -6.285 -0.976 1 98.62 273 GLN B C 1
ATOM 4456 O O . GLN B 1 273 ? 1.115 -6.551 -0.537 1 98.62 273 GLN B O 1
ATOM 4461 N N . LEU B 1 274 ? -0.32 -5.137 -1.479 1 98.44 274 LEU B N 1
ATOM 4462 C CA . LEU B 1 274 ? 0.671 -4.078 -1.642 1 98.44 274 LEU B CA 1
ATOM 4463 C C . LEU B 1 274 ? 1.183 -3.6 -0.286 1 98.44 274 LEU B C 1
ATOM 4465 O O . LEU B 1 274 ? 2.365 -3.283 -0.142 1 98.44 274 LEU B O 1
ATOM 4469 N N . ALA B 1 275 ? 0.265 -3.543 0.675 1 98.62 275 ALA B N 1
ATOM 4470 C CA . ALA B 1 275 ? 0.665 -3.145 2.023 1 98.62 275 ALA B CA 1
ATOM 4471 C C . ALA B 1 275 ? 1.708 -4.102 2.59 1 98.62 275 ALA B C 1
ATOM 4473 O O . ALA B 1 275 ? 2.727 -3.67 3.133 1 98.62 275 ALA B O 1
ATOM 4474 N N . LEU B 1 276 ? 1.481 -5.359 2.447 1 98.69 276 LEU B N 1
ATOM 4475 C CA . LEU B 1 276 ? 2.379 -6.375 2.992 1 98.69 276 LEU B CA 1
ATOM 4476 C C . LEU B 1 276 ? 3.721 -6.355 2.27 1 98.69 276 LEU B C 1
ATOM 4478 O O . LEU B 1 276 ? 4.773 -6.457 2.904 1 98.69 276 LEU B O 1
ATOM 4482 N N . ILE B 1 277 ? 3.682 -6.191 0.944 1 98.75 277 ILE B N 1
ATOM 4483 C CA . ILE B 1 277 ? 4.906 -6.102 0.158 1 98.75 277 ILE B CA 1
ATOM 4484 C C . ILE B 1 277 ? 5.738 -4.91 0.633 1 98.75 277 ILE B C 1
ATOM 4486 O O . ILE B 1 277 ? 6.93 -5.051 0.916 1 98.75 277 ILE B O 1
ATOM 4490 N N . ASN B 1 278 ? 5.09 -3.764 0.766 1 98.69 278 ASN B N 1
ATOM 4491 C CA . ASN B 1 278 ? 5.816 -2.555 1.141 1 98.69 278 ASN B CA 1
ATOM 4492 C C . ASN B 1 278 ? 6.285 -2.607 2.594 1 98.69 278 ASN B C 1
ATOM 4494 O O . ASN B 1 278 ? 7.344 -2.076 2.93 1 98.69 278 ASN B O 1
ATOM 4498 N N . ASN B 1 279 ? 5.512 -3.258 3.459 1 97.88 279 ASN B N 1
ATOM 4499 C CA . ASN B 1 279 ? 6 -3.463 4.82 1 97.88 279 ASN B CA 1
ATOM 4500 C C . ASN B 1 279 ? 7.332 -4.203 4.832 1 97.88 279 ASN B C 1
ATOM 4502 O O . ASN B 1 279 ? 8.242 -3.84 5.578 1 97.88 279 ASN B O 1
ATOM 4506 N N . TYR B 1 280 ? 7.461 -5.172 3.982 1 98.19 280 TYR B N 1
ATOM 4507 C CA . TYR B 1 280 ? 8.711 -5.922 3.895 1 98.19 280 TYR B CA 1
ATOM 4508 C C . TYR B 1 280 ? 9.805 -5.082 3.258 1 98.19 280 TYR B C 1
ATOM 4510 O O . TYR B 1 280 ? 10.969 -5.148 3.67 1 98.19 280 TYR B O 1
ATOM 4518 N N . LEU B 1 281 ? 9.422 -4.289 2.25 1 98.19 281 LEU B N 1
ATOM 4519 C CA . LEU B 1 281 ? 10.414 -3.51 1.511 1 98.19 281 LEU B CA 1
ATOM 4520 C C . LEU B 1 281 ? 11.039 -2.439 2.4 1 98.19 281 LEU B C 1
ATOM 4522 O O . LEU B 1 281 ? 12.18 -2.041 2.186 1 98.19 281 LEU B O 1
ATOM 4526 N N . PHE B 1 282 ? 10.258 -1.98 3.389 1 97.19 282 PHE B N 1
ATOM 4527 C CA . PHE B 1 282 ? 10.758 -0.909 4.246 1 97.19 282 PHE B CA 1
ATOM 4528 C C . PHE B 1 282 ? 11.305 -1.47 5.551 1 97.19 282 PHE B C 1
ATOM 4530 O O . PHE B 1 282 ? 11.812 -0.721 6.387 1 97.19 282 PHE B O 1
ATOM 4537 N N . ASP B 1 283 ? 11.227 -2.783 5.797 1 90.12 283 ASP B N 1
ATOM 4538 C CA . ASP B 1 283 ? 11.797 -3.436 6.973 1 90.12 283 ASP B CA 1
ATOM 4539 C C . ASP B 1 283 ? 13.312 -3.561 6.848 1 90.12 283 ASP B C 1
ATOM 4541 O O . ASP B 1 283 ? 13.836 -3.811 5.758 1 90.12 283 ASP B O 1
#

Secondary structure (DSSP, 8-state):
--BHHHHHHH-TTHHHHHHHHHHTTEEEEEEETTEEEEEETTT---SSEEETTEEEEEEPPPP-SSS--EEEEEEPPS--TTBSSHHHHHH-S---TTGGGSS-SSEEEEEE---STTT--TT-SSHHHHHHHHHHHHHHTT--GGGEEEEEETHHHHHHHHHHHHHT-EEEEES---B-HHHHB-TTS-B-TT--TTTS-SB-HHHHHHHHHH----GGGEEEEE-TTSHHHHHHHGGGGGGSEEEE---------HHHHHHHHHHHTHHHHHHHHHHHHT-/--BHHHHHHH-TTHHHHHHHHHHTTEEEEEEETTEEEEEEGGG---SSEEETTEEEEEEPPPP-SSS--EEEEEEPPS--TTBSSHHHHHH-S---TTGGGSS-SSEEEEEE---STTT--TT-SSHHHHHHHHHHHHHHTT--GGGEEEEEETHHHHHHHHHHHHHT-EEEEES---B-HHHHB-TTS-B-TT--TTTS-SB-HHHHHHHHHH----GGGEEEEE-TTSHHHHHHHGGGGGGSEEEE---------HHHHHHHHHHHTHHHHHHHHHHHHH-

Nearest PDB structures (foldseek):
  5o3v-assembly1_B  TM=4.855E-01  e=3.691E-07  Gypsophila vaccaria
  2uz0-assembly1_D  TM=5.198E-01  e=1.537E-06  Streptococcus pneumoniae
  5uw3-assembly3_C  TM=4.157E-01  e=3.469E-07  Gypsophila vaccaria
  5o3w-assembly2_B  TM=4.345E-01  e=8.265E-07  Gypsophila vaccaria
  6mot-assembly1_A  TM=4.776E-01  e=5.560E-04  Bacteroides intestinalis DSM 17393

Radius of gyration: 27.91 Å; Cα contacts (8 Å, |Δi|>4): 1158; chains: 2; bounding box: 49×84×70 Å

pLDDT: mean 95.15, std 6.15, range [46.69, 98.94]